Protein 6U94 (pdb70)

Secondary structure (DSSP, 8-state):
----TTTB--HHHHHHHHHHHH----HHHHHHHHHHHHHHHTSGGGG--TTTT--HHHHHHHHHHHTS-HHHHHHHTTSHHHHHHHHHHHHHHHHHHHHHHHHHHHHHHHHHHHHHHHHHHHHHHHHS---TTTHHHHHHHHHHHHHHHHHHHHHHHHHHHHHHHHHHHHHTSPPPHHHHT---STT---BPPPPTT-BGGGGGGSHHHHHHHHHHHHTTB-HHHHHHHH----B-B-GGGPBPHHHHHHTTTSSS--------S-SBSSS-HHHHT-HHHHHTSHHHHHHHHHHHHHHHHHHHHHHHHHHHHHHHHHHHHHHHHHHHHHHHHHHHHHHTSS-THHHHHHHHHHHHHHHHHHHHHHHHHHHHHHHHHHTTSS---

CATH classification: 1.20.1600.10

Foldseek 3Di:
DFDDCQWQPDPLLVVLLVLLVPDPDALVVLLVLLQVLCVLFPPVVVVCDSQPLHAPVLVVLNVVLVVDDPVVNSVVCVDPLNVLSSSLSLSLSLVLLLLQLLLLVVQLVLLVVQLVVLVVVLVVLVVPDDDCPCSVVVNVLSVVSNVVSVVSNVVSVSSNVSSLVSSCSSSVHHRDPCSVVDDHPPPDDRTDFADAFFWLCLLCLNSQLVVLLVVLVVVQWDVVQLCLFAPDTGTQAHPRGAGDPVLVQQQVVHDHGDDHGFGDDQGHPDDDPVLSGDPVNVCVDPSSVSNNVVNSSLSVQLNVLSVQLVVLVVVLVVLVVVLVVLVVQLVVLVVCVVVPVDHCVSNSVSSVVNSVSVSVNSVSVSSSVSSVSSSCNSSNRGHDD

Nearest PDB structures (foldseek):
  6u94-assembly1_A  TM=1.003E+00  e=8.606E-55  Burkholderia mallei ATCC 23344
  4k34-assembly1_A  TM=8.173E-01  e=2.724E-23  Escherichia coli K-12
  4k7k-assembly2_B  TM=8.357E-01  e=8.431E-23  Escherichia coli K-12
  6zre-assembly2_B  TM=6.544E-01  e=8.898E-19  Pseudomonas aeruginosa PAO1
  4k7r-assembly1_A  TM=6.506E-01  e=1.026E-15  Escherichia coli K-12

Organism: Burkholderia mallei (strain ATCC 23344) (NCBI:txid243160)

B-factor: mean 82.67, std 24.15, range [38.51, 184.98]

Radius of gyration: 26.33 Å; Cα contacts (8 Å, |Δi|>4): 480; chains: 1; bounding box: 45×60×81 Å

Structure (mmCIF, N/CA/C/O backbone):
data_6U94
#
_entry.id   6U94
#
_cell.length_a   93.440
_cell.length_b   93.440
_cell.length_c   370.790
_cell.angle_alpha   90.000
_cell.angle_beta   90.000
_cell.angle_gamma   120.000
#
_symmetry.space_group_name_H-M   'H 3 2'
#
loop_
_entity.id
_entity.type
_entity.pdbx_description
1 polymer 'RND efflux system, outer membrane lipoprotein, NodT family'
2 non-polymer GLYCEROL
3 water water
#
loop_
_atom_site.group_PDB
_atom_site.id
_atom_site.type_symbol
_atom_site.label_atom_id
_atom_site.label_alt_id
_atom_site.label_comp_id
_atom_site.label_asym_id
_atom_site.label_entity_id
_atom_site.label_seq_id
_atom_site.pdbx_PDB_ins_code
_atom_site.Cartn_x
_atom_site.Cartn_y
_atom_site.Cartn_z
_atom_site.occupancy
_atom_site.B_iso_or_equiv
_atom_site.auth_seq_id
_atom_site.auth_comp_id
_atom_site.auth_asym_id
_atom_site.auth_atom_id
_atom_site.pdbx_PDB_model_num
ATOM 1 N N . GLU A 1 46 ? 36.58200 53.01200 135.31100 1.000 114.17000 46 GLU A N 1
ATOM 2 C CA . GLU A 1 46 ? 35.23800 53.51900 135.56200 1.000 113.92000 46 GLU A CA 1
ATOM 3 C C . GLU A 1 46 ? 35.16400 54.26500 136.89200 1.000 111.39000 46 GLU A C 1
ATOM 4 O O . GLU A 1 46 ? 35.84000 55.27300 137.08900 1.000 113.53000 46 GLU A O 1
ATOM 6 N N . LEU A 1 47 ? 34.33600 53.76100 137.80100 1.000 104.98000 47 LEU A N 1
ATOM 7 C CA . LEU A 1 47 ? 34.10400 54.39000 139.09400 1.000 94.91000 47 LEU A CA 1
ATOM 8 C C . LEU A 1 47 ? 34.85000 53.61900 140.17400 1.000 85.08000 47 LEU A C 1
ATOM 9 O O . LEU A 1 47 ? 34.80400 52.38600 140.20600 1.000 87.97000 47 LEU A O 1
ATOM 14 N N . GLY A 1 48 ? 35.53000 54.35200 141.05400 1.000 123.32794 48 GLY A N 1
ATOM 15 C CA . GLY A 1 48 ? 36.32400 53.76000 142.10400 1.000 111.53969 48 GLY A CA 1
ATOM 16 C C . GLY A 1 48 ? 35.62400 53.78700 143.44300 1.000 98.91976 48 GLY A C 1
ATOM 17 O O . GLY A 1 48 ? 35.23300 54.84900 143.93500 1.000 94.09023 48 GLY A O 1
ATOM 18 N N . TRP A 1 49 ? 35.47200 52.60500 144.04400 1.000 90.43979 49 TRP A N 1
ATOM 19 C CA . TRP A 1 49 ? 34.83200 52.47700 145.35000 1.000 82.14669 49 TRP A CA 1
ATOM 20 C C . TRP A 1 49 ? 35.49800 51.45600 146.25900 1.000 82.45199 49 TRP A C 1
ATOM 21 O O . TRP A 1 49 ? 35.23400 51.47700 147.46600 1.000 79.51480 49 TRP A O 1
ATOM 32 N N . ARG A 1 50 ? 36.35300 50.56700 145.74200 1.000 83.24946 50 ARG A N 1
ATOM 33 C CA . ARG A 1 50 ? 36.95500 49.53800 146.58100 1.000 86.11032 50 ARG A CA 1
ATOM 34 C C . ARG A 1 50 ? 37.91200 50.11800 147.61300 1.000 87.12360 50 ARG A C 1
ATOM 35 O O . ARG A 1 50 ? 38.14900 49.47800 148.64300 1.000 92.11631 50 ARG A O 1
ATOM 43 N N . ASN A 1 51 ? 38.47400 51.30500 147.36600 1.000 81.28606 51 ASN A N 1
ATOM 44 C CA A ASN A 1 51 ? 39.32200 51.89900 148.38900 0.600 78.96473 51 ASN A CA 1
ATOM 45 C CA B ASN A 1 51 ? 39.32300 51.96600 148.35600 0.400 78.93052 51 ASN A CA 1
ATOM 46 C C . ASN A 1 51 ? 38.51300 52.49600 149.53200 1.000 77.42770 51 ASN A C 1
ATOM 47 O O . ASN A 1 51 ? 39.05400 52.66500 150.62900 1.000 79.37267 51 ASN A O 1
ATOM 56 N N . PHE A 1 52 ? 37.23200 52.78900 149.31300 1.000 75.16164 52 PHE A N 1
ATOM 57 C CA . PHE A 1 52 ? 36.37900 53.36400 150.34400 1.000 66.84222 52 PHE A CA 1
ATOM 58 C C . PHE A 1 52 ? 35.59700 52.29200 151.09600 1.000 72.04811 52 PHE A C 1
ATOM 59 O O . PHE A 1 52 ? 35.56800 52.29100 152.33100 1.000 70.23737 52 PHE A O 1
ATOM 67 N N . LEU A 1 53 ? 34.96300 51.37600 150.36900 1.000 72.38499 53 LEU A N 1
ATOM 68 C CA . LEU A 1 53 ? 34.24000 50.26700 150.98600 1.000 75.79593 53 LEU A CA 1
ATOM 69 C C . LEU A 1 53 ? 35.24100 49.15500 151.27200 1.000 82.38356 53 LEU A C 1
ATOM 70 O O . LEU A 1 53 ? 35.65200 48.42400 150.36800 1.000 86.33667 53 LEU A O 1
ATOM 75 N N . ALA A 1 54 ? 35.63900 49.02800 152.53800 1.000 81.81770 54 ALA A N 1
ATOM 76 C CA . ALA A 1 54 ? 36.69500 48.09700 152.91800 1.000 82.94416 54 ALA A CA 1
ATOM 77 C C . ALA A 1 54 ? 36.17900 46.71000 153.27100 1.000 84.50487 54 ALA A C 1
ATOM 78 O O . ALA A 1 54 ? 36.90800 45.72700 153.09500 1.000 86.22350 54 ALA A O 1
ATOM 80 N N . ASP A 1 55 ? 34.94600 46.60400 153.76200 1.000 84.99966 55 ASP A N 1
ATOM 81 C CA . ASP A 1 55 ? 34.41800 45.31400 154.19100 1.000 86.76040 55 ASP A CA 1
ATOM 82 C C . ASP A 1 55 ? 34.23000 44.38900 152.99400 1.000 90.16607 55 ASP A C 1
ATOM 83 O O . ASP A 1 55 ? 33.65200 44.78100 151.97500 1.000 89.09489 55 ASP A O 1
ATOM 88 N N . ALA A 1 56 ? 34.72100 43.15300 153.12600 1.000 92.74270 56 ALA A N 1
ATOM 89 C CA . ALA A 1 56 ? 34.66900 42.20900 152.01500 1.000 93.38488 56 ALA A CA 1
ATOM 90 C C . ALA A 1 56 ? 33.23200 41.88900 151.62500 1.000 95.02455 56 ALA A C 1
ATOM 91 O O . ALA A 1 56 ? 32.90200 41.83300 150.43500 1.000 96.42209 56 ALA A O 1
ATOM 93 N N . GLN A 1 57 ? 32.36200 41.67100 152.61400 1.000 95.64568 57 GLN A N 1
ATOM 94 C CA . GLN A 1 57 ? 30.96400 41.38300 152.30900 1.000 94.15339 57 GLN A CA 1
ATOM 95 C C . GLN A 1 57 ? 30.29600 42.56900 151.62400 1.000 92.97431 57 GLN A C 1
ATOM 96 O O . GLN A 1 57 ? 29.54400 42.39700 150.65700 1.000 91.06355 57 GLN A O 1
ATOM 102 N N . LEU A 1 58 ? 30.56400 43.78400 152.11200 1.000 90.58718 58 LEU A N 1
ATOM 103 C CA . LEU A 1 58 ? 30.02000 44.97700 151.47200 1.000 89.42914 58 LEU A CA 1
ATOM 104 C C . LEU A 1 58 ? 30.52800 45.11200 150.04100 1.000 91.95313 58 LEU A C 1
ATOM 105 O O . LEU A 1 58 ? 29.77000 45.48300 149.13700 1.000 93.17170 58 LEU A O 1
ATOM 110 N N . GLN A 1 59 ? 31.80900 44.80500 149.81600 1.000 92.55583 59 GLN A N 1
ATOM 111 C CA . GLN A 1 59 ? 32.35300 44.85300 148.46300 1.000 91.36885 59 GLN A CA 1
ATOM 112 C C . GLN A 1 59 ? 31.63400 43.87500 147.54500 1.000 94.09286 59 GLN A C 1
ATOM 113 O O . GLN A 1 59 ? 31.43200 44.15900 146.35800 1.000 96.73528 59 GLN A O 1
ATOM 119 N N . GLN A 1 60 ? 31.24300 42.71500 148.07500 1.000 95.31669 60 GLN A N 1
ATOM 120 C CA . GLN A 1 60 ? 30.54800 41.72500 147.25900 1.000 97.09322 60 GLN A CA 1
ATOM 121 C C . GLN A 1 60 ? 29.17500 42.22800 146.83000 1.000 94.97455 60 GLN A C 1
ATOM 122 O O . GLN A 1 60 ? 28.76900 42.03500 145.67800 1.000 97.30640 60 GLN A O 1
ATOM 128 N N . LEU A 1 61 ? 28.45100 42.88300 147.74000 1.000 92.98483 61 LEU A N 1
ATOM 129 C CA . LEU A 1 61 ? 27.11200 43.36600 147.41800 1.000 89.85814 61 LEU A CA 1
ATOM 130 C C . LEU A 1 61 ? 27.15400 44.44300 146.34100 1.000 84.37591 61 LEU A C 1
ATOM 131 O O . LEU A 1 61 ? 26.32400 44.44600 145.42300 1.000 84.09429 61 LEU A O 1
ATOM 136 N N . VAL A 1 62 ? 28.11100 45.36900 146.43800 1.000 80.63335 62 VAL A N 1
ATOM 137 C CA . VAL A 1 62 ? 28.21800 46.44400 145.45500 1.000 75.55380 62 VAL A CA 1
ATOM 138 C C . VAL A 1 62 ? 28.56000 45.88100 144.08100 1.000 80.94655 62 VAL A C 1
ATOM 139 O O . VAL A 1 62 ? 28.00900 46.31400 143.06000 1.000 77.01450 62 VAL A O 1
ATOM 143 N N . ALA A 1 63 ? 29.46400 44.90000 144.03300 1.000 87.39995 63 ALA A N 1
ATOM 144 C CA . ALA A 1 63 ? 29.83900 44.30600 142.75500 1.000 93.05589 63 ALA A CA 1
ATOM 145 C C . ALA A 1 63 ? 28.64600 43.63400 142.08800 1.000 98.82764 63 ALA A C 1
ATOM 146 O O . ALA A 1 63 ? 28.49100 43.70300 140.86300 1.000 103.67032 63 ALA A O 1
ATOM 148 N N . LEU A 1 64 ? 27.79000 42.98000 142.87700 1.000 98.24073 64 LEU A N 1
ATOM 149 C CA . LEU A 1 64 ? 26.60700 42.34600 142.30500 1.000 99.14083 64 LEU A CA 1
ATOM 150 C C . LEU A 1 64 ? 25.60600 43.38700 141.82400 1.000 95.37723 64 LEU A C 1
ATOM 151 O O . LEU A 1 64 ? 24.94800 43.19500 140.79400 1.000 100.51205 64 LEU A O 1
ATOM 156 N N . ALA A 1 65 ? 25.47700 44.49600 142.55400 1.000 91.36359 65 ALA A N 1
ATOM 157 C CA . ALA A 1 65 ? 24.58100 45.56200 142.12000 1.000 89.08700 65 ALA A CA 1
ATOM 158 C C . ALA A 1 65 ? 25.05700 46.18000 140.81100 1.000 88.14478 65 ALA A C 1
ATOM 159 O O . ALA A 1 65 ? 24.24300 46.50700 139.93900 1.000 93.07695 65 ALA A O 1
ATOM 161 N N . LEU A 1 66 ? 26.37200 46.34300 140.65400 1.000 83.43632 66 LEU A N 1
ATOM 162 C CA . LEU A 1 66 ? 26.90400 46.88400 139.40800 1.000 84.11008 66 LEU A CA 1
ATOM 163 C C . LEU A 1 66 ? 26.81400 45.86600 138.27500 1.000 89.18438 66 LEU A C 1
ATOM 164 O O . LEU A 1 66 ? 26.49000 46.22500 137.13700 1.000 90.50559 66 LEU A O 1
ATOM 169 N N . ALA A 1 67 ? 27.09000 44.59200 138.56700 1.000 92.07420 67 ALA A N 1
ATOM 170 C CA . ALA A 1 67 ? 27.08700 43.55800 137.53800 1.000 97.64065 67 ALA A CA 1
ATOM 171 C C . ALA A 1 67 ? 25.68800 43.17500 137.07800 1.000 101.88853 67 ALA A C 1
ATOM 172 O O . ALA A 1 67 ? 25.56400 42.36800 136.15000 1.000 106.99704 67 ALA A O 1
ATOM 174 N N . ASN A 1 68 ? 24.64200 43.72100 137.69500 1.000 99.97778 68 ASN A N 1
ATOM 175 C CA . ASN A 1 68 ? 23.28400 43.41000 137.27000 1.000 103.16763 68 ASN A CA 1
ATOM 176 C C . ASN A 1 68 ? 23.05600 43.88600 135.84000 1.000 107.46025 68 ASN A C 1
ATOM 177 O O . ASN A 1 68 ? 23.52000 44.95800 135.44200 1.000 105.26262 68 ASN A O 1
ATOM 182 N N . ASN A 1 69 ? 22.34200 43.07500 135.06300 1.000 115.67966 69 ASN A N 1
ATOM 183 C CA . ASN A 1 69 ? 22.15200 43.35200 133.64500 1.000 125.04131 69 ASN A CA 1
ATOM 184 C C . ASN A 1 69 ? 21.02100 44.33300 133.36700 1.000 122.98053 69 ASN A C 1
ATOM 185 O O . ASN A 1 69 ? 20.72100 44.58500 132.19500 1.000 132.59748 69 ASN A O 1
ATOM 190 N N . ARG A 1 70 ? 20.38900 44.88700 134.39800 1.000 112.37137 70 ARG A N 1
ATOM 191 C CA . ARG A 1 70 ? 19.34900 45.88100 134.18300 1.000 103.18342 70 ARG A CA 1
ATOM 192 C C . ARG A 1 70 ? 19.93500 47.12600 133.52000 1.000 98.22757 70 ARG A C 1
ATOM 193 O O . ARG A 1 70 ? 21.13300 47.40600 133.60600 1.000 95.01139 70 ARG A O 1
ATOM 201 N N . ASP A 1 71 ? 19.07100 47.87400 132.84200 1.000 98.36179 71 ASP A N 1
ATOM 202 C CA . ASP A 1 71 ? 19.49500 49.14100 132.27600 1.000 98.26968 71 ASP A CA 1
ATOM 203 C C . ASP A 1 71 ? 19.41500 50.23300 133.34300 1.000 90.89248 71 ASP A C 1
ATOM 204 O O . ASP A 1 71 ? 18.83000 50.05200 134.41500 1.000 88.64221 71 ASP A O 1
ATOM 209 N N . LEU A 1 72 ? 20.03300 51.37900 133.04700 1.000 87.99739 72 LEU A N 1
ATOM 210 C CA . LEU A 1 72 ? 20.13800 52.42700 134.05600 1.000 88.99488 72 LEU A CA 1
ATOM 211 C C . LEU A 1 72 ? 18.77700 52.99800 134.42600 1.000 87.22362 72 LEU A C 1
ATOM 212 O O . LEU A 1 72 ? 18.58100 53.43900 135.56500 1.000 81.28869 72 LEU A O 1
ATOM 217 N N . ARG A 1 73 ? 17.82500 52.99500 133.49000 1.000 86.55775 73 ARG A N 1
ATOM 218 C CA . ARG A 1 73 ? 16.48300 53.46300 133.82300 1.000 88.32638 73 ARG A CA 1
ATOM 219 C C . ARG A 1 73 ? 15.84100 52.57400 134.88200 1.000 90.20029 73 ARG A C 1
ATOM 220 O O . ARG A 1 73 ? 15.18800 53.07000 135.80800 1.000 89.80024 73 ARG A O 1
ATOM 228 N N . VAL A 1 74 ? 16.02600 51.25800 134.76800 1.000 88.91592 74 VAL A N 1
ATOM 229 C CA . VAL A 1 74 ? 15.49300 50.34300 135.77200 1.000 85.21285 74 VAL A CA 1
ATOM 230 C C . VAL A 1 74 ? 16.27300 50.46900 137.07600 1.000 86.27087 74 VAL A C 1
ATOM 231 O O . VAL A 1 74 ? 15.69200 50.42200 138.16800 1.000 80.53071 74 VAL A O 1
ATOM 235 N N . ALA A 1 75 ? 17.59600 50.63500 136.98500 1.000 84.18904 75 ALA A N 1
ATOM 236 C CA . ALA A 1 75 ? 18.39600 50.85100 138.18500 1.000 78.59363 75 ALA A CA 1
ATOM 237 C C . ALA A 1 75 ? 17.91600 52.08000 138.94500 1.000 79.67271 75 ALA A C 1
ATOM 238 O O . ALA A 1 75 ? 17.83300 52.06500 140.17900 1.000 80.24646 75 ALA A O 1
ATOM 240 N N . THR A 1 76 ? 17.58300 53.15100 138.21800 1.000 78.96999 76 THR A N 1
ATOM 241 C CA . THR A 1 76 ? 17.00000 54.33200 138.84700 1.000 80.48860 76 THR A CA 1
ATOM 242 C C . THR A 1 76 ? 15.68900 53.99300 139.55100 1.000 83.59950 76 THR A C 1
ATOM 243 O O . THR A 1 76 ? 15.42300 54.48400 140.65600 1.000 80.59387 76 THR A O 1
ATOM 247 N N . LEU A 1 77 ? 14.86500 53.13800 138.93600 1.000 82.43357 77 LEU A N 1
ATOM 248 C CA . LEU A 1 77 ? 13.61300 52.73100 139.56900 1.000 78.18043 77 LEU A CA 1
ATOM 249 C C . LEU A 1 77 ? 13.85500 51.83700 140.78200 1.000 78.64101 77 LEU A C 1
ATOM 250 O O . LEU A 1 77 ? 13.05700 51.84800 141.72600 1.000 74.15626 77 LEU A O 1
ATOM 255 N N . ASP A 1 78 ? 14.93500 51.05200 140.77100 1.000 78.38308 78 ASP A N 1
ATOM 256 C CA . ASP A 1 78 ? 15.22300 50.17000 141.89700 1.000 77.51982 78 ASP A CA 1
ATOM 257 C C . ASP A 1 78 ? 15.73700 50.95500 143.09800 1.000 77.09082 78 ASP A C 1
ATOM 258 O O . ASP A 1 78 ? 15.35800 50.67200 144.24100 1.000 73.46407 78 ASP A O 1
ATOM 263 N N . ILE A 1 79 ? 16.60500 51.93800 142.85500 1.000 77.93303 79 ILE A N 1
ATOM 264 C CA . ILE A 1 79 ? 17.08200 52.79900 143.93000 1.000 73.69305 79 ILE A CA 1
ATOM 265 C C . ILE A 1 79 ? 15.92100 53.56700 144.54400 1.000 76.45127 79 ILE A C 1
ATOM 266 O O . ILE A 1 79 ? 15.85300 53.75500 145.76400 1.000 81.28343 79 ILE A O 1
ATOM 271 N N . ASP A 1 80 ? 14.98200 54.01300 143.70800 1.000 82.60727 80 ASP A N 1
ATOM 272 C CA . ASP A 1 80 ? 13.81100 54.71800 144.21600 1.000 87.39732 80 ASP A CA 1
ATOM 273 C C . ASP A 1 80 ? 12.95500 53.80600 145.08500 1.000 85.93399 80 ASP A C 1
ATOM 274 O O . ASP A 1 80 ? 12.48100 54.21800 146.15100 1.000 81.67558 80 ASP A O 1
ATOM 279 N N . GLU A 1 81 ? 12.74100 52.56300 144.64500 1.000 84.37854 81 GLU A N 1
ATOM 280 C CA . GLU A 1 81 ? 11.92900 51.63400 145.42500 1.000 85.66553 81 GLU A CA 1
ATOM 281 C C . GLU A 1 81 ? 12.61600 51.25900 146.73200 1.000 81.19395 81 GLU A C 1
ATOM 282 O O . GLU A 1 81 ? 11.96200 51.16800 147.77800 1.000 81.69401 81 GLU A O 1
ATOM 288 N N . ALA A 1 82 ? 13.93100 51.03200 146.69000 1.000 77.66984 82 ALA A N 1
ATOM 289 C CA . ALA A 1 82 ? 14.65700 50.62100 147.88700 1.000 74.81950 82 ALA A CA 1
ATOM 290 C C . ALA A 1 82 ? 14.64000 51.71900 148.94200 1.000 72.91137 82 ALA A C 1
ATOM 291 O O . ALA A 1 82 ? 14.39300 51.45200 150.12300 1.000 73.51145 82 ALA A O 1
ATOM 293 N N . ARG A 1 83 ? 14.89900 52.96300 148.53100 1.000 72.76662 83 ARG A N 1
ATOM 294 C CA . ARG A 1 83 ? 14.88600 54.07500 149.47500 1.000 72.20076 83 ARG A CA 1
ATOM 295 C C . ARG A 1 83 ? 13.52300 54.22200 150.13900 1.000 76.33020 83 ARG A C 1
ATOM 296 O O . ARG A 1 83 ? 13.43500 54.50200 151.34000 1.000 78.46204 83 ARG A O 1
ATOM 304 N N . ALA A 1 84 ? 12.44700 54.02900 149.37200 1.000 75.58538 84 ALA A N 1
ATOM 305 C CA . ALA A 1 84 ? 11.10900 54.10400 149.94800 1.000 74.56684 84 ALA A CA 1
ATOM 306 C C . ALA A 1 84 ? 10.86100 52.97600 150.93900 1.000 78.82261 84 ALA A C 1
ATOM 307 O O . ALA A 1 84 ? 10.05800 53.13200 151.86600 1.000 81.40713 84 ALA A O 1
ATOM 309 N N . LEU A 1 85 ? 11.54300 51.84100 150.77000 1.000 76.56444 85 LEU A N 1
ATOM 310 C CA . LEU A 1 85 ? 11.31400 50.71400 151.66500 1.000 77.83565 85 LEU A CA 1
ATOM 311 C C . LEU A 1 85 ? 11.91900 50.95500 153.04200 1.000 76.21703 85 LEU A C 1
ATOM 312 O O . LEU A 1 85 ? 11.29500 50.63800 154.06000 1.000 79.69377 85 LEU A O 1
ATOM 317 N N . TYR A 1 86 ? 13.12700 51.52000 153.10200 1.000 73.42722 86 TYR A N 1
ATOM 318 C CA . TYR A 1 86 ? 13.87000 51.56100 154.35300 1.000 74.60895 86 TYR A CA 1
ATOM 319 C C . TYR A 1 86 ? 14.36200 52.93900 154.77400 1.000 73.02191 86 TYR A C 1
ATOM 320 O O . TYR A 1 86 ? 14.84900 53.06400 155.90000 1.000 74.35102 86 TYR A O 1
ATOM 329 N N . ARG A 1 87 ? 14.26400 53.96600 153.93200 1.000 75.45378 87 ARG A N 1
ATOM 330 C CA . ARG A 1 87 ? 14.96400 55.20500 154.24700 1.000 75.75908 87 ARG A CA 1
ATOM 331 C C . ARG A 1 87 ? 14.05900 56.43200 154.28900 1.000 78.44362 87 ARG A C 1
ATOM 332 O O . ARG A 1 87 ? 14.14800 57.22800 155.22900 1.000 78.87261 87 ARG A O 1
ATOM 340 N N . ILE A 1 88 ? 13.19800 56.60100 153.28100 1.000 81.04130 88 ILE A N 1
ATOM 341 C CA . ILE A 1 88 ? 12.42900 57.84000 153.15700 1.000 82.61517 88 ILE A CA 1
ATOM 342 C C . ILE A 1 88 ? 11.54400 58.05200 154.38000 1.000 84.26800 88 ILE A C 1
ATOM 343 O O . ILE A 1 88 ? 11.47200 59.15800 154.93000 1.000 82.41778 88 ILE A O 1
ATOM 348 N N . GLN A 1 89 ? 10.86100 56.99800 154.82500 1.000 87.82369 89 GLN A N 1
ATOM 349 C CA . GLN A 1 89 ? 9.92700 57.13000 155.93500 1.000 94.50080 89 GLN A CA 1
ATOM 350 C C . GLN A 1 89 ? 10.59800 57.07200 157.30200 1.000 94.53502 89 GLN A C 1
ATOM 351 O O . GLN A 1 89 ? 9.96100 57.43600 158.29600 1.000 95.17457 89 GLN A O 1
ATOM 357 N N . ARG A 1 90 ? 11.84900 56.62900 157.38600 1.000 95.31669 90 ARG A N 1
ATOM 358 C CA . ARG A 1 90 ? 12.58600 56.66500 158.64000 1.000 100.41204 90 ARG A CA 1
ATOM 359 C C . ARG A 1 90 ? 13.32100 57.98300 158.84900 1.000 109.25257 90 ARG A C 1
ATOM 360 O O . ARG A 1 90 ? 14.09900 58.10200 159.80200 1.000 109.52892 90 ARG A O 1
ATOM 368 N N . ALA A 1 91 ? 13.08800 58.97500 157.98800 1.000 114.65059 91 ALA A N 1
ATOM 369 C CA . ALA A 1 91 ? 13.61800 60.31500 158.20800 1.000 118.99848 91 ALA A CA 1
ATOM 370 C C . ALA A 1 91 ? 12.92200 61.04200 159.35100 1.000 126.61518 91 ALA A C 1
ATOM 371 O O . ALA A 1 91 ? 13.29400 62.18200 159.65200 1.000 125.39135 91 ALA A O 1
ATOM 373 N N . ALA A 1 92 ? 11.92800 60.41500 159.99000 1.000 139.82729 92 ALA A N 1
ATOM 374 C CA . ALA A 1 92 ? 11.24600 61.04700 161.11500 1.000 144.04885 92 ALA A CA 1
ATOM 375 C C . ALA A 1 92 ? 12.16400 61.18800 162.32400 1.000 146.16753 92 ALA A C 1
ATOM 376 O O . ALA A 1 92 ? 12.03100 62.14700 163.09300 1.000 149.83902 92 ALA A O 1
ATOM 378 N N . GLN A 1 93 ? 13.09300 60.25700 162.50900 1.000 140.66423 93 GLN A N 1
ATOM 379 C CA . GLN A 1 93 ? 14.03800 60.32900 163.61500 1.000 136.38214 93 GLN A CA 1
ATOM 380 C C . GLN A 1 93 ? 15.34100 60.99000 163.17400 1.000 131.54472 93 GLN A C 1
ATOM 381 O O . GLN A 1 93 ? 15.73200 62.02800 163.70700 1.000 130.34194 93 GLN A O 1
ATOM 383 N N . ASP A 1 125 ? 10.99200 63.66700 153.50300 1.000 91.67941 125 ASP A N 1
ATOM 384 C CA . ASP A 1 125 ? 11.83900 64.18600 152.43400 1.000 91.26884 125 ASP A CA 1
ATOM 385 C C . ASP A 1 125 ? 12.36100 63.05800 151.54900 1.000 84.77332 125 ASP A C 1
ATOM 386 O O . ASP A 1 125 ? 13.15100 62.22300 151.99400 1.000 80.55440 125 ASP A O 1
ATOM 391 N N . ALA A 1 126 ? 11.92400 63.04700 150.28800 1.000 83.15208 126 ALA A N 1
ATOM 392 C CA . ALA A 1 126 ? 12.31500 61.98600 149.36800 1.000 77.56456 126 ALA A CA 1
ATOM 393 C C . ALA A 1 126 ? 13.78300 62.06000 148.97200 1.000 72.51133 126 ALA A C 1
ATOM 394 O O . ALA A 1 126 ? 14.32500 61.06500 148.48400 1.000 68.99248 126 ALA A O 1
ATOM 396 N N . SER A 1 127 ? 14.43700 63.20400 149.17200 1.000 74.68790 127 SER A N 1
ATOM 397 C CA . SER A 1 127 ? 15.80200 63.42100 148.71300 1.000 74.79318 127 SER A CA 1
ATOM 398 C C . SER A 1 127 ? 16.83600 63.27100 149.82200 1.000 67.86866 127 SER A C 1
ATOM 399 O O . SER A 1 127 ? 17.97100 63.72900 149.65600 1.000 68.51611 127 SER A O 1
ATOM 402 N N . VAL A 1 128 ? 16.47600 62.63200 150.93900 1.000 68.21871 128 VAL A N 1
ATOM 403 C CA . VAL A 1 128 ? 17.38000 62.56100 152.08400 1.000 62.56013 128 VAL A CA 1
ATOM 404 C C . VAL A 1 128 ? 18.65000 61.81600 151.69900 1.000 62.08376 128 VAL A C 1
ATOM 405 O O . VAL A 1 128 ? 18.60500 60.72900 151.10900 1.000 64.76303 128 VAL A O 1
ATOM 409 N N . GLY A 1 129 ? 19.79700 62.41300 152.01800 1.000 58.41227 129 GLY A N 1
ATOM 410 C CA . GLY A 1 129 ? 21.07200 61.79200 151.72000 1.000 57.55690 129 GLY A CA 1
ATOM 411 C C . GLY A 1 129 ? 21.48300 61.82400 150.26400 1.000 61.08890 129 GLY A C 1
ATOM 412 O O . GLY A 1 129 ? 22.34700 61.04200 149.86100 1.000 59.74664 129 GLY A O 1
ATOM 413 N N . LEU A 1 130 ? 20.89700 62.70900 149.46200 1.000 62.41011 130 LEU A N 1
ATOM 414 C CA . LEU A 1 130 ? 21.22500 62.82800 148.04900 1.000 59.18078 130 LEU A CA 1
ATOM 415 C C . LEU A 1 130 ? 21.99300 64.11800 147.79000 1.000 61.94427 130 LEU A C 1
ATOM 416 O O . LEU A 1 130 ? 21.64000 65.18000 148.31300 1.000 60.06246 130 LEU A O 1
ATOM 421 N N . THR A 1 131 ? 23.03800 64.02200 146.97400 1.000 64.01031 131 THR A N 1
ATOM 422 C CA . THR A 1 131 ? 23.80500 65.19300 146.58400 1.000 64.37614 131 THR A CA 1
ATOM 423 C C . THR A 1 131 ? 23.03700 66.01300 145.54800 1.000 60.08089 131 THR A C 1
ATOM 424 O O . THR A 1 131 ? 21.94700 65.64300 145.10300 1.000 57.01736 131 THR A O 1
ATOM 428 N N . HIS A 1 132 ? 23.61200 67.15800 145.17000 1.000 54.03279 132 HIS A N 1
ATOM 429 C CA . HIS A 1 132 ? 22.94300 68.04000 144.22000 1.000 55.83301 132 HIS A CA 1
ATOM 430 C C . HIS A 1 132 ? 22.76500 67.36400 142.86600 1.000 61.10996 132 HIS A C 1
ATOM 431 O O . HIS A 1 132 ? 21.69200 67.45500 142.25900 1.000 60.88098 132 HIS A O 1
ATOM 438 N N . PHE A 1 133 ? 23.80100 66.67400 142.37600 1.000 57.66744 133 PHE A N 1
ATOM 439 C CA . PHE A 1 133 ? 23.69500 66.08800 141.04400 1.000 64.14980 133 PHE A CA 1
ATOM 440 C C . PHE A 1 133 ? 22.76900 64.87800 141.03100 1.000 65.18150 133 PHE A C 1
ATOM 441 O O . PHE A 1 133 ? 22.12800 64.60700 140.01000 1.000 65.68945 133 PHE A O 1
ATOM 449 N N . GLU A 1 134 ? 22.66700 64.15200 142.14700 1.000 65.28151 134 GLU A N 1
ATOM 450 C CA . GLU A 1 134 ? 21.67300 63.08700 142.22500 1.000 65.52101 134 GLU A CA 1
ATOM 451 C C . GLU A 1 134 ? 20.26100 63.65300 142.17500 1.000 66.01318 134 GLU A C 1
ATOM 452 O O . GLU A 1 134 ? 19.39200 63.11000 141.48300 1.000 66.06845 134 GLU A O 1
ATOM 458 N N . ILE A 1 135 ? 20.01200 64.74200 142.90700 1.000 62.78911 135 ILE A N 1
ATOM 459 C CA . ILE A 1 135 ? 18.70000 65.38100 142.86300 1.000 62.87596 135 ILE A CA 1
ATOM 460 C C . ILE A 1 135 ? 18.39600 65.87700 141.45300 1.000 67.53178 135 ILE A C 1
ATOM 461 O O . ILE A 1 135 ? 17.26900 65.73800 140.96000 1.000 70.95851 135 ILE A O 1
ATOM 466 N N . ASP A 1 136 ? 19.39500 66.46100 140.78400 1.000 70.66900 136 ASP A N 1
ATOM 467 C CA . ASP A 1 136 ? 19.22400 66.88200 139.39600 1.000 75.70118 136 ASP A CA 1
ATOM 468 C C . ASP A 1 136 ? 18.80200 65.71300 138.51500 1.000 68.71087 136 ASP A C 1
ATOM 469 O O . ASP A 1 136 ? 17.80500 65.79700 137.79100 1.000 70.02419 136 ASP A O 1
ATOM 474 N N . LEU A 1 137 ? 19.54300 64.60600 138.58300 1.000 69.63466 137 LEU A N 1
ATOM 475 C CA . LEU A 1 137 ? 19.27800 63.46300 137.71400 1.000 72.01653 137 LEU A CA 1
ATOM 476 C C . LEU A 1 137 ? 17.88000 62.89900 137.93900 1.000 73.59830 137 LEU A C 1
ATOM 477 O O . LEU A 1 137 ? 17.09500 62.75700 136.99500 1.000 76.84079 137 LEU A O 1
ATOM 482 N N . PHE A 1 138 ? 17.55500 62.56000 139.18900 1.000 77.46981 138 PHE A N 1
ATOM 483 C CA . PHE A 1 138 ? 16.28200 61.90200 139.46700 1.000 77.29348 138 PHE A CA 1
ATOM 484 C C . PHE A 1 138 ? 15.09400 62.78000 139.09700 1.000 77.03818 138 PHE A C 1
ATOM 485 O O . PHE A 1 138 ? 14.05600 62.26700 138.66300 1.000 77.64615 138 PHE A O 1
ATOM 493 N N . GLY A 1 139 ? 15.22500 64.09900 139.25500 1.000 72.63502 139 GLY A N 1
ATOM 494 C CA . GLY A 1 139 ? 14.15800 64.99300 138.84300 1.000 71.83756 139 GLY A CA 1
ATOM 495 C C . GLY A 1 139 ? 14.05900 65.15000 137.34000 1.000 79.46479 139 GLY A C 1
ATOM 496 O O . GLY A 1 139 ? 12.95900 65.31700 136.80100 1.000 80.85443 139 GLY A O 1
ATOM 497 N N . ARG A 1 140 ? 15.19400 65.09600 136.64100 1.000 76.16703 140 ARG A N 1
ATOM 498 C CA . ARG A 1 140 ? 15.17400 65.24200 135.19000 1.000 77.13030 140 ARG A CA 1
ATOM 499 C C . ARG A 1 140 ? 14.48800 64.05400 134.52600 1.000 77.81986 140 ARG A C 1
ATOM 500 O O . ARG A 1 140 ? 13.61900 64.23000 133.66500 1.000 79.98854 140 ARG A O 1
ATOM 502 N N . VAL A 1 141 ? 14.85000 62.83100 134.92900 1.000 74.02203 141 VAL A N 1
ATOM 503 C CA . VAL A 1 141 ? 14.29500 61.65300 134.26900 1.000 80.15172 141 VAL A CA 1
ATOM 504 C C . VAL A 1 141 ? 12.82500 61.46600 134.62500 1.000 89.29755 141 VAL A C 1
ATOM 505 O O . VAL A 1 141 ? 12.05900 60.89900 133.83700 1.000 92.92430 141 VAL A O 1
ATOM 509 N N . ARG A 1 142 ? 12.40200 61.93300 135.80400 1.000 84.95755 142 ARG A N 1
ATOM 510 C CA . ARG A 1 142 ? 10.99400 61.82200 136.16900 1.000 87.89212 142 ARG A CA 1
ATOM 511 C C . ARG A 1 142 ? 10.11800 62.68500 135.26900 1.000 86.02874 142 ARG A C 1
ATOM 512 O O . ARG A 1 142 ? 8.94500 62.36200 135.05200 1.000 87.85790 142 ARG A O 1
ATOM 514 N N . SER A 1 143 ? 10.67000 63.76800 134.72900 1.000 90.77931 143 SER A N 1
ATOM 515 C CA . SER A 1 143 ? 9.94100 64.66600 133.84600 1.000 102.67810 143 SER A CA 1
ATOM 516 C C . SER A 1 143 ? 9.95000 64.21500 132.38800 1.000 102.18857 143 SER A C 1
ATOM 517 O O . SER A 1 143 ? 9.38600 64.91100 131.53600 1.000 103.27554 143 SER A O 1
ATOM 520 N N . LEU A 1 144 ? 10.55900 63.07100 132.07900 1.000 95.17457 144 LEU A N 1
ATOM 521 C CA . LEU A 1 144 ? 10.78600 62.65100 130.70500 1.000 91.57677 144 LEU A CA 1
ATOM 522 C C . LEU A 1 144 ? 10.10200 61.32000 130.42700 1.000 90.08712 144 LEU A C 1
ATOM 523 O O . LEU A 1 144 ? 9.81500 60.53800 131.33700 1.000 85.12336 144 LEU A O 1
ATOM 528 N N . SER A 1 145 ? 9.84500 61.07700 129.14300 1.000 91.18988 145 SER A N 1
ATOM 529 C CA . SER A 1 145 ? 9.34400 59.78700 128.69900 1.000 86.21034 145 SER A CA 1
ATOM 530 C C . SER A 1 145 ? 10.44400 58.73400 128.79800 1.000 82.49937 145 SER A C 1
ATOM 531 O O . SER A 1 145 ? 11.62000 59.03900 129.01300 1.000 79.78325 145 SER A O 1
ATOM 534 N N . HIS A 1 146 ? 10.04700 57.47300 128.62400 1.000 84.26010 146 HIS A N 1
ATOM 535 C CA . HIS A 1 146 ? 11.00500 56.37700 128.72000 1.000 88.26321 146 HIS A CA 1
ATOM 536 C C . HIS A 1 146 ? 12.09200 56.50200 127.66100 1.000 85.78923 146 HIS A C 1
ATOM 537 O O . HIS A 1 146 ? 13.28200 56.32800 127.95400 1.000 78.25149 146 HIS A O 1
ATOM 544 N N . ALA A 1 147 ? 11.69600 56.81100 126.42100 1.000 83.16523 147 ALA A N 1
ATOM 545 C CA . ALA A 1 147 ? 12.66700 57.01800 125.35000 1.000 84.22326 147 ALA A CA 1
ATOM 546 C C . ALA A 1 147 ? 13.65000 58.12100 125.71200 1.000 80.02802 147 ALA A C 1
ATOM 547 O O . ALA A 1 147 ? 14.86900 57.94900 125.59100 1.000 80.53334 147 ALA A O 1
ATOM 549 N N . ALA A 1 148 ? 13.13500 59.26600 126.16300 1.000 79.09633 148 ALA A N 1
ATOM 550 C CA . ALA A 1 148 ? 14.01100 60.36700 126.54700 1.000 76.25388 148 ALA A CA 1
ATOM 551 C C . ALA A 1 148 ? 14.89400 59.99100 127.73000 1.000 75.79330 148 ALA A C 1
ATOM 552 O O . ALA A 1 148 ? 16.06600 60.38400 127.78500 1.000 71.57437 148 ALA A O 1
ATOM 554 N N . GLN A 1 149 ? 14.35100 59.22800 128.68600 1.000 80.78074 149 GLN A N 1
ATOM 555 C CA . GLN A 1 149 ? 15.14000 58.80600 129.84200 1.000 79.23845 149 GLN A CA 1
ATOM 556 C C . GLN A 1 149 ? 16.31000 57.93200 129.41200 1.000 79.20950 149 GLN A C 1
ATOM 557 O O . GLN A 1 149 ? 17.45200 58.15200 129.83100 1.000 67.52915 149 GLN A O 1
ATOM 563 N N . GLU A 1 150 ? 16.04400 56.93600 128.56100 1.000 77.42770 150 GLU A N 1
ATOM 564 C CA . GLU A 1 150 ? 17.11000 56.05300 128.10300 1.000 84.98387 150 GLU A CA 1
ATOM 565 C C . GLU A 1 150 ? 18.19600 56.82200 127.36200 1.000 88.96067 150 GLU A C 1
ATOM 566 O O . GLU A 1 150 ? 19.37600 56.46200 127.44100 1.000 89.81077 150 GLU A O 1
ATOM 572 N N . GLN A 1 151 ? 17.82500 57.89400 126.65900 1.000 87.39995 151 GLN A N 1
ATOM 573 C CA . GLN A 1 151 ? 18.81000 58.69200 125.93700 1.000 82.37303 151 GLN A CA 1
ATOM 574 C C . GLN A 1 151 ? 19.56300 59.63200 126.87100 1.000 77.92250 151 GLN A C 1
ATOM 575 O O . GLN A 1 151 ? 20.78500 59.77800 126.75500 1.000 77.33822 151 GLN A O 1
ATOM 581 N N . TYR A 1 152 ? 18.85400 60.27800 127.79900 1.000 75.21955 152 TYR A N 1
ATOM 582 C CA . TYR A 1 152 ? 19.52200 61.13800 128.77400 1.000 69.27673 152 TYR A CA 1
ATOM 583 C C . TYR A 1 152 ? 20.50500 60.34600 129.62500 1.000 70.64794 152 TYR A C 1
ATOM 584 O O . TYR A 1 152 ? 21.59500 60.83300 129.94700 1.000 67.62916 152 TYR A O 1
ATOM 593 N N . LEU A 1 153 ? 20.14400 59.11600 129.98400 1.000 71.41383 153 LEU A N 1
ATOM 594 C CA . LEU A 1 153 ? 20.95700 58.29500 130.87100 1.000 73.89044 153 LEU A CA 1
ATOM 595 C C . LEU A 1 153 ? 22.11700 57.61200 130.16000 1.000 76.11965 153 LEU A C 1
ATOM 596 O O . LEU A 1 153 ? 22.92200 56.95100 130.82300 1.000 78.78313 153 LEU A O 1
ATOM 601 N N . ALA A 1 154 ? 22.22800 57.75300 128.83900 1.000 75.25376 154 ALA A N 1
ATOM 602 C CA . ALA A 1 154 ? 23.35000 57.16200 128.12500 1.000 73.12456 154 ALA A CA 1
ATOM 603 C C . ALA A 1 154 ? 24.60200 58.02600 128.17900 1.000 75.53800 154 ALA A C 1
ATOM 604 O O . ALA A 1 154 ? 25.69600 57.52200 127.90300 1.000 77.86723 154 ALA A O 1
ATOM 606 N N . THR A 1 155 ? 24.47300 59.30300 128.53200 1.000 73.06402 155 THR A N 1
ATOM 607 C CA . THR A 1 155 ? 25.63200 60.17700 128.63900 1.000 70.23474 155 THR A CA 1
ATOM 608 C C . THR A 1 155 ? 26.54500 59.73200 129.77800 1.000 75.67223 155 THR A C 1
ATOM 609 O O . THR A 1 155 ? 26.13100 59.04600 130.71600 1.000 73.09561 155 THR A O 1
ATOM 613 N N . GLU A 1 156 ? 27.81500 60.13300 129.67600 1.000 74.98794 156 GLU A N 1
ATOM 614 C CA . GLU A 1 156 ? 28.81800 59.67000 130.62700 1.000 73.19562 156 GLU A CA 1
ATOM 615 C C . GLU A 1 156 ? 28.55500 60.21800 132.02400 1.000 68.66350 156 GLU A C 1
ATOM 616 O O . GLU A 1 156 ? 28.73300 59.50400 133.02000 1.000 60.69149 156 GLU A O 1
ATOM 622 N N . GLU A 1 157 ? 28.14200 61.48500 132.12100 1.000 68.67929 157 GLU A N 1
ATOM 623 C CA . GLU A 1 157 ? 27.87200 62.06500 133.43200 1.000 72.15602 157 GLU A CA 1
ATOM 624 C C . GLU A 1 157 ? 26.64600 61.42800 134.07100 1.000 69.38990 157 GLU A C 1
ATOM 625 O O . GLU A 1 157 ? 26.63200 61.17600 135.28200 1.000 65.86316 157 GLU A O 1
ATOM 631 N N . ALA A 1 158 ? 25.60900 61.15300 133.27500 1.000 72.60344 158 ALA A N 1
ATOM 632 C CA . ALA A 1 158 ? 24.41800 60.50800 133.81900 1.000 72.45342 158 ALA A CA 1
ATOM 633 C C . ALA A 1 158 ? 24.72000 59.08500 134.27400 1.000 71.72965 158 ALA A C 1
ATOM 634 O O . ALA A 1 158 ? 24.21000 58.63800 135.30700 1.000 74.10362 158 ALA A O 1
ATOM 636 N N . ARG A 1 159 ? 25.54100 58.35600 133.51400 1.000 72.26130 159 ARG A N 1
ATOM 637 C CA . ARG A 1 159 ? 25.91000 57.00300 133.91800 1.000 71.57700 159 ARG A CA 1
ATOM 638 C C . ARG A 1 159 ? 26.69300 57.01200 135.22500 1.000 73.63514 159 ARG A C 1
ATOM 639 O O . ARG A 1 159 ? 26.45300 56.18100 136.11000 1.000 70.34264 159 ARG A O 1
ATOM 647 N N . ARG A 1 160 ? 27.63800 57.94300 135.36400 1.000 70.95061 160 ARG A N 1
ATOM 648 C CA . ARG A 1 160 ? 28.40700 58.03200 136.59800 1.000 64.79198 160 ARG A CA 1
ATOM 649 C C . ARG A 1 160 ? 27.52600 58.42000 137.77900 1.000 65.72893 160 ARG A C 1
ATOM 650 O O . ARG A 1 160 ? 27.74900 57.94700 138.89900 1.000 69.43464 160 ARG A O 1
ATOM 658 N N . SER A 1 161 ? 26.51600 59.26400 137.54500 1.000 64.30771 161 SER A N 1
ATOM 659 C CA . SER A 1 161 ? 25.64500 59.69600 138.63400 1.000 66.11845 161 SER A CA 1
ATOM 660 C C . SER A 1 161 ? 24.80600 58.54100 139.16400 1.000 66.95540 161 SER A C 1
ATOM 661 O O . SER A 1 161 ? 24.58000 58.43500 140.37600 1.000 64.39719 161 SER A O 1
ATOM 664 N N . VAL A 1 162 ? 24.34100 57.66100 138.27400 1.000 66.78432 162 VAL A N 1
ATOM 665 C CA . VAL A 1 162 ? 23.54200 56.52000 138.71100 1.000 65.50259 162 VAL A CA 1
ATOM 666 C C . VAL A 1 162 ? 24.42100 55.48100 139.39900 1.000 66.59483 162 VAL A C 1
ATOM 667 O O . VAL A 1 162 ? 24.01200 54.86500 140.39100 1.000 64.90778 162 VAL A O 1
ATOM 671 N N . HIS A 1 163 ? 25.63500 55.26400 138.88300 1.000 65.28941 163 HIS A N 1
ATOM 672 C CA . HIS A 1 163 ? 26.57400 54.36000 139.54300 1.000 66.31058 163 HIS A CA 1
ATOM 673 C C . HIS A 1 163 ? 26.92000 54.84800 140.94700 1.000 66.68168 163 HIS A C 1
ATOM 674 O O . HIS A 1 163 ? 26.96700 54.05700 141.89700 1.000 62.61277 163 HIS A O 1
ATOM 681 N N . ILE A 1 164 ? 27.17000 56.15000 141.09300 1.000 64.05768 164 ILE A N 1
ATOM 682 C CA . ILE A 1 164 ? 27.50600 56.70600 142.39900 1.000 62.90754 164 ILE A CA 1
ATOM 683 C C . ILE A 1 164 ? 26.34900 56.50800 143.37200 1.000 64.31824 164 ILE A C 1
ATOM 684 O O . ILE A 1 164 ? 26.54400 56.08900 144.51900 1.000 65.27098 164 ILE A O 1
ATOM 689 N N . SER A 1 165 ? 25.12400 56.79500 142.92100 1.000 66.65273 165 SER A N 1
ATOM 690 C CA . SER A 1 165 ? 23.95400 56.58700 143.76900 1.000 65.80526 165 SER A CA 1
ATOM 691 C C . SER A 1 165 ? 23.80200 55.12000 144.14600 1.000 69.02407 165 S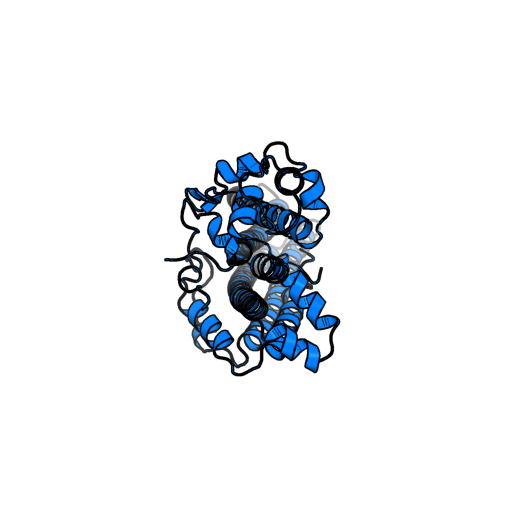ER A C 1
ATOM 692 O O . SER A 1 165 ? 23.55000 54.79100 145.31200 1.000 71.61385 165 SER A O 1
ATOM 695 N N . LEU A 1 166 ? 23.96300 54.22400 143.17100 1.000 69.42411 166 LEU A N 1
ATOM 696 C CA . LEU A 1 166 ? 23.76800 52.80200 143.42700 1.000 69.12671 166 LEU A CA 1
ATOM 697 C C . LEU A 1 166 ? 24.81100 52.27100 144.40300 1.000 67.00803 166 LEU A C 1
ATOM 698 O O . LEU A 1 166 ? 24.47600 51.55200 145.35100 1.000 66.42375 166 LEU A O 1
ATOM 703 N N . VAL A 1 167 ? 26.08300 52.61300 144.18200 1.000 65.97370 167 VAL A N 1
ATOM 704 C CA . VAL A 1 167 ? 27.14800 52.17900 145.08500 1.000 65.81842 167 VAL A CA 1
ATOM 705 C C . VAL A 1 167 ? 26.87200 52.66900 146.49900 1.000 66.00528 167 VAL A C 1
ATOM 706 O O . VAL A 1 167 ? 26.97800 51.91400 147.47200 1.000 66.5579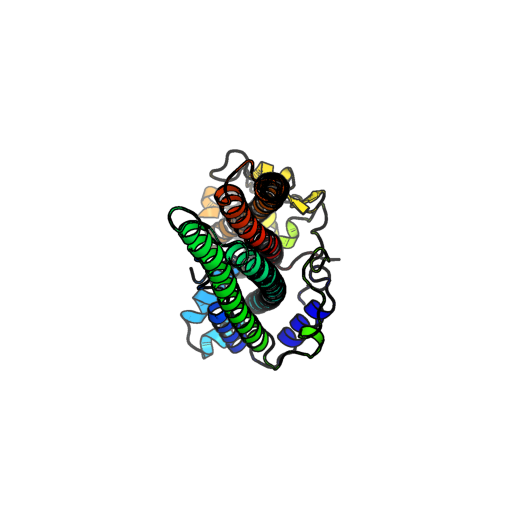8 167 VAL A O 1
ATOM 710 N N . ALA A 1 168 ? 26.50100 53.94300 146.62900 1.000 63.65237 168 ALA A N 1
ATOM 711 C CA . ALA A 1 168 ? 26.28300 54.52200 147.94800 1.000 60.01509 168 ALA A CA 1
ATOM 712 C C . ALA A 1 168 ? 25.04100 53.94500 148.61400 1.000 66.41586 168 ALA A C 1
ATOM 713 O O . ALA A 1 168 ? 25.04300 53.68800 149.82400 1.000 70.54267 168 ALA A O 1
ATOM 715 N N . GLU A 1 169 ? 23.97000 53.73700 147.84500 1.000 67.66864 169 GLU A N 1
ATOM 716 C CA . GLU A 1 169 ? 22.73200 53.24400 148.43500 1.000 67.01067 169 GLU A CA 1
ATOM 717 C C . GLU A 1 169 ? 22.86900 51.80100 148.90200 1.000 68.35556 169 GLU A C 1
ATOM 718 O O . GLU A 1 169 ? 22.25000 51.41300 149.89900 1.000 68.38978 169 GLU A O 1
ATOM 724 N N . VAL A 1 170 ? 23.67000 50.99400 148.20300 1.000 69.58992 170 VAL A N 1
ATOM 725 C CA . VAL A 1 170 ? 23.94500 49.63900 148.67400 1.000 68.90300 170 VAL A CA 1
ATOM 726 C C . VAL A 1 170 ? 24.70900 49.68200 149.99100 1.000 66.37901 170 VAL A C 1
ATOM 727 O O . VAL A 1 170 ? 24.43200 48.90400 150.91300 1.000 67.24754 170 VAL A O 1
ATOM 731 N N . ALA A 1 171 ? 25.67500 50.59700 150.10400 1.000 62.41011 171 ALA A N 1
ATOM 732 C CA . ALA A 1 171 ? 26.48100 50.68300 151.31800 1.000 65.13149 171 ALA A CA 1
ATOM 733 C C . ALA A 1 171 ? 25.64600 51.16500 152.49800 1.000 67.98973 171 ALA A C 1
ATOM 734 O O . ALA A 1 171 ? 25.71500 50.59500 153.59300 1.000 69.47938 171 ALA A O 1
ATOM 736 N N . ASN A 1 172 ? 24.84900 52.21600 152.29400 1.000 65.31046 172 ASN A N 1
ATOM 737 C CA . ASN A 1 172 ? 24.04100 52.73800 153.39000 1.000 64.01031 172 ASN A CA 1
ATOM 738 C C . ASN A 1 172 ? 22.97500 51.74400 153.82800 1.000 66.51324 172 ASN A C 1
ATOM 739 O O . ASN A 1 172 ? 22.57400 51.74500 154.99700 1.000 69.21356 172 ASN A O 1
ATOM 744 N N . THR A 1 173 ? 22.50700 50.89200 152.91400 1.000 60.88098 173 THR A N 1
ATOM 745 C CA . THR A 1 173 ? 21.48700 49.91100 153.27100 1.000 66.99224 173 THR A CA 1
ATOM 746 C C . THR A 1 173 ? 22.07800 48.74700 154.05900 1.000 67.53704 173 THR A C 1
ATOM 747 O O . THR A 1 173 ? 21.46400 48.27200 155.02100 1.000 68.91879 173 THR A O 1
ATOM 751 N N . TYR A 1 174 ? 23.26100 48.27100 153.66300 1.000 68.15291 174 TYR A N 1
ATOM 752 C CA . TYR A 1 174 ? 23.89900 47.18400 154.40000 1.000 70.70585 174 TYR A CA 1
ATOM 753 C C . TYR A 1 174 ? 24.40300 47.66300 155.75500 1.000 72.82452 174 TYR A C 1
ATOM 754 O O . TYR A 1 174 ? 24.33600 46.92500 156.74500 1.000 73.00086 174 TYR A O 1
ATOM 763 N N . LEU A 1 175 ? 24.90900 48.89700 155.82100 1.000 70.67690 175 LEU A N 1
ATOM 764 C CA . LEU A 1 175 ? 25.29500 49.46500 157.10800 1.000 71.20591 175 LEU A CA 1
ATOM 765 C C . LEU A 1 175 ? 24.07900 49.65000 158.00500 1.000 70.76638 175 LEU A C 1
ATOM 766 O O . LEU A 1 175 ? 24.11700 49.32100 159.19600 1.000 75.17743 175 LEU A O 1
ATOM 771 N N . THR A 1 176 ? 22.98300 50.17100 157.44500 1.000 67.65811 176 THR A N 1
ATOM 772 C CA . THR A 1 176 ? 21.74200 50.28600 158.20600 1.000 66.74748 176 THR A CA 1
ATOM 773 C C . THR A 1 176 ? 21.26100 48.92000 158.68200 1.000 69.91101 176 THR A C 1
ATOM 774 O O . THR A 1 176 ? 20.72500 48.79400 159.78900 1.000 71.52700 176 THR A O 1
ATOM 778 N N . LEU A 1 177 ? 21.45700 47.88100 157.86500 1.000 67.12910 177 LEU A N 1
ATOM 779 C CA . LEU A 1 177 ? 21.10800 46.52900 158.28900 1.000 70.01629 177 LEU A CA 1
ATOM 780 C C . LEU A 1 177 ? 21.89300 46.12300 159.53100 1.000 74.01940 177 LEU A C 1
ATOM 781 O O . LEU A 1 177 ? 21.31700 45.65500 160.52100 1.000 72.53238 177 LEU A O 1
ATOM 786 N N . LEU A 1 178 ? 23.21600 46.29400 159.49400 1.000 71.98758 178 LEU A N 1
ATOM 787 C CA . LEU A 1 178 ? 24.04300 45.92100 160.63400 1.000 73.57198 178 LEU A CA 1
ATOM 788 C C . LEU A 1 178 ? 23.70800 46.75400 161.86400 1.000 75.24586 178 LEU A C 1
ATOM 789 O O . LEU A 1 178 ? 23.84000 46.27200 162.99600 1.000 76.77499 178 LEU A O 1
ATOM 794 N N . ALA A 1 179 ? 23.26900 48.00000 161.66700 1.000 72.51659 179 ALA A N 1
ATOM 795 C CA . ALA A 1 179 ? 22.86300 48.82400 162.80100 1.000 68.95300 179 ALA A CA 1
ATOM 796 C C . ALA A 1 179 ? 21.55700 48.32400 163.40500 1.000 72.52185 179 ALA A C 1
ATOM 797 O O . ALA A 1 179 ? 21.42800 48.23300 164.63000 1.000 80.40964 179 ALA A O 1
ATOM 799 N N . ASP A 1 180 ? 20.58300 47.97900 162.56100 1.000 75.06163 180 ASP A N 1
ATOM 800 C CA . ASP A 1 180 ? 19.30100 47.49000 163.05500 1.000 74.87477 180 ASP A CA 1
ATOM 801 C C . ASP A 1 180 ? 19.42200 46.13000 163.72900 1.000 75.85910 180 ASP A C 1
ATOM 802 O O . ASP A 1 180 ? 18.58900 45.79900 164.58200 1.000 78.48309 180 ASP A O 1
ATOM 807 N N . ARG A 1 181 ? 20.42900 45.33300 163.36700 1.000 75.77224 181 ARG A N 1
ATOM 808 C CA . ARG A 1 181 ? 20.67900 44.09100 164.09200 1.000 77.50666 181 ARG A CA 1
ATOM 809 C C . ARG A 1 181 ? 21.19800 44.38100 165.49500 1.000 79.95169 181 ARG A C 1
ATOM 810 O O . ARG A 1 181 ? 20.73400 43.78800 166.47600 1.000 83.79163 181 ARG A O 1
ATOM 818 N N . ALA A 1 182 ? 22.16700 45.29400 165.60500 1.000 78.22254 182 ALA A N 1
ATOM 819 C CA . ALA A 1 182 ? 22.66500 45.69400 166.91600 1.000 73.74832 182 ALA A CA 1
ATOM 820 C C . ALA A 1 182 ? 21.54300 46.25600 167.77800 1.000 78.89630 182 ALA A C 1
ATOM 821 O O . ALA A 1 182 ? 21.48500 45.99500 168.98600 1.000 80.74652 182 ALA A O 1
ATOM 823 N N . LEU A 1 183 ? 20.63900 47.03000 167.17200 1.000 77.25663 183 LEU A N 1
ATOM 824 C CA . LEU A 1 183 ? 19.49600 47.55000 167.91300 1.000 77.26716 183 LEU A CA 1
ATOM 825 C C . LEU A 1 183 ? 18.57900 46.42500 168.37500 1.000 80.66757 183 LEU A C 1
ATOM 826 O O . LEU A 1 183 ? 18.08700 46.44200 169.50900 1.000 84.06797 183 LEU A O 1
ATOM 831 N N . LEU A 1 184 ? 18.34100 45.43400 167.51300 1.000 80.52544 184 LEU A N 1
ATOM 832 C CA . LEU A 1 184 ? 17.51600 44.29800 167.91100 1.000 82.23091 184 LEU A CA 1
ATOM 833 C C . LEU A 1 184 ? 18.17700 43.50500 169.03100 1.000 82.52305 184 LEU A C 1
ATOM 834 O O . LEU A 1 184 ? 17.51100 43.10100 169.99200 1.000 86.59459 184 LEU A O 1
ATOM 839 N N . ALA A 1 185 ? 19.48700 43.26800 168.92200 1.000 80.18593 185 ALA A N 1
ATOM 840 C CA . ALA A 1 185 ? 20.19500 42.52800 169.96000 1.000 83.89164 185 ALA A CA 1
ATOM 841 C C . ALA A 1 185 ? 20.17600 43.28000 171.28400 1.000 88.56062 185 ALA A C 1
ATOM 842 O O . ALA A 1 185 ? 20.03000 42.66900 172.35000 1.000 90.77404 185 ALA A O 1
ATOM 844 N N . LEU A 1 186 ? 20.32200 44.60600 171.23600 1.000 86.20770 186 LEU A N 1
ATOM 845 C CA . LEU A 1 186 ? 20.22700 45.40800 172.45200 1.000 82.19670 186 LEU A CA 1
ATOM 846 C C . LEU A 1 186 ? 18.83200 45.32100 173.05900 1.000 84.11535 186 LEU A C 1
ATOM 847 O O . LEU A 1 186 ? 18.68500 45.16600 174.27700 1.000 86.92358 186 LEU A O 1
ATOM 852 N N . ALA A 1 187 ? 17.79500 45.40500 172.22100 1.000 82.27565 187 ALA A N 1
ATOM 853 C CA . ALA A 1 187 ? 16.42700 45.33200 172.72200 1.000 83.39158 187 ALA A CA 1
ATOM 854 C C . ALA A 1 187 ? 16.10000 43.95100 173.27500 1.000 88.41586 187 ALA A C 1
ATOM 855 O O . ALA A 1 187 ? 15.25900 43.83100 174.17300 1.000 91.31095 187 ALA A O 1
ATOM 857 N N . GLN A 1 188 ? 16.74300 42.90400 172.75600 1.000 91.33990 188 GLN A N 1
ATOM 858 C CA . GLN A 1 188 ? 16.49400 41.55800 173.26000 1.000 93.97179 188 GLN A CA 1
ATOM 859 C C . GLN A 1 188 ? 17.21900 41.31200 174.57800 1.000 96.69054 188 GLN A C 1
ATOM 860 O O . GLN A 1 188 ? 16.66300 40.68200 175.48600 1.000 99.06714 188 GLN A O 1
ATOM 866 N N . ASP A 1 189 ? 18.45900 41.79600 174.69900 1.000 96.98531 189 ASP A N 1
ATOM 867 C CA . ASP A 1 189 ? 19.16400 41.71100 175.97400 1.000 103.22290 189 ASP A CA 1
ATOM 868 C C . ASP A 1 189 ? 18.42000 42.47800 177.05900 1.000 102.05171 189 ASP A C 1
ATOM 869 O O . ASP A 1 189 ? 18.26800 41.98800 178.18500 1.000 106.79175 189 ASP A O 1
ATOM 874 N N . THR A 1 190 ? 17.94800 43.68500 176.73600 1.000 96.22206 190 THR A N 1
ATOM 875 C CA . THR A 1 190 ? 17.14000 44.44500 177.68300 1.000 93.10064 190 THR A CA 1
ATOM 876 C C . THR A 1 190 ? 15.86700 43.69000 178.04600 1.000 96.86425 190 THR A C 1
ATOM 877 O O . THR A 1 190 ? 15.45100 43.68200 179.21100 1.000 101.57007 190 THR A O 1
ATOM 881 N N . LEU A 1 191 ? 15.24900 43.03000 177.06400 1.000 95.38775 191 LEU A N 1
ATOM 882 C CA . LEU A 1 191 ? 14.01800 42.29000 177.32400 1.000 96.66949 191 LEU A CA 1
ATOM 883 C C . LEU A 1 191 ? 14.25000 41.14700 178.30600 1.000 99.25664 191 LEU A C 1
ATOM 884 O O . LEU A 1 191 ? 13.42600 40.90800 179.19700 1.000 98.48286 191 LEU A O 1
ATOM 889 N N . ARG A 1 192 ? 15.37000 40.43300 178.16500 1.000 101.12265 192 ARG A N 1
ATOM 890 C CA . ARG A 1 192 ? 15.63500 39.29200 179.03800 1.000 104.28619 192 ARG A CA 1
ATOM 891 C C . ARG A 1 192 ? 15.97800 39.74300 180.45200 1.000 108.38142 192 ARG A C 1
ATOM 892 O O . ARG A 1 192 ? 15.53600 39.12700 181.42900 1.000 111.98448 192 ARG A O 1
ATOM 894 N N . SER A 1 193 ? 16.76400 40.81400 180.58200 1.000 107.82345 193 SER A N 1
ATOM 895 C CA . SER A 1 193 ? 17.11300 41.31400 181.90800 1.000 106.49961 193 SER A CA 1
ATOM 896 C C . SER A 1 193 ? 15.89000 41.86100 182.63100 1.000 105.63109 193 SER A C 1
ATOM 897 O O . SER A 1 193 ? 15.73800 41.66400 183.84200 1.000 108.15507 193 SER A O 1
ATOM 900 N N . GLN A 1 194 ? 15.00200 42.54600 181.90600 1.000 103.03604 194 GLN A N 1
ATOM 901 C CA . GLN A 1 194 ? 13.83100 43.13100 182.54900 1.000 103.98089 194 GLN A CA 1
ATOM 902 C C . GLN A 1 194 ? 12.78800 42.07800 182.90000 1.000 108.66566 194 GLN A C 1
ATOM 903 O O . GLN A 1 194 ? 11.99500 42.28300 183.82600 1.000 112.88985 194 GLN A O 1
ATOM 909 N N . GLN A 1 195 ? 12.76500 40.95400 182.17700 1.000 109.27363 195 GLN A N 1
ATOM 910 C CA . GLN A 1 195 ? 11.88300 39.85800 182.56600 1.000 115.30856 195 GLN A CA 1
ATOM 911 C C . GLN A 1 195 ? 12.33800 39.23200 183.87700 1.000 116.06128 195 GLN A C 1
ATOM 912 O O . GLN A 1 195 ? 11.50900 38.83100 184.70100 1.000 119.35642 195 GLN A O 1
ATOM 918 N N . ASP A 1 196 ? 13.65300 39.13500 184.08500 1.000 114.31634 196 ASP A N 1
ATOM 919 C CA . ASP A 1 196 ? 14.16200 38.62900 185.35300 1.000 118.65896 196 ASP A CA 1
ATOM 920 C C . ASP A 1 196 ? 13.99000 39.65300 186.46700 1.000 116.93507 196 ASP A C 1
ATOM 921 O O . ASP A 1 196 ? 13.79800 39.27800 187.62900 1.000 121.14874 196 ASP A O 1
ATOM 926 N N . ALA A 1 197 ? 14.05300 40.94400 186.13300 1.000 111.58970 197 ALA A N 1
ATOM 927 C CA . ALA A 1 197 ? 13.77000 41.97500 187.12400 1.000 108.83410 197 ALA A CA 1
ATOM 928 C C . ALA A 1 197 ? 12.30800 41.93000 187.55100 1.000 112.66088 197 ALA A C 1
ATOM 929 O O . ALA A 1 197 ? 11.99700 42.05100 188.74200 1.000 116.66136 197 ALA A O 1
ATOM 931 N N . ALA A 1 198 ? 11.39600 41.74500 186.59400 1.000 111.90552 198 ALA A N 1
ATOM 932 C CA . ALA A 1 198 ? 9.98100 41.64000 186.93500 1.000 116.67978 198 ALA A CA 1
ATOM 933 C C . ALA A 1 198 ? 9.68900 40.37500 187.73300 1.000 122.09359 198 ALA A C 1
ATOM 934 O O . ALA A 1 198 ? 8.76800 40.36200 188.56000 1.000 124.31227 198 ALA A O 1
ATOM 936 N N . ASP A 1 199 ? 10.45600 39.30600 187.50500 1.000 125.70981 199 ASP A N 1
ATOM 937 C CA . ASP A 1 199 ? 10.27300 38.09000 188.29200 1.000 133.88447 199 ASP A CA 1
ATOM 938 C C . ASP A 1 199 ? 10.72800 38.29000 189.73300 1.000 140.09838 199 ASP A C 1
ATOM 939 O O . ASP A 1 199 ? 10.09200 37.78700 190.66600 1.000 148.64414 199 ASP A O 1
ATOM 944 N N . MET A 1 200 ? 11.82500 39.02500 189.93300 1.000 132.77118 200 MET A N 1
ATOM 945 C CA . MET A 1 200 ? 12.34600 39.22300 191.28100 1.000 134.45823 200 MET A CA 1
ATOM 946 C C . MET A 1 200 ? 11.43100 40.12200 192.10400 1.000 136.80851 200 MET A C 1
ATOM 947 O O . MET A 1 200 ? 11.27100 39.91200 193.31200 1.000 142.11178 200 MET A O 1
ATOM 949 N N . ILE A 1 201 ? 10.82200 41.12500 191.46800 1.000 133.51601 201 ILE A N 1
ATOM 950 C CA . ILE A 1 201 ? 9.96200 42.05600 192.19500 1.000 134.25820 201 ILE A CA 1
ATOM 951 C C . ILE A 1 201 ? 8.68500 41.36400 192.65400 1.000 142.29601 201 ILE A C 1
ATOM 952 O O . ILE A 1 201 ? 8.24700 41.53500 193.79900 1.000 147.49137 201 ILE A O 1
ATOM 957 N N . HIS A 1 202 ? 8.06500 40.57400 191.77300 1.000 144.58049 202 HIS A N 1
ATOM 958 C CA . HIS A 1 202 ? 6.84200 39.87000 192.14500 1.000 151.23919 202 HIS A CA 1
ATOM 959 C C . HIS A 1 202 ? 7.09400 38.82600 193.22400 1.000 154.45010 202 HIS A C 1
ATOM 960 O O . HIS A 1 202 ? 6.20400 38.55100 194.03600 1.000 159.19540 202 HIS A O 1
ATOM 967 N N . ARG A 1 203 ? 8.29500 38.24100 193.25200 1.000 152.71568 203 ARG A N 1
ATOM 968 C CA . ARG A 1 203 ? 8.60100 37.23100 194.25900 1.000 157.42151 203 ARG A CA 1
ATOM 969 C C . ARG A 1 203 ? 8.56900 37.82300 195.66400 1.000 160.12709 203 ARG A C 1
ATOM 970 O O . ARG A 1 203 ? 8.02500 37.21200 196.59100 1.000 165.16980 203 ARG A O 1
ATOM 972 N N . GLY A 1 204 ? 9.14000 39.01100 195.83900 1.000 157.72417 204 GLY A N 1
ATOM 973 C CA . GLY A 1 204 ? 9.11300 39.67500 197.12800 1.000 159.76652 204 GLY A CA 1
ATOM 974 C C . GLY A 1 204 ? 7.81500 40.41800 197.36400 1.000 160.88771 204 GLY A C 1
ATOM 975 O O . GLY A 1 204 ? 7.74700 41.63700 197.18400 1.000 155.75025 204 GLY A O 1
ATOM 976 N N . LYS A 1 205 ? 6.77600 39.69000 197.76500 1.000 171.04419 205 LYS A N 1
ATOM 977 C CA . LYS A 1 205 ? 5.46400 40.29400 197.94700 1.000 176.23692 205 LYS A CA 1
ATOM 978 C C . LYS A 1 205 ? 5.48800 41.31600 199.07900 1.000 180.87432 205 LYS A C 1
ATOM 979 O O . LYS A 1 205 ? 6.23700 41.18600 200.05100 1.000 184.97744 205 LYS A O 1
ATOM 981 N N . GLN A 1 206 ? 4.65300 42.34300 198.94400 1.000 179.02673 206 GLN A N 1
ATOM 982 C CA . GLN A 1 206 ? 4.57400 43.40800 199.93300 1.000 178.62142 206 GLN A CA 1
ATOM 983 C C . GLN A 1 206 ? 3.18700 44.03500 199.86600 1.000 176.09743 206 GLN A C 1
ATOM 984 O O . GLN A 1 206 ? 2.31700 43.58700 199.11400 1.000 174.03929 206 GLN A O 1
ATOM 986 N N . ALA A 1 207 ? 2.98800 45.08400 200.66100 1.000 175.42893 2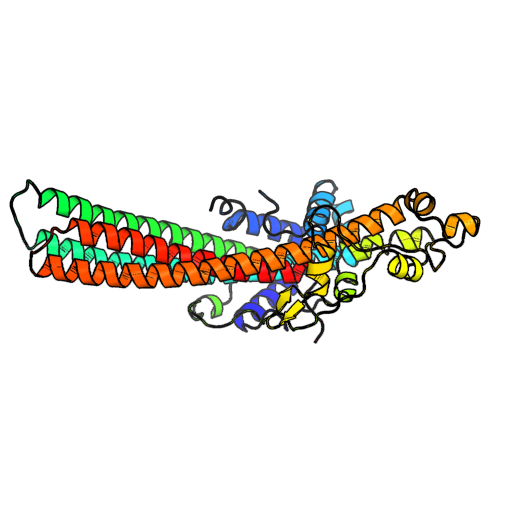07 ALA A N 1
ATOM 987 C CA . ALA A 1 207 ? 1.71200 45.78500 200.67400 1.000 175.11573 207 ALA A CA 1
ATOM 988 C C . ALA A 1 207 ? 1.48900 46.51000 199.35300 1.000 171.80481 207 ALA A C 1
ATOM 989 O O . ALA A 1 207 ? 2.40300 47.12900 198.80200 1.000 169.18081 207 ALA A O 1
ATOM 991 N N . GLY A 1 208 ? 0.25400 46.44600 198.85800 1.000 174.01560 208 GLY A N 1
ATOM 992 C CA . GLY A 1 208 ? -0.05400 46.88500 197.50600 1.000 171.32844 208 GLY A CA 1
ATOM 993 C C . GLY A 1 208 ? 0.01900 48.38300 197.27600 1.000 169.30451 208 GLY A C 1
ATOM 994 O O . GLY A 1 208 ? -0.07000 48.81100 196.12100 1.000 168.24649 208 GLY A O 1
ATOM 995 N N . ALA A 1 209 ? 0.16500 49.18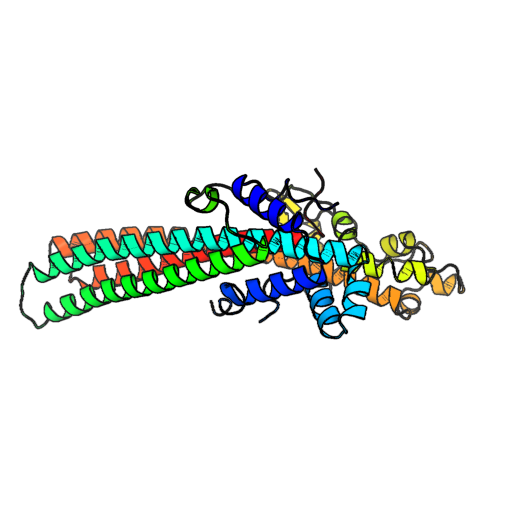500 198.33300 1.000 165.36193 209 ALA A N 1
ATOM 996 C CA . ALA A 1 209 ? 0.23100 50.63300 198.15100 1.000 158.03737 209 ALA A CA 1
ATOM 997 C C . ALA A 1 209 ? 1.39100 51.01900 197.24100 1.000 149.60478 209 ALA A C 1
ATOM 998 O O . ALA A 1 209 ? 1.23500 51.83900 196.32700 1.000 143.77513 209 ALA A O 1
ATOM 1000 N N . MET A 1 210 ? 2.56100 50.42600 197.46900 1.000 146.91762 210 MET A N 1
ATOM 1001 C CA . MET A 1 210 ? 3.74100 50.66200 196.65000 1.000 137.13223 210 MET A CA 1
ATOM 1002 C C . MET A 1 210 ? 4.17000 49.44800 195.84000 1.000 131.03940 210 MET A C 1
ATOM 1003 O O . MET A 1 210 ? 4.66700 49.61300 194.72400 1.000 124.83602 210 MET A O 1
ATOM 1008 N N . ALA A 1 211 ? 3.98600 48.23500 196.37000 1.000 131.34733 211 ALA A N 1
ATOM 1009 C CA . ALA A 1 211 ? 4.41100 47.04000 195.64700 1.000 128.56541 211 ALA A CA 1
ATOM 1010 C C . ALA A 1 211 ? 3.66400 46.89700 194.32900 1.000 126.25724 211 ALA A C 1
ATOM 1011 O O . ALA A 1 211 ? 4.25300 46.51600 193.31000 1.000 120.71184 211 ALA A O 1
ATOM 1013 N N . GLN A 1 212 ? 2.36500 47.20300 194.32600 1.000 130.13666 212 GLN A N 1
ATOM 1014 C CA . GLN A 1 212 ? 1.61300 47.17700 193.07700 1.000 133.66339 212 GLN A CA 1
ATOM 1015 C C . GLN A 1 212 ? 2.13000 48.22400 192.09900 1.000 127.95745 212 GLN A C 1
ATOM 1016 O O . GLN A 1 212 ? 2.07900 48.01800 190.88100 1.000 131.69474 212 GLN A O 1
ATOM 1018 N N . LEU A 1 213 ? 2.63900 49.34600 192.61200 1.000 122.13043 213 LEU A N 1
ATOM 1019 C CA . LEU A 1 213 ? 3.24600 50.34900 191.74500 1.000 112.72931 213 LEU A CA 1
ATOM 1020 C C . LEU A 1 213 ? 4.52300 49.81700 191.10600 1.000 109.79474 213 LEU A C 1
ATOM 1021 O O . LEU A 1 213 ? 4.75200 50.00600 189.90500 1.000 106.89440 213 LEU A O 1
ATOM 1026 N N . ASP A 1 214 ? 5.36100 49.13700 191.89400 1.000 111.31335 214 ASP A N 1
ATOM 1027 C CA . ASP A 1 214 ? 6.58600 48.55600 191.35200 1.000 109.00254 214 ASP A CA 1
ATOM 1028 C C . ASP A 1 214 ? 6.28400 47.48600 190.31200 1.000 109.36048 214 ASP A C 1
ATOM 1029 O O . ASP A 1 214 ? 7.04700 47.31800 189.35300 1.000 106.09693 214 ASP A O 1
ATOM 1034 N N . GLU A 1 215 ? 5.18000 46.75300 190.48300 1.000 112.52139 215 GLU A N 1
ATOM 1035 C CA . GLU A 1 215 ? 4.83300 45.70900 189.52500 1.000 113.06356 215 GLU A CA 1
ATOM 1036 C C . GLU A 1 215 ? 4.44700 46.30400 188.17700 1.000 110.23164 215 GLU A C 1
ATOM 1037 O O . GLU A 1 215 ? 4.85100 45.79100 187.12600 1.000 108.06559 215 GLU A O 1
ATOM 1039 N N . HIS A 1 216 ? 3.66600 47.38700 188.18600 1.000 109.78158 216 HIS A N 1
ATOM 1040 C CA . HIS A 1 216 ? 3.29800 48.03400 186.93200 1.000 107.47604 216 HIS A CA 1
ATOM 1041 C C . HIS A 1 216 ? 4.51100 48.67000 186.26500 1.000 105.07839 216 HIS A C 1
ATOM 1042 O O . HIS A 1 216 ? 4.63400 48.64100 185.03600 1.000 106.49961 216 HIS A O 1
ATOM 1044 N N . ARG A 1 217 ? 5.41900 49.24300 187.05800 1.000 103.74928 217 ARG A N 1
ATOM 1045 C CA . ARG A 1 217 ? 6.63900 49.81300 186.49500 1.000 97.98017 217 ARG A CA 1
ATOM 1046 C C . ARG A 1 217 ? 7.50000 48.73600 185.85300 1.000 96.81161 217 ARG A C 1
ATOM 1047 O O . ARG A 1 217 ? 7.96000 48.88800 184.71500 1.000 94.20077 217 ARG A O 1
ATOM 1055 N N . ALA A 1 218 ? 7.74000 47.64000 186.57800 1.000 95.63778 218 ALA A N 1
ATOM 1056 C CA . ALA A 1 218 ? 8.54900 46.55600 186.03400 1.000 95.55619 218 ALA A CA 1
ATOM 1057 C C . ALA A 1 218 ? 7.93000 45.97200 184.77400 1.000 99.46719 218 ALA A C 1
ATOM 1058 O O . ALA A 1 218 ? 8.65500 45.52500 183.87700 1.000 96.65633 218 ALA A O 1
ATOM 1060 N N . ASP A 1 219 ? 6.59900 45.97100 184.68200 1.000 102.73600 219 ASP A N 1
ATOM 1061 C CA . ASP A 1 219 ? 5.94300 45.44600 183.49200 1.000 105.72057 219 ASP A CA 1
ATOM 1062 C C . ASP A 1 219 ? 6.03300 46.40800 182.31500 1.000 97.49327 219 ASP A C 1
ATOM 1063 O O . ASP A 1 219 ? 6.12800 45.95900 181.16900 1.000 90.09764 219 ASP A O 1
ATOM 1068 N N . THR A 1 220 ? 6.01000 47.71900 182.56500 1.000 97.93016 220 THR A N 1
ATOM 1069 C CA . THR A 1 220 ? 6.17800 48.67600 181.47800 1.000 99.88829 220 THR A CA 1
ATOM 1070 C C . THR A 1 220 ? 7.63300 48.83500 181.05500 1.000 100.97526 220 THR A C 1
ATOM 1071 O O . THR A 1 220 ? 7.89000 49.40400 179.98900 1.000 101.16476 220 THR A O 1
ATOM 1075 N N . GLN A 1 221 ? 8.58500 48.36100 181.86100 1.000 105.51528 221 GLN A N 1
ATOM 1076 C CA . GLN A 1 221 ? 9.95600 48.22700 181.37900 1.000 105.41790 221 GLN A CA 1
ATOM 1077 C C . GLN A 1 221 ? 10.05500 47.10100 180.35900 1.000 103.16237 221 GLN A C 1
ATOM 1078 O O . GLN A 1 221 ? 10.68000 47.25500 179.30300 1.000 102.27016 221 GLN A O 1
ATOM 1084 N N . VAL A 1 222 ? 9.44900 45.95400 180.67100 1.000 103.94404 222 VAL A N 1
ATOM 1085 C CA . VAL A 1 222 ? 9.42200 44.83400 179.73600 1.000 103.41240 222 VAL A CA 1
ATOM 1086 C C . VAL A 1 222 ? 8.61000 45.19400 178.49900 1.000 100.72523 222 VAL A C 1
ATOM 1087 O O . VAL A 1 222 ? 8.95600 44.80700 177.37600 1.000 101.50691 222 VAL A O 1
ATOM 1091 N N . GLN A 1 223 ? 7.52200 45.94600 178.68400 1.000 99.58826 223 GLN A N 1
ATOM 1092 C CA . GLN A 1 223 ? 6.66800 46.31000 177.55800 1.000 100.08568 223 GLN A CA 1
ATOM 1093 C C . GLN A 1 223 ? 7.40900 47.19500 176.56300 1.000 99.77775 223 GLN A C 1
ATOM 1094 O O . GLN A 1 223 ? 7.30200 46.99600 175.34700 1.000 98.63025 223 GLN A O 1
ATOM 1096 N N . THR A 1 224 ? 8.17100 48.17700 177.05700 1.000 100.90947 224 THR A N 1
ATOM 1097 C CA . THR A 1 224 ? 8.93800 49.03300 176.15700 1.000 97.75383 224 THR A CA 1
ATOM 1098 C C . THR A 1 224 ? 10.05200 48.25500 175.46600 1.000 98.78026 224 THR A C 1
ATOM 1099 O O . THR A 1 224 ? 10.38100 48.53800 174.30700 1.000 101.46480 224 THR A O 1
ATOM 1103 N N . ALA A 1 225 ? 10.64100 47.27400 176.15300 1.000 90.65561 225 ALA A N 1
ATOM 1104 C CA . ALA A 1 225 ? 11.67200 46.46000 175.51900 1.000 86.79462 225 ALA A CA 1
ATOM 1105 C C . ALA A 1 225 ? 11.07900 45.57500 174.43000 1.000 90.24766 225 ALA A C 1
ATOM 1106 O O . ALA A 1 225 ? 11.65600 45.44500 173.34300 1.000 87.59734 225 ALA A O 1
ATOM 1108 N N . ARG A 1 226 ? 9.92200 44.96600 174.70100 1.000 89.36861 226 ARG A N 1
ATOM 1109 C CA . ARG A 1 226 ? 9.28400 44.11300 173.70200 1.000 91.09513 226 ARG A CA 1
ATOM 1110 C C . ARG A 1 226 ? 8.87000 44.91400 172.47200 1.000 91.05829 226 ARG A C 1
ATOM 1111 O O . ARG A 1 226 ? 9.04100 44.45600 171.33500 1.000 88.36849 226 ARG A O 1
ATOM 1113 N N . VAL A 1 227 ? 8.32500 46.11500 172.67900 1.000 92.59531 227 VAL A N 1
ATOM 1114 C CA . VAL A 1 227 ? 7.89000 46.94300 171.55800 1.000 93.72440 227 VAL A CA 1
ATOM 1115 C C . VAL A 1 227 ? 9.08300 47.36800 170.71100 1.000 95.23773 227 VAL A C 1
ATOM 1116 O O . VAL A 1 227 ? 9.02500 47.33700 169.47500 1.000 99.66984 227 VAL A O 1
ATOM 1120 N N . ALA A 1 228 ? 10.18500 47.76200 171.35600 1.000 92.92693 228 ALA A N 1
ATOM 1121 C CA . ALA A 1 228 ? 11.37800 48.14200 170.60600 1.000 85.21285 228 ALA A CA 1
ATOM 1122 C C . ALA A 1 228 ? 11.91400 46.97100 169.79300 1.000 86.71040 228 ALA A C 1
ATOM 1123 O O . ALA A 1 228 ? 12.30100 47.13800 168.62900 1.000 83.73899 228 ALA A O 1
ATOM 1125 N N . ALA A 1 229 ? 11.93200 45.77300 170.38400 1.000 85.17074 229 ALA A N 1
ATOM 1126 C CA . ALA A 1 229 ? 12.40200 44.59800 169.65900 1.000 86.19981 229 ALA A CA 1
ATOM 1127 C C . ALA A 1 229 ? 11.53700 44.32200 168.43600 1.000 91.95576 229 ALA A C 1
ATOM 1128 O O . ALA A 1 229 ? 12.04400 43.89600 167.39100 1.000 90.45558 229 ALA A O 1
ATOM 1130 N N . GLU A 1 230 ? 10.22700 44.55800 168.54500 1.000 95.54830 230 GLU A N 1
ATOM 1131 C CA . GLU A 1 230 ? 9.34400 44.35100 167.40300 1.000 97.51696 230 GLU A CA 1
ATOM 1132 C C . GLU A 1 230 ? 9.59700 45.38700 166.31400 1.000 94.49554 230 GLU A C 1
ATOM 1133 O O . GLU A 1 230 ? 9.56700 45.06100 165.12100 1.000 92.27159 230 GLU A O 1
ATOM 1139 N N . GLN A 1 231 ? 9.85500 46.63700 166.70400 1.000 91.83206 231 GLN A N 1
ATOM 1140 C CA . GLN A 1 231 ? 10.15400 47.67000 165.71700 1.000 92.60847 231 GLN A CA 1
ATOM 1141 C C . GLN A 1 231 ? 11.43100 47.34900 164.95000 1.000 93.63228 231 GLN A C 1
ATOM 1142 O O . GLN A 1 231 ? 11.48800 47.51500 163.72600 1.000 96.17995 231 GLN A O 1
ATOM 1148 N N . TYR A 1 232 ? 12.46300 46.87600 165.65200 1.000 88.81854 232 TYR A N 1
ATOM 1149 C CA . TYR A 1 232 ? 13.74500 46.61100 165.00900 1.000 85.89714 232 TYR A CA 1
ATOM 1150 C C . TYR A 1 232 ? 13.71500 45.34500 164.16100 1.000 87.48944 232 TYR A C 1
ATOM 1151 O O . TYR A 1 232 ? 14.43900 45.26200 163.16100 1.000 85.06020 232 TYR A O 1
ATOM 1160 N N . THR A 1 233 ? 12.89800 44.35500 164.53200 1.000 87.32889 233 THR A N 1
ATOM 1161 C CA . THR A 1 233 ? 12.72500 43.19600 163.66200 1.000 92.54267 233 THR A CA 1
ATOM 1162 C C . THR A 1 233 ? 12.07600 43.59800 162.34400 1.000 90.50032 233 THR A C 1
ATOM 1163 O O . THR A 1 233 ? 12.41800 43.06100 161.28400 1.000 90.59507 233 THR A O 1
ATOM 1167 N N . ARG A 1 234 ? 11.14200 44.55000 162.39100 1.000 85.83661 234 ARG A N 1
ATOM 1168 C CA . ARG A 1 234 ? 10.50900 45.02300 161.16500 1.000 82.99416 234 ARG A CA 1
ATOM 1169 C C . ARG A 1 234 ? 11.47600 45.85600 160.33300 1.000 84.85754 234 ARG A C 1
ATOM 1170 O O . ARG A 1 234 ? 11.47900 45.76500 159.09900 1.000 86.48932 234 ARG A O 1
ATOM 1172 N N . GLN A 1 235 ? 12.30900 46.67100 160.98700 1.000 80.22014 235 GLN A N 1
ATOM 1173 C CA . GLN A 1 235 ? 13.27800 47.47700 160.25100 1.000 77.40665 235 GLN A CA 1
ATOM 1174 C C . GLN A 1 235 ? 14.35200 46.60200 159.61800 1.000 82.84151 235 GLN A C 1
ATOM 1175 O O . GLN A 1 235 ? 14.83700 46.90300 158.52100 1.000 87.49996 235 GLN A O 1
ATOM 1181 N N . ILE A 1 236 ? 14.73400 45.51400 160.29100 1.000 82.05984 236 ILE A N 1
ATOM 1182 C CA . ILE A 1 236 ? 15.64300 44.54300 159.68600 1.000 80.92549 236 ILE A CA 1
ATOM 1183 C C . ILE A 1 236 ? 15.03100 43.96700 158.41700 1.000 83.02311 236 ILE A C 1
ATOM 1184 O O . ILE A 1 236 ? 15.71600 43.79400 157.40100 1.000 81.52820 236 ILE A O 1
ATOM 1189 N N . ALA A 1 237 ? 13.73000 43.66700 158.45300 1.000 84.99966 237 ALA A N 1
ATOM 1190 C CA . ALA A 1 237 ? 13.05500 43.13900 157.27200 1.000 90.76351 237 ALA A CA 1
ATOM 1191 C C . ALA A 1 237 ? 13.08800 44.14000 156.12200 1.000 89.56600 237 ALA A C 1
ATOM 1192 O O . ALA A 1 237 ? 13.33400 43.76500 154.97000 1.000 89.11595 237 ALA A O 1
ATOM 1194 N N . GLN A 1 238 ? 12.85000 45.42100 156.41800 1.000 91.29516 238 GLN A N 1
ATOM 1195 C CA . GLN A 1 238 ? 12.87900 46.44200 155.37500 1.000 92.45582 238 GLN A CA 1
ATOM 1196 C C . GLN A 1 238 ? 14.27200 46.58300 154.77500 1.000 91.41622 238 GLN A C 1
ATOM 1197 O O . GLN A 1 238 ? 14.41700 46.71900 153.55400 1.000 96.45367 238 GLN A O 1
ATOM 1203 N N . ASP A 1 239 ? 15.30800 46.56500 155.61900 1.000 86.00768 239 ASP A N 1
ATOM 1204 C CA . ASP A 1 239 ? 16.67700 46.66300 155.12200 1.000 84.32590 239 ASP A CA 1
ATOM 1205 C C . ASP A 1 239 ? 16.99200 45.53400 154.15100 1.000 88.32112 239 ASP A C 1
ATOM 1206 O O . ASP A 1 239 ? 17.58700 45.76200 153.08900 1.000 89.43178 239 ASP A O 1
ATOM 1211 N N . GLU A 1 240 ? 16.60200 44.30700 154.50000 1.000 85.03388 240 GLU A N 1
ATOM 1212 C CA . GLU A 1 240 ? 16.90100 43.16700 153.64400 1.000 90.74772 240 GLU A CA 1
ATOM 1213 C C . GLU A 1 240 ? 16.11000 43.22000 152.34100 1.000 92.90588 240 GLU A C 1
ATOM 1214 O O . GLU A 1 240 ? 16.60900 42.77900 151.29800 1.000 97.47484 240 GLU A O 1
ATOM 1220 N N . ASN A 1 241 ? 14.88500 43.75200 152.37700 1.000 90.77141 241 ASN A N 1
ATOM 1221 C CA . ASN A 1 241 ? 14.11700 43.92300 151.14700 1.000 91.86101 241 ASN A CA 1
ATOM 1222 C C . ASN A 1 241 ? 14.78900 44.92900 150.22100 1.000 89.98711 241 ASN A C 1
ATOM 1223 O O . ASN A 1 241 ? 15.01900 44.64600 149.03900 1.000 85.62869 241 ASN A O 1
ATOM 1228 N N . ALA A 1 242 ? 15.11200 46.11500 150.74600 1.000 84.50487 242 ALA A N 1
ATOM 1229 C CA . ALA A 1 242 ? 15.76000 47.13800 149.93400 1.000 86.97885 242 ALA A CA 1
ATOM 1230 C C . ALA A 1 242 ? 17.11100 46.66000 149.42300 1.000 87.30784 242 ALA A C 1
ATOM 1231 O O . ALA A 1 242 ? 17.50500 46.97900 148.29400 1.000 90.73983 242 ALA A O 1
ATOM 1233 N N . LEU A 1 243 ? 17.83300 45.88800 150.23800 1.000 86.71303 243 LEU A N 1
ATOM 1234 C CA . LEU A 1 243 ? 19.12400 45.36500 149.80600 1.000 87.91580 243 LEU A CA 1
ATOM 1235 C C . LEU A 1 243 ? 18.96000 44.40400 148.63600 1.000 90.43716 243 LEU A C 1
ATOM 1236 O O . LEU A 1 243 ? 19.76300 44.41600 147.69500 1.000 93.90863 243 LEU A O 1
ATOM 1241 N N . ALA A 1 244 ? 17.91900 43.56700 148.67500 1.000 90.10817 244 ALA A N 1
ATOM 1242 C CA . ALA A 1 244 ? 17.65700 42.66000 147.56300 1.000 95.86939 244 ALA A CA 1
ATOM 1243 C C . ALA A 1 244 ? 17.29800 43.43000 146.29900 1.000 91.47413 244 ALA A C 1
ATOM 1244 O O . ALA A 1 244 ? 17.72400 43.06000 145.20000 1.000 89.38967 244 ALA A O 1
ATOM 1246 N N . VAL A 1 245 ? 16.52000 44.50600 146.43600 1.000 89.78182 245 VAL A N 1
ATOM 1247 C CA . VAL A 1 245 ? 16.18300 45.33500 145.28300 1.000 91.82680 245 VAL A CA 1
ATOM 1248 C C . VAL A 1 245 ? 17.43400 45.98800 144.71100 1.000 93.40594 245 VAL A C 1
ATOM 1249 O O . VAL A 1 245 ? 17.61100 46.06200 143.48800 1.000 94.91401 245 VAL A O 1
ATOM 1253 N N . LEU A 1 246 ? 18.32500 46.46100 145.58600 1.000 85.95767 246 LEU A N 1
ATOM 1254 C CA . LEU A 1 246 ? 19.48800 47.21500 145.12700 1.000 86.69461 246 LEU A CA 1
ATOM 1255 C C . LEU A 1 246 ? 20.46800 46.33300 144.36500 1.000 90.47664 246 LEU A C 1
ATOM 1256 O O . LEU A 1 246 ? 21.09400 46.78700 143.40000 1.000 93.20854 246 LEU A O 1
ATOM 1261 N N . ILE A 1 247 ? 20.62800 45.07500 144.78400 1.000 91.11882 247 ILE A N 1
ATOM 1262 C CA . ILE A 1 247 ? 21.52800 44.16900 144.07700 1.000 96.33787 247 ILE A CA 1
ATOM 1263 C C . ILE A 1 247 ? 20.83100 43.40600 142.96000 1.000 103.69401 247 ILE A C 1
ATOM 1264 O O . ILE A 1 247 ? 21.50600 42.70900 142.18600 1.000 110.48167 247 ILE A O 1
ATOM 1269 N N . GLY A 1 248 ? 19.51000 43.51500 142.84400 1.000 93.40594 248 GLY A N 1
ATOM 1270 C CA . GLY A 1 248 ? 18.78500 42.88500 141.76100 1.000 102.26489 248 GLY A CA 1
ATOM 1271 C C . GLY A 1 248 ? 18.57200 41.39600 141.89800 1.000 108.91306 248 GLY A C 1
ATOM 1272 O O . GLY A 1 248 ? 18.21100 40.74700 140.90900 1.000 115.29540 248 GLY A O 1
ATOM 1273 N N . GLY A 1 249 ? 18.77700 40.83100 143.08400 1.000 107.64712 249 GLY A N 1
ATOM 1274 C CA . GLY A 1 249 ? 18.60100 39.41300 143.28600 1.000 109.39206 249 GLY A CA 1
ATOM 1275 C C . GLY A 1 249 ? 18.63200 39.02300 144.74800 1.000 104.30724 249 GLY A C 1
ATOM 1276 O O . GLY A 1 249 ? 18.73500 39.87100 145.64100 1.000 101.72535 249 GLY A O 1
ATOM 1277 N N . PRO A 1 250 ? 18.53600 37.72000 145.02000 1.000 104.03616 250 PRO A N 1
ATOM 1278 C CA . PRO A 1 250 ? 18.57100 37.25200 146.40900 1.000 103.74139 250 PRO A CA 1
ATOM 1279 C C . PRO A 1 250 ? 19.89600 37.58000 147.08000 1.000 102.90971 250 PRO A C 1
ATOM 1280 O O . PRO A 1 250 ? 20.93500 37.71100 146.43000 1.000 103.59400 250 PRO A O 1
ATOM 1284 N N . LEU A 1 251 ? 19.84600 37.71300 148.40800 1.000 103.01235 251 LEU A N 1
ATOM 1285 C CA . LEU A 1 251 ? 21.03000 38.07100 149.17500 1.000 100.21202 251 LEU A CA 1
ATOM 1286 C C . LEU A 1 251 ? 21.94200 36.85700 149.34100 1.000 101.56744 251 LEU A C 1
ATOM 1287 O O . LEU A 1 251 ? 21.45800 35.74200 149.56000 1.000 102.00434 251 LEU A O 1
ATOM 1292 N N . PRO A 1 252 ? 23.25600 37.04300 149.23400 1.000 101.37531 252 PRO A N 1
ATOM 1293 C CA . PRO A 1 252 ? 24.18000 35.92600 149.45600 1.000 106.20221 252 PRO A CA 1
ATOM 1294 C C . PRO A 1 252 ? 24.17000 35.47000 150.90600 1.000 109.49471 252 PRO A C 1
ATOM 1295 O O . PRO A 1 252 ? 23.84000 36.22200 151.82500 1.000 108.13928 252 PRO A O 1
ATOM 1299 N N . ALA A 1 253 ? 24.54900 34.20200 151.09900 1.000 114.06631 253 ALA A N 1
ATOM 1300 C CA . ALA A 1 253 ? 24.53400 33.60500 152.43000 1.000 115.67176 253 ALA A CA 1
ATOM 1301 C C . ALA A 1 253 ? 25.51100 34.28100 153.38300 1.000 116.21130 253 ALA A C 1
ATOM 1302 O O . ALA A 1 253 ? 25.37400 34.12800 154.60100 1.000 119.23008 253 ALA A O 1
ATOM 1304 N N . GLY A 1 254 ? 26.49000 35.02400 152.86200 1.000 113.79785 254 GLY A N 1
ATOM 1305 C CA . GLY A 1 254 ? 27.40800 35.73300 153.73500 1.000 112.36610 254 GLY A CA 1
ATOM 1306 C C . GLY A 1 254 ? 26.73200 36.82100 154.54800 1.000 109.37890 25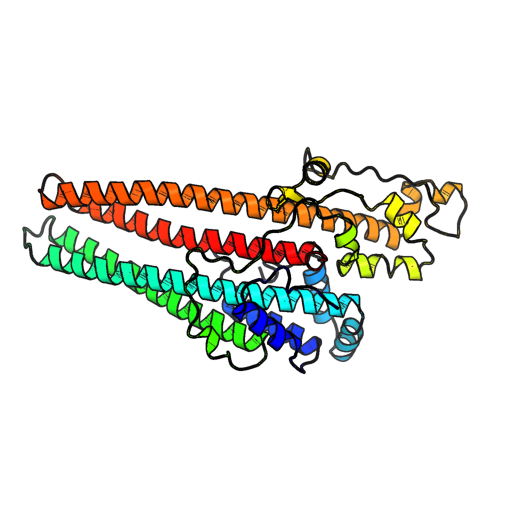4 GLY A C 1
ATOM 1307 O O . GLY A 1 254 ? 27.13500 37.09600 155.68200 1.000 107.47078 254 GLY A O 1
ATOM 1308 N N . VAL A 1 255 ? 25.69800 37.45100 153.98500 1.000 107.01809 255 VAL A N 1
ATOM 1309 C CA . VAL A 1 255 ? 24.96400 38.48700 154.70900 1.000 101.90169 255 VAL A CA 1
ATOM 1310 C C . VAL A 1 255 ? 24.32500 37.90900 155.96600 1.000 106.85492 255 VAL A C 1
ATOM 1311 O O . VAL A 1 255 ? 24.26800 38.56800 157.01300 1.000 105.62056 255 VAL A O 1
ATOM 1315 N N . SER A 1 256 ? 23.85000 36.66400 155.88800 1.000 113.28990 256 SER A N 1
ATOM 1316 C CA . SER A 1 256 ? 23.15500 36.06300 157.02000 1.000 119.51433 256 SER A CA 1
ATOM 1317 C C . SER A 1 256 ? 24.08500 35.87500 158.21400 1.000 120.36706 256 SER A C 1
ATOM 1318 O O . SER A 1 256 ? 23.65900 36.01100 159.36700 1.000 120.21968 256 SER A O 1
ATOM 1321 N N . ARG A 1 257 ? 25.35300 35.57300 157.96100 1.000 122.96211 257 ARG A N 1
ATOM 1322 C CA . ARG A 1 257 ? 26.32900 35.30000 159.01400 1.000 125.77561 257 ARG A CA 1
ATOM 1323 C C . ARG A 1 257 ? 27.45000 36.33500 158.93300 1.000 126.03090 257 ARG A C 1
ATOM 1324 O O . ARG A 1 257 ? 28.59700 36.00400 158.62100 1.000 131.07887 257 ARG A O 1
ATOM 1326 N N . ALA A 1 258 ? 27.11500 37.58900 159.21700 1.000 119.94333 258 ALA A N 1
ATOM 1327 C CA . ALA A 1 258 ? 28.08300 38.67300 159.24900 1.000 115.27172 258 ALA A CA 1
ATOM 1328 C C . ALA A 1 258 ? 28.31600 39.11600 160.68700 1.000 120.28021 258 ALA A C 1
ATOM 1329 O O . ALA A 1 258 ? 27.41000 39.06700 161.52400 1.000 121.58300 258 ALA A O 1
ATOM 1331 N N . ALA A 1 259 ? 29.54400 39.54900 160.96400 1.000 129.06021 259 ALA A N 1
ATOM 1332 C CA . ALA A 1 259 ? 29.90300 39.96700 162.30900 1.000 130.97623 259 ALA A CA 1
ATOM 1333 C C . ALA A 1 259 ? 29.07500 41.18200 162.72600 1.000 126.14670 259 ALA A C 1
ATOM 1334 O O . ALA A 1 259 ? 28.71800 42.01700 161.88900 1.000 125.70981 259 ALA A O 1
ATOM 1336 N N . PRO A 1 260 ? 28.74600 41.30000 164.01400 1.000 122.86473 260 PRO A N 1
ATOM 1337 C CA . PRO A 1 260 ? 27.95600 42.44900 164.46800 1.000 117.14036 260 PRO A CA 1
ATOM 1338 C C . PRO A 1 260 ? 28.68400 43.76000 164.21600 1.000 109.89739 260 PRO A C 1
ATOM 1339 O O . PRO A 1 260 ? 29.90800 43.80400 164.07800 1.000 110.50535 260 PRO A O 1
ATOM 1343 N N . LEU A 1 261 ? 27.89800 44.83800 164.14000 1.000 104.26776 261 LEU A N 1
ATOM 1344 C CA . LEU A 1 261 ? 28.45000 46.16400 163.87600 1.000 99.34349 261 LEU A CA 1
ATOM 1345 C C . LEU A 1 261 ? 29.57200 46.49800 164.85400 1.000 103.19658 261 LEU A C 1
ATOM 1346 O O . LEU A 1 261 ? 30.72400 46.70000 164.45300 1.000 103.78350 261 LEU A O 1
ATOM 1351 N N . GLY A 1 262 ? 29.24400 46.55400 166.14700 1.000 104.18091 262 GLY A N 1
ATOM 1352 C CA . GLY A 1 262 ? 30.21700 46.73600 167.20900 1.000 103.97299 262 GLY A CA 1
ATOM 1353 C C . GLY A 1 262 ? 31.20100 47.86400 166.98300 1.000 103.02288 262 GLY A C 1
ATOM 1354 O O . GLY A 1 262 ? 30.82600 49.04000 166.97900 1.000 98.64604 262 GLY A O 1
ATOM 1355 N N . ASP A 1 263 ? 32.47300 47.50800 166.78700 1.000 106.62594 263 ASP A N 1
ATOM 1356 C CA . ASP A 1 263 ? 33.52000 48.48500 166.53200 1.000 109.25520 263 ASP A CA 1
ATOM 1357 C C . ASP A 1 263 ? 34.33700 48.18200 165.28300 1.000 108.78410 263 ASP A C 1
ATOM 1358 O O . ASP A 1 263 ? 35.26100 48.94100 164.97300 1.000 109.98687 263 ASP A O 1
ATOM 1360 N N . ARG A 1 264 ? 34.02400 47.11100 164.55800 1.000 109.29468 264 ARG A N 1
ATOM 1361 C CA . ARG A 1 264 ? 34.80100 46.75600 163.38000 1.000 106.74964 264 ARG A CA 1
ATOM 1362 C C . ARG A 1 264 ? 34.61900 47.79500 162.27900 1.000 96.84056 264 ARG A C 1
ATOM 1363 O O . ARG A 1 264 ? 33.56200 48.41700 162.14600 1.000 93.03484 264 ARG A O 1
ATOM 1371 N N . ALA A 1 265 ? 35.67500 47.98700 161.49200 1.000 94.56397 265 ALA A N 1
ATOM 1372 C CA . ALA A 1 265 ? 35.70000 49.01900 160.46400 1.000 90.50032 265 ALA A CA 1
ATOM 1373 C C . ALA A 1 265 ? 35.24200 48.43300 159.13400 1.000 88.03161 265 ALA A C 1
ATOM 1374 O O . ALA A 1 265 ? 35.83300 47.46900 158.63800 1.000 90.90564 265 ALA A O 1
ATOM 1376 N N . LEU A 1 266 ? 34.18900 49.01700 158.56300 1.000 81.79928 266 LEU A N 1
ATOM 1377 C CA . LEU A 1 266 ? 33.71700 48.64800 157.23500 1.000 78.25149 266 LEU A CA 1
ATOM 1378 C C . LEU A 1 266 ? 34.02800 49.69100 156.17500 1.000 70.77164 266 LEU A C 1
ATOM 1379 O O . LEU A 1 266 ? 34.24800 49.32800 155.01900 1.000 71.34276 266 LEU A O 1
ATOM 1384 N N . LEU A 1 267 ? 34.04900 50.96800 156.54000 1.000 67.64495 267 LEU A N 1
ATOM 1385 C CA . LEU A 1 267 ? 34.46000 52.04000 155.64900 1.000 64.54721 267 LEU A CA 1
ATOM 1386 C C . LEU A 1 267 ? 35.89700 52.44100 155.95100 1.000 68.57138 267 LEU A C 1
ATOM 1387 O O . LEU A 1 267 ? 36.34500 52.39600 157.09900 1.000 74.74317 267 LEU A O 1
ATOM 1392 N N . ALA A 1 268 ? 36.61900 52.82700 154.90600 1.000 68.08185 268 ALA A N 1
ATOM 1393 C CA . ALA A 1 268 ? 37.94600 53.38700 155.08500 1.000 66.96592 268 ALA A CA 1
ATOM 1394 C C . ALA A 1 268 ? 37.84400 54.88300 155.35000 1.000 69.78731 268 ALA A C 1
ATOM 1395 O O . ALA A 1 268 ? 36.94200 55.56400 154.85200 1.000 68.17396 268 ALA A O 1
ATOM 1397 N N . GLU A 1 269 ? 38.77100 55.38800 156.15700 1.000 69.33200 269 GLU A N 1
ATOM 1398 C CA . GLU A 1 269 ? 38.79200 56.80900 156.46200 1.000 70.14262 269 GLU A CA 1
ATOM 1399 C C . GLU A 1 269 ? 39.28600 57.60500 155.25900 1.000 71.02694 269 GLU A C 1
ATOM 1400 O O . GLU A 1 269 ? 40.11600 57.14100 154.47400 1.000 71.95336 269 GLU A O 1
ATOM 1406 N N . PHE A 1 270 ? 38.75300 58.81000 155.11400 1.000 70.35580 270 PHE A N 1
ATOM 1407 C CA . PHE A 1 270 ? 39.16600 59.67500 154.02200 1.000 63.05230 270 PHE A CA 1
ATOM 1408 C C . PHE A 1 270 ? 40.62300 60.08600 154.21000 1.000 67.65022 270 PHE A C 1
ATOM 1409 O O . PHE A 1 270 ? 41.01100 60.49000 155.31600 1.000 70.51898 270 PHE A O 1
ATOM 1417 N N . PRO A 1 271 ? 41.45600 59.98300 153.17600 1.000 68.45558 271 PRO A N 1
ATOM 1418 C CA . PRO A 1 271 ? 42.86000 60.38100 153.31900 1.000 72.04811 271 PRO A CA 1
ATOM 1419 C C . PRO A 1 271 ? 42.98500 61.86800 153.61500 1.000 71.37172 271 PRO A C 1
ATOM 1420 O O . PRO A 1 271 ? 42.09700 62.67100 153.31900 1.000 72.08759 271 PRO A O 1
ATOM 1424 N N . ALA A 1 272 ? 44.11200 62.23200 154.21500 1.000 71.99547 272 ALA A N 1
ATOM 1425 C CA . ALA A 1 272 ? 44.40000 63.63800 154.45200 1.000 66.83433 272 ALA A CA 1
ATOM 1426 C C . ALA A 1 272 ? 44.85300 64.30800 153.16100 1.000 65.37626 272 ALA A C 1
ATOM 1427 O O . ALA A 1 272 ? 45.61700 63.73300 152.38100 1.000 64.91831 272 ALA A O 1
ATOM 1429 N N . GLY A 1 273 ? 44.36800 65.52600 152.93400 1.000 65.93685 273 GLY A N 1
ATOM 1430 C CA . GLY A 1 273 ? 44.82800 66.32000 151.81100 1.000 63.47077 273 GLY A CA 1
ATOM 1431 C C . GLY A 1 273 ? 44.21900 65.97900 150.46800 1.000 67.07383 273 GLY A C 1
ATOM 1432 O O . GLY A 1 273 ? 44.91400 66.04600 149.45000 1.000 67.25543 273 GLY A O 1
ATOM 1433 N N . LEU A 1 274 ? 42.94200 65.62400 150.42900 1.000 61.83110 274 LEU A N 1
ATOM 1434 C CA . LEU A 1 274 ? 42.30200 65.30800 149.16100 1.000 59.35712 274 LEU A CA 1
ATOM 1435 C C . LEU A 1 274 ? 42.23200 66.55700 148.28400 1.000 60.53884 274 LEU A C 1
ATOM 1436 O O . LEU A 1 274 ? 41.75700 67.60400 148.74300 1.000 60.67570 274 LEU A O 1
ATOM 1441 N N . PRO A 1 275 ? 42.69400 66.48900 147.03500 1.000 56.61468 275 PRO A N 1
ATOM 1442 C CA . PRO A 1 275 ? 42.66700 67.68200 146.17700 1.000 52.85634 275 PRO A CA 1
ATOM 1443 C C . PRO A 1 275 ? 41.26000 68.01200 145.69800 1.000 51.00348 275 PRO A C 1
ATOM 1444 O O . PRO A 1 275 ? 40.43700 67.12700 145.44500 1.000 53.44588 275 PRO A O 1
ATOM 1448 N N . SER A 1 276 ? 40.99200 69.31400 145.57800 1.000 50.67186 276 SER A N 1
ATOM 1449 C CA . SER A 1 276 ? 39.70200 69.77600 145.08000 1.000 51.92465 276 SER A CA 1
ATOM 1450 C C . SER A 1 276 ? 39.45500 69.36800 143.63100 1.000 50.15075 276 SER A C 1
ATOM 1451 O O . SER A 1 276 ? 38.30000 69.35200 143.19000 1.000 47.57676 276 SER A O 1
ATOM 1454 N N . THR A 1 277 ? 40.51100 69.03500 142.88300 1.000 47.87942 277 THR A N 1
ATOM 1455 C CA . THR A 1 277 ? 40.33500 68.58600 141.50700 1.000 53.18269 277 THR A CA 1
ATOM 1456 C C . THR A 1 277 ? 39.54200 67.29000 141.42500 1.000 61.93111 277 THR A C 1
ATOM 1457 O O . THR A 1 277 ? 39.06300 66.93700 140.34200 1.000 64.80777 277 THR A O 1
ATOM 1461 N N . LEU A 1 278 ? 39.39000 66.57400 142.54400 1.000 59.45976 278 LEU A N 1
ATOM 1462 C CA . LEU A 1 278 ? 38.50300 65.41700 142.56300 1.000 55.92249 278 LEU A CA 1
ATOM 1463 C C . LEU A 1 278 ? 37.08100 65.80100 142.18100 1.000 53.62748 278 LEU A C 1
ATOM 1464 O O . LEU A 1 278 ? 36.35500 64.98700 141.59700 1.000 52.47208 278 LEU A O 1
ATOM 1469 N N . LEU A 1 279 ? 36.66500 67.02900 142.50300 1.000 47.69519 279 LEU A N 1
ATOM 1470 C CA . LEU A 1 279 ? 35.31500 67.48200 142.18900 1.000 46.56611 279 LEU A CA 1
ATOM 1471 C C . LEU A 1 279 ? 35.08000 67.65300 140.69400 1.000 51.22719 279 LEU A C 1
ATOM 1472 O O . LEU A 1 279 ? 33.92800 67.83600 140.28300 1.000 51.60882 279 LEU A O 1
ATOM 1477 N N . GLU A 1 280 ? 36.13400 67.59800 139.87400 1.000 52.43260 280 GLU A N 1
ATOM 1478 C CA . GLU A 1 280 ? 35.93800 67.59600 138.42900 1.000 54.75920 280 GLU A CA 1
ATOM 1479 C C . GLU A 1 280 ? 35.14000 66.38100 137.97400 1.000 56.82787 280 GLU A C 1
ATOM 1480 O O . GLU A 1 280 ? 34.49900 66.42500 136.91800 1.000 57.16212 280 GLU A O 1
ATOM 1486 N N . ARG A 1 281 ? 35.16400 65.29400 138.75000 1.000 53.00636 281 ARG A N 1
ATOM 1487 C CA . ARG A 1 281 ? 34.43500 64.07300 138.42400 1.000 49.20853 281 ARG A CA 1
ATOM 1488 C C . ARG A 1 281 ? 32.98800 64.09300 138.89800 1.000 54.73551 281 ARG A C 1
ATOM 1489 O O . ARG A 1 281 ? 32.26600 63.11900 138.66600 1.000 56.93314 281 ARG A O 1
ATOM 1497 N N . ARG A 1 282 ? 32.55100 65.15500 139.56400 1.000 53.80119 282 ARG A N 1
ATOM 1498 C CA . ARG A 1 282 ? 31.14700 65.25800 139.93500 1.000 52.87213 282 ARG A CA 1
ATOM 1499 C C . ARG A 1 282 ? 30.28900 65.32300 138.67500 1.000 58.34121 282 ARG A C 1
ATOM 1500 O O . ARG A 1 282 ? 30.61300 66.07900 137.74800 1.000 54.28809 282 ARG A O 1
ATOM 1508 N N . PRO A 1 283 ? 29.21300 64.53900 138.59000 1.000 60.24933 283 PRO A N 1
ATOM 1509 C CA . PRO A 1 283 ? 28.36700 64.59900 137.38800 1.000 61.07838 283 PRO A CA 1
ATOM 1510 C C . PRO A 1 283 ? 27.80500 65.98100 137.08100 1.000 62.48907 283 PRO A C 1
ATOM 1511 O O . PRO A 1 283 ? 27.58600 66.28800 135.90300 1.000 64.13927 283 PRO A O 1
ATOM 1515 N N . ASP A 1 284 ? 27.57200 66.83400 138.08300 1.000 57.43847 284 ASP A N 1
ATOM 1516 C CA . ASP A 1 284 ? 27.05100 68.16200 137.77900 1.000 54.13807 284 ASP A CA 1
ATOM 1517 C C . ASP A 1 284 ? 28.13300 69.12000 137.30300 1.000 56.64627 284 ASP A C 1
ATOM 1518 O O . ASP A 1 284 ? 27.81800 70.10100 136.61800 1.000 59.56240 284 ASP A O 1
ATOM 1523 N N . ILE A 1 285 ? 29.39800 68.85100 137.62400 1.000 52.33522 285 ILE A N 1
ATOM 1524 C CA . ILE A 1 285 ? 30.47000 69.67600 137.08000 1.000 53.19585 285 ILE A CA 1
ATOM 1525 C C . ILE A 1 285 ? 30.88200 69.18600 135.69300 1.000 52.42997 285 ILE A C 1
ATOM 1526 O O . ILE A 1 285 ? 31.23300 69.99100 134.82500 1.000 54.23019 285 ILE A O 1
ATOM 1531 N N . MET A 1 286 ? 30.83800 67.86800 135.46000 1.000 54.95922 286 MET A N 1
ATOM 1532 C CA . MET A 1 286 ? 31.09000 67.33000 134.12300 1.000 57.53321 286 MET A CA 1
ATOM 1533 C C . MET A 1 286 ? 30.09600 67.88700 133.11300 1.000 55.64615 286 MET A C 1
ATOM 1534 O O . MET A 1 286 ? 30.48000 68.33800 132.02800 1.000 59.93350 286 MET A O 1
ATOM 1539 N N . ALA A 1 287 ? 28.80800 67.87000 133.46000 1.000 55.50139 287 ALA A N 1
ATOM 1540 C CA . ALA A 1 287 ? 27.79400 68.40000 132.55600 1.000 61.50474 287 ALA A CA 1
ATOM 1541 C C . ALA A 1 287 ? 27.97000 69.89900 132.34900 1.000 62.44959 287 ALA A C 1
ATOM 1542 O O . ALA A 1 287 ? 27.78100 70.40700 131.23700 1.000 65.16308 287 ALA A O 1
ATOM 1544 N N . ALA A 1 288 ? 28.34200 70.62200 133.40900 1.000 61.29682 288 ALA A N 1
ATOM 1545 C CA . ALA A 1 288 ? 28.54200 72.06100 133.28200 1.000 58.89127 288 ALA A CA 1
ATOM 1546 C C . ALA A 1 288 ? 29.72800 72.37700 132.37900 1.000 57.93063 288 ALA A C 1
ATOM 1547 O O . ALA A 1 288 ? 29.67500 73.32500 131.58700 1.000 57.80167 288 ALA A O 1
ATOM 1549 N N . GLU A 1 289 ? 30.81000 71.60000 132.48600 1.000 53.80119 289 GLU A N 1
ATOM 1550 C CA . GLU A 1 289 ? 31.95600 71.81200 131.60700 1.000 53.18532 289 GLU A CA 1
ATOM 1551 C C . GLU A 1 289 ? 31.64400 71.39500 130.17500 1.000 59.08866 289 GLU A C 1
ATOM 1552 O O . GLU A 1 289 ? 32.14600 72.01300 129.23000 1.000 59.16236 289 GLU A O 1
ATOM 1558 N N . HIS A 1 290 ? 30.81400 70.36600 129.99600 1.000 59.95192 290 HIS A N 1
ATOM 1559 C CA A HIS A 1 290 ? 30.39600 69.94800 128.65900 0.590 65.16044 290 HIS A CA 1
ATOM 1560 C CA B HIS A 1 290 ? 30.43800 69.97100 128.64500 0.410 65.14465 290 HIS A CA 1
ATOM 1561 C C . HIS A 1 290 ? 29.59400 71.04400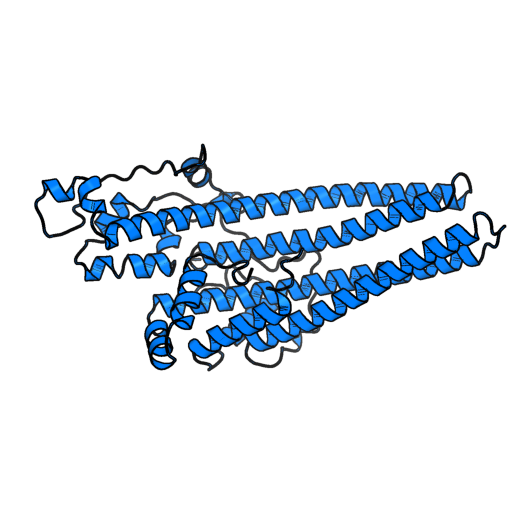 127.96900 1.000 68.74245 290 HIS A C 1
ATOM 1562 O O . HIS A 1 290 ? 29.76500 71.30700 126.77300 1.000 70.88481 290 HIS A O 1
ATOM 1575 N N . ARG A 1 291 ? 28.69600 71.69300 128.71700 1.000 68.21344 291 ARG A N 1
ATOM 1576 C CA . ARG A 1 291 ? 27.90200 72.77500 128.13900 1.000 69.62414 291 ARG A CA 1
ATOM 1577 C C . ARG A 1 291 ? 28.78400 73.93700 127.69600 1.000 67.36860 291 ARG A C 1
ATOM 1578 O O . ARG A 1 291 ? 28.48700 74.60700 126.70000 1.000 68.39504 291 ARG A O 1
ATOM 1586 N N . LEU A 1 292 ? 29.86500 74.20000 128.43000 1.000 68.21081 292 LEU A N 1
ATOM 1587 C CA . LEU A 1 292 ? 30.75200 75.30000 128.06500 1.000 65.25519 292 LEU A CA 1
ATOM 1588 C C . LEU A 1 292 ? 31.58300 74.95500 126.83700 1.000 65.83947 292 LEU A C 1
ATOM 1589 O O . LEU A 1 292 ? 31.85500 75.82600 126.00000 1.000 69.71362 292 LEU A O 1
ATOM 1594 N N . ILE A 1 293 ? 32.00100 73.69200 126.71300 1.000 63.92872 293 ILE A N 1
ATOM 1595 C CA . ILE A 1 293 ? 32.75800 73.27100 125.53600 1.000 66.12635 293 ILE A CA 1
ATOM 1596 C C . ILE A 1 293 ? 31.91200 73.43100 124.28200 1.000 62.37327 293 ILE A C 1
ATOM 1597 O O . ILE A 1 293 ? 32.37400 73.95800 123.26200 1.000 67.81339 293 ILE A O 1
ATOM 1602 N N . ALA A 1 294 ? 30.65600 72.98000 124.34300 1.000 60.69938 294 ALA A N 1
ATOM 1603 C CA . ALA A 1 294 ? 29.75500 73.11700 123.20400 1.000 71.46120 294 ALA A CA 1
ATOM 1604 C C . ALA A 1 294 ? 29.46700 74.57800 122.88400 1.000 77.10135 294 ALA A C 1
ATOM 1605 O O . ALA A 1 294 ? 29.20600 74.91600 121.72400 1.000 84.83649 294 ALA A O 1
ATOM 1607 N N . ALA A 1 295 ? 29.51300 75.45300 123.88500 1.000 75.24850 295 ALA A N 1
ATOM 1608 C CA . ALA A 1 295 ? 29.33600 76.88200 123.66600 1.000 78.11989 295 ALA A CA 1
ATOM 1609 C C . ALA A 1 295 ? 30.63800 77.59200 123.29800 1.000 79.31214 295 ALA A C 1
ATOM 1610 O O . ALA A 1 295 ? 30.69300 78.82500 123.37200 1.000 79.70693 295 ALA A O 1
ATOM 1612 N N . ASN A 1 296 ? 31.67600 76.83700 122.92800 1.000 76.02227 296 ASN A N 1
ATOM 1613 C CA . ASN A 1 296 ? 32.95800 77.34900 122.44300 1.000 72.36657 296 ASN A CA 1
ATOM 1614 C C . ASN A 1 296 ? 33.78800 78.03400 123.52100 1.000 68.49505 296 ASN A C 1
ATOM 1615 O O . ASN A 1 296 ? 34.68300 78.82300 123.20200 1.000 70.41634 296 ASN A O 1
ATOM 1620 N N . ALA A 1 297 ? 33.52900 77.75300 124.79300 1.000 68.92669 297 ALA A N 1
ATOM 1621 C CA . ALA A 1 297 ? 34.36200 78.32500 125.83700 1.000 61.89163 297 ALA A CA 1
ATOM 1622 C C . ALA A 1 297 ? 35.60200 77.46500 126.05800 1.000 58.06222 297 ALA A C 1
ATOM 1623 O O . ALA A 1 297 ? 35.62600 76.27300 125.74200 1.000 58.27278 297 ALA A O 1
ATOM 1625 N N . GLN A 1 298 ? 36.64600 78.09300 126.59600 1.000 57.44636 298 GLN A N 1
ATOM 1626 C CA . GLN A 1 298 ? 37.85400 77.38600 127.00500 1.000 60.46514 298 GLN A CA 1
ATOM 1627 C C . GLN A 1 298 ? 37.71800 76.98800 128.47600 1.000 63.43919 298 GLN A C 1
ATOM 1628 O O . GLN A 1 298 ? 37.62500 77.85000 129.35900 1.000 58.67019 298 GLN A O 1
ATOM 1634 N N . ILE A 1 299 ? 37.69100 75.67900 128.73100 1.000 64.46826 299 ILE A N 1
ATOM 1635 C CA . ILE A 1 299 ? 37.43800 75.17700 130.07900 1.000 59.17815 299 ILE A CA 1
ATOM 1636 C C . ILE A 1 299 ? 38.58800 75.52700 131.01000 1.000 54.46179 299 ILE A C 1
ATOM 1637 O O . ILE A 1 299 ? 38.37600 75.85200 132.18600 1.000 54.64076 299 ILE A O 1
ATOM 1642 N N . GLY A 1 300 ? 39.81800 75.46600 130.50300 1.000 53.14848 300 GLY A N 1
ATOM 1643 C CA . GLY A 1 300 ? 40.95600 75.86200 131.31300 1.000 54.73288 300 GLY A CA 1
ATOM 1644 C C . GLY A 1 300 ? 40.82700 77.27500 131.84600 1.000 57.55953 300 GLY A C 1
ATOM 1645 O O . GLY A 1 300 ? 41.07400 77.53400 133.02700 1.000 64.11295 300 GLY A O 1
ATOM 1646 N N . ALA A 1 301 ? 40.42100 78.20800 130.98100 1.000 53.78276 301 ALA A N 1
ATOM 1647 C CA . ALA A 1 301 ? 40.17200 79.57600 131.42500 1.000 52.35891 301 ALA A CA 1
ATOM 1648 C C . ALA A 1 301 ? 39.07000 79.62500 132.47200 1.000 48.92429 301 ALA A C 1
ATOM 1649 O O . ALA A 1 301 ? 39.12300 80.43800 133.40100 1.000 53.16953 301 ALA A O 1
ATOM 1651 N N . ALA A 1 302 ? 38.04500 78.78400 132.31600 1.000 43.29993 302 ALA A N 1
ATOM 1652 C CA . ALA A 1 302 ? 36.92400 78.80100 133.24700 1.000 49.02167 302 ALA A CA 1
ATOM 1653 C C . ALA A 1 302 ? 37.32900 78.23100 134.60200 1.000 52.91687 302 ALA A C 1
ATOM 1654 O O . ALA A 1 302 ? 36.90000 78.73400 135.64600 1.000 53.09847 302 ALA A O 1
ATOM 1656 N N . ARG A 1 303 ? 38.16000 77.18600 134.60600 1.000 54.73288 303 ARG A N 1
ATOM 1657 C CA . ARG A 1 303 ? 38.66800 76.64700 135.86200 1.000 54.58812 303 ARG A CA 1
ATOM 1658 C C . ARG A 1 303 ? 39.55400 77.66100 136.57000 1.000 57.90168 303 ARG A C 1
ATOM 1659 O O . ARG A 1 303 ? 39.45400 77.84800 137.78800 1.000 57.73587 303 ARG A O 1
ATOM 1667 N N . ALA A 1 304 ? 40.43400 78.32400 135.81500 1.000 57.74640 304 ALA A N 1
ATOM 1668 C CA . ALA A 1 304 ? 41.28100 79.35500 136.40100 1.000 54.65392 304 ALA A CA 1
ATOM 1669 C C . ALA A 1 304 ? 40.44300 80.45000 137.04500 1.000 56.43308 304 ALA A C 1
ATOM 1670 O O . ALA A 1 304 ? 40.80900 80.98900 138.09600 1.000 56.59626 304 ALA A O 1
ATOM 1672 N N . ALA A 1 305 ? 39.30000 80.77700 136.43800 1.000 53.49852 305 ALA A N 1
ATOM 1673 C CA . ALA A 1 305 ? 38.47800 81.86900 136.94400 1.000 51.61935 305 ALA A CA 1
ATOM 1674 C C . ALA A 1 305 ? 37.61500 81.44700 138.13100 1.000 55.45139 305 ALA A C 1
ATOM 1675 O O . ALA A 1 305 ? 37.44000 82.22600 139.07200 1.000 54.61444 305 ALA A O 1
ATOM 1677 N N . PHE A 1 306 ? 37.06600 80.22600 138.11500 1.000 52.78001 306 PHE A N 1
ATOM 1678 C CA . PHE A 1 306 ? 35.98200 79.88400 139.02500 1.000 52.53525 306 PHE A CA 1
ATOM 1679 C C . PHE A 1 306 ? 36.17900 78.61500 139.85000 1.000 51.84043 306 PHE A C 1
ATOM 1680 O O . PHE A 1 306 ? 35.29200 78.27700 140.64100 1.000 49.47962 306 PHE A O 1
ATOM 1688 N N . PHE A 1 307 ? 37.29600 77.91200 139.70600 1.000 50.01389 307 PHE A N 1
ATOM 1689 C CA . PHE A 1 307 ? 37.48200 76.61400 140.35500 1.000 49.92441 307 PHE A CA 1
ATOM 1690 C C . PHE A 1 307 ? 38.63400 76.69800 141.34400 1.000 50.03231 307 PHE A C 1
ATOM 1691 O O . PHE A 1 307 ? 39.80600 76.73500 140.92900 1.000 47.00037 307 PHE A O 1
ATOM 1699 N N . PRO A 1 308 ? 38.36000 76.74700 142.65100 1.000 49.30328 308 PRO A N 1
ATOM 1700 C CA . PRO A 1 308 ? 39.45400 76.81900 143.62800 1.000 51.35879 308 PRO A CA 1
ATOM 1701 C C . PRO A 1 308 ? 40.34900 75.59000 143.55600 1.000 49.09273 308 PRO A C 1
ATOM 1702 O O . PRO A 1 308 ? 39.89700 74.47800 143.27700 1.000 47.69256 308 PRO A O 1
ATOM 1706 N N . ARG A 1 309 ? 41.63700 75.80400 143.80600 1.000 54.48022 309 ARG A N 1
ATOM 1707 C CA . ARG A 1 309 ? 42.60800 74.71600 143.90900 1.000 59.05182 309 ARG A CA 1
ATOM 1708 C C . ARG A 1 309 ? 43.11500 74.69400 145.34800 1.000 57.85694 309 ARG A C 1
ATOM 1709 O O . ARG A 1 309 ? 44.05600 75.40500 145.70300 1.000 61.77583 309 ARG A O 1
ATOM 1717 N N . ILE A 1 310 ? 42.46900 73.87000 146.17700 1.000 54.61707 310 ILE A N 1
ATOM 1718 C CA . ILE A 1 310 ? 42.80000 73.72000 147.58800 1.000 56.46466 310 ILE A CA 1
ATOM 1719 C C . ILE A 1 310 ? 42.68100 72.24800 147.95500 1.000 57.81483 310 ILE A C 1
ATOM 1720 O O . ILE A 1 310 ? 42.08900 71.44700 147.22700 1.000 56.03303 310 ILE A O 1
ATOM 1725 N N . THR A 1 311 ? 43.24700 71.89900 149.10800 1.000 53.14585 311 THR A N 1
ATOM 1726 C CA . THR A 1 311 ? 42.94800 70.60800 149.70500 1.000 52.99583 311 THR A CA 1
ATOM 1727 C C . THR A 1 311 ? 41.56800 70.65500 150.34300 1.000 56.22253 311 THR A C 1
ATOM 1728 O O . THR A 1 311 ? 41.08700 71.71600 150.75200 1.000 59.02023 311 THR A O 1
ATOM 1732 N N . LEU A 1 312 ? 40.92300 69.49400 150.41200 1.000 55.52245 312 LEU A N 1
ATOM 1733 C CA . LEU A 1 312 ? 39.58600 69.40500 150.98200 1.000 56.35413 312 LEU A CA 1
ATOM 1734 C C . LEU A 1 312 ? 39.55900 68.82900 152.39000 1.000 58.86495 312 LEU A C 1
ATOM 1735 O O . LEU A 1 312 ? 38.64300 69.14600 153.15400 1.000 56.78576 312 LEU A O 1
ATOM 1740 N N . THR A 1 313 ? 40.53000 67.99400 152.75400 1.000 59.55714 313 THR A N 1
ATOM 1741 C CA . THR A 1 313 ? 40.51900 67.31000 154.03600 1.000 59.12288 313 THR A CA 1
ATOM 1742 C C . THR A 1 313 ? 41.83800 67.52700 154.75800 1.000 63.77080 313 THR A C 1
ATOM 1743 O O . THR A 1 313 ? 42.88200 67.74500 154.13600 1.000 60.05720 313 THR A O 1
ATOM 1747 N N . GLY A 1 314 ? 41.76900 67.47300 156.08600 1.000 68.39767 314 GLY A N 1
ATOM 1748 C CA . GLY A 1 314 ? 42.94700 67.48200 156.92600 1.000 71.91915 314 GLY A CA 1
ATOM 1749 C C . GLY A 1 314 ? 43.16200 66.12600 157.56400 1.000 77.85934 314 GLY A C 1
ATOM 1750 O O . GLY A 1 314 ? 42.78700 65.09800 156.99100 1.000 74.48525 314 GLY A O 1
ATOM 1751 N N . ALA A 1 315 ? 43.75200 66.11100 158.75600 1.000 86.67618 315 ALA A N 1
ATOM 1752 C CA . ALA A 1 315 ? 44.04700 64.85500 159.42700 1.000 88.76591 315 ALA A CA 1
ATOM 1753 C C . ALA A 1 315 ? 42.76300 64.10900 159.77400 1.000 89.51863 315 ALA A C 1
ATOM 1754 O O . ALA A 1 315 ? 41.76700 64.70800 160.18400 1.000 89.46073 315 ALA A O 1
ATOM 1756 N N . LEU A 1 316 ? 42.79500 62.78700 159.59100 1.000 92.44003 316 LEU A N 1
ATOM 1757 C CA . LEU A 1 316 ? 41.67000 61.90000 159.90300 1.000 96.62474 316 LEU A CA 1
ATOM 1758 C C . LEU A 1 316 ? 40.39600 62.30300 159.16500 1.000 99.05135 316 LEU A C 1
ATOM 1759 O O . LEU A 1 316 ? 39.28500 62.09600 159.66100 1.000 100.03568 316 LEU A O 1
ATOM 1764 N N . GLY A 1 317 ? 40.54500 62.88000 157.97500 1.000 108.91043 317 GLY A N 1
ATOM 1765 C CA . GLY A 1 317 ? 39.39100 63.20000 157.15200 1.000 103.76507 317 GLY A CA 1
ATOM 1766 C C . GLY A 1 317 ? 38.49800 64.28700 157.70700 1.000 99.61194 317 GLY A C 1
ATOM 1767 O O . GLY A 1 317 ? 37.29100 64.28800 157.43800 1.000 97.78278 317 GLY A O 1
ATOM 1768 N N . VAL A 1 318 ? 39.05400 65.21000 158.49100 1.000 86.26297 318 VAL A N 1
ATOM 1769 C CA . VAL A 1 318 ? 38.30700 66.39400 158.90300 1.000 72.96138 318 VAL A CA 1
ATOM 1770 C C . VAL A 1 318 ? 38.43600 67.43300 157.79700 1.000 66.67378 318 VAL A C 1
ATOM 1771 O O . VAL A 1 318 ? 39.25700 67.28900 156.88500 1.000 64.67091 318 VAL A O 1
ATOM 1775 N N . ALA A 1 319 ? 37.62700 68.48300 157.86500 1.000 64.26823 319 ALA A N 1
ATOM 1776 C CA . ALA A 1 319 ? 37.71200 69.55100 156.88100 1.000 63.60499 319 ALA A CA 1
ATOM 1777 C C . ALA A 1 319 ? 39.05700 70.25900 156.98600 1.000 67.57389 319 ALA A C 1
ATOM 1778 O O . ALA A 1 319 ? 39.50600 70.59800 158.08600 1.000 67.07646 319 ALA A O 1
ATOM 1780 N N . SER A 1 320 ? 39.70700 70.47600 155.84400 1.000 66.10529 320 SER A N 1
ATOM 1781 C CA . SER A 1 320 ? 40.97100 71.19500 155.83900 1.000 64.15243 320 SER A CA 1
ATOM 1782 C C . SER A 1 320 ? 40.75500 72.66200 156.20200 1.000 65.74999 320 SER A C 1
ATOM 1783 O O . SER A 1 320 ? 39.65700 73.21200 156.07100 1.000 69.75310 320 SER A O 1
ATOM 1786 N N . ALA A 1 321 ? 41.83300 73.29900 156.66500 1.000 66.19478 321 ALA A N 1
ATOM 1787 C CA . ALA A 1 321 ? 41.76400 74.72200 156.97700 1.000 68.09764 321 ALA A CA 1
ATOM 1788 C C . ALA A 1 321 ? 41.46000 75.55100 155.73500 1.000 66.47376 321 ALA A C 1
ATOM 1789 O O . ALA A 1 321 ? 40.76200 76.56700 155.82200 1.000 69.35832 321 ALA A O 1
ATOM 1791 N N . SER A 1 322 ? 41.97400 75.13900 154.57300 1.000 66.84749 322 SER A N 1
ATOM 1792 C CA . SER A 1 322 ? 41.67400 75.85500 153.33500 1.000 66.98961 322 SER A CA 1
ATOM 1793 C C . SER A 1 322 ? 40.17800 75.84500 153.04600 1.000 62.36011 322 SER A C 1
ATOM 1794 O O . SER A 1 322 ? 39.58700 76.88200 152.72100 1.000 61.57844 322 SER A O 1
ATOM 1797 N N . LEU A 1 323 ? 39.54700 74.67600 153.17400 1.000 60.38619 323 LEU A N 1
ATOM 1798 C CA . LEU A 1 323 ? 38.12500 74.55800 152.86800 1.000 58.92812 323 LEU A CA 1
ATOM 1799 C C . LEU A 1 323 ? 37.28000 75.32500 153.87700 1.000 65.68682 323 LEU A C 1
ATOM 1800 O O . LEU A 1 323 ? 36.35000 76.04700 153.50100 1.000 69.78468 323 LEU A O 1
ATOM 1805 N N . ALA A 1 324 ? 37.59200 75.17900 155.16800 1.000 64.34193 324 ALA A N 1
ATOM 1806 C CA . ALA A 1 324 ? 36.87800 75.93800 156.18700 1.000 68.83720 324 ALA A CA 1
ATOM 1807 C C . ALA A 1 324 ? 37.11200 77.43300 156.03200 1.000 73.56145 324 ALA A C 1
ATOM 1808 O O . ALA A 1 324 ? 36.22200 78.23500 156.33700 1.000 76.25914 324 ALA A O 1
ATOM 1810 N N . GLY A 1 325 ? 38.30000 77.82700 155.56700 1.000 72.35078 325 GLY A N 1
ATOM 1811 C CA . GLY A 1 325 ? 38.57100 79.23700 155.35500 1.000 73.54566 325 GLY A CA 1
ATOM 1812 C C . GLY A 1 325 ? 37.73700 79.84500 154.24600 1.000 76.13281 325 GLY A C 1
ATOM 1813 O O . GLY A 1 325 ? 37.37000 81.02100 154.31700 1.000 81.85455 325 GLY A O 1
ATOM 1814 N N . LEU A 1 326 ? 37.42600 79.06000 153.20800 1.000 73.69831 326 LEU A N 1
ATOM 1815 C CA . LEU A 1 326 ? 36.57600 79.55600 152.12900 1.000 71.52173 326 LEU A CA 1
ATOM 1816 C C . LEU A 1 326 ? 35.20700 79.97800 152.64100 1.000 74.59052 326 LEU A C 1
ATOM 1817 O O . LEU A 1 326 ? 34.60100 80.90500 152.09500 1.000 76.25914 326 LEU A O 1
ATOM 1822 N N . PHE A 1 327 ? 34.70600 79.31600 153.68400 1.000 75.03268 327 PHE A N 1
ATOM 1823 C CA . PHE A 1 327 ? 33.38800 79.60900 154.23000 1.000 80.79127 327 PHE A CA 1
ATOM 1824 C C . PHE A 1 327 ? 33.46100 80.26300 155.60600 1.000 91.02407 327 PHE A C 1
ATOM 1825 O O . PHE A 1 327 ? 32.46800 80.26100 156.34100 1.000 94.04812 327 PHE A O 1
ATOM 1833 N N . SER A 1 328 ? 34.61200 80.82900 155.96600 1.000 109.42891 328 SER A N 1
ATOM 1834 C CA . SER A 1 328 ? 34.71600 81.58600 157.20600 1.000 122.34888 328 SER A CA 1
ATOM 1835 C C . SER A 1 328 ? 33.85100 82.83700 157.12500 1.000 136.61638 328 SER A C 1
ATOM 1836 O O . SER A 1 328 ? 33.85100 83.55000 156.11800 1.000 136.23739 328 SER A O 1
ATOM 1839 N N . GLY A 1 329 ? 33.10900 83.10300 158.19600 1.000 156.86091 329 GLY A N 1
ATOM 1840 C CA . GLY A 1 329 ? 32.13500 84.16800 158.18100 1.000 161.41672 329 GLY A CA 1
ATOM 1841 C C . GLY A 1 329 ? 30.80400 83.80600 157.55800 1.000 158.12159 329 GLY A C 1
ATOM 1842 O O . GLY A 1 329 ? 29.88900 84.63900 157.56600 1.000 162.51949 329 GLY A O 1
ATOM 1843 N N . GLY A 1 330 ? 30.66500 82.59800 157.01500 1.000 147.82562 330 GLY A N 1
ATOM 1844 C CA . GLY A 1 330 ? 29.38400 82.17600 156.48400 1.000 142.54341 330 GLY A CA 1
ATOM 1845 C C . GLY A 1 330 ? 29.02800 82.91200 155.20600 1.000 134.85038 330 GLY A C 1
ATOM 1846 O O . GLY A 1 330 ? 29.89000 83.23400 154.37900 1.000 130.99729 330 GLY A O 1
ATOM 1847 N N . VAL A 1 331 ? 27.73200 83.21600 155.07200 1.000 130.47354 331 VAL A N 1
ATOM 1848 C CA . VAL A 1 331 ? 27.11100 83.80700 153.88600 1.000 124.10172 331 VAL A CA 1
ATOM 1849 C C . VAL A 1 331 ? 27.73900 83.24600 152.61500 1.000 115.85073 331 VAL A C 1
ATOM 1850 O O . VAL A 1 331 ? 27.98100 82.03800 152.50500 1.000 115.33751 331 VAL A O 1
ATOM 1854 N N . ALA A 1 332 ? 27.99700 84.11600 151.64400 1.000 109.75790 332 ALA A N 1
ATOM 1855 C CA . ALA A 1 332 ? 28.68900 83.69700 150.43700 1.000 101.92275 332 ALA A CA 1
ATOM 1856 C C . ALA A 1 332 ? 30.16800 83.46600 150.72600 1.000 97.20639 332 ALA A C 1
ATOM 1857 O O . ALA A 1 332 ? 30.76500 84.11200 151.59300 1.000 97.55907 332 ALA A O 1
ATOM 1859 N N . TRP A 1 333 ? 30.76600 82.54100 149.97700 1.000 90.45821 333 TRP A N 1
ATOM 1860 C CA . TRP A 1 333 ? 32.12500 82.12300 150.28500 1.000 84.08113 333 TRP A CA 1
ATOM 1861 C C . TRP A 1 333 ? 33.12300 83.22100 149.92300 1.000 78.55942 333 TRP A C 1
ATOM 1862 O O . TRP A 1 333 ? 32.78200 84.24200 149.32000 1.000 81.32817 333 TRP A O 1
ATOM 1873 N N . LEU A 1 334 ? 34.37900 82.99700 150.30700 1.000 74.81950 334 LEU A N 1
ATOM 1874 C CA . LEU A 1 334 ? 35.43100 83.99500 150.17000 1.000 75.51432 334 LEU A CA 1
ATOM 1875 C C . LEU A 1 334 ? 36.36700 83.73000 148.99600 1.000 70.26106 334 LEU A C 1
ATOM 1876 O O . LEU A 1 334 ? 37.43700 84.34100 148.92500 1.000 69.19251 334 LEU A O 1
ATOM 1881 N N . PHE A 1 335 ? 36.00000 82.83500 148.08200 1.000 68.73193 335 PHE A N 1
ATOM 1882 C CA . PHE A 1 335 ? 36.80800 82.61700 146.89000 1.000 61.90742 335 PHE A CA 1
ATOM 1883 C C . PHE A 1 335 ? 36.73000 83.83800 145.98300 1.000 57.74903 335 PHE A C 1
ATOM 1884 O O . PHE A 1 335 ? 35.64800 84.38800 145.75800 1.000 59.18078 335 PHE A O 1
ATOM 1892 N N . VAL A 1 336 ? 37.87900 84.27000 145.47400 1.000 56.71733 336 VAL A N 1
ATOM 1893 C CA . VAL A 1 336 ? 37.93800 85.44300 144.60600 1.000 54.90132 336 VAL A CA 1
ATOM 1894 C C . VAL A 1 336 ? 38.11900 85.00500 143.15600 1.000 57.12790 336 VAL A C 1
ATOM 1895 O O . VAL A 1 336 ? 39.22400 84.61100 142.75600 1.000 57.43057 336 VAL A O 1
ATOM 1899 N N . PRO A 1 337 ? 37.07100 85.04600 142.33900 1.000 59.83086 337 PRO A N 1
ATOM 1900 C CA . PRO A 1 337 ? 37.25900 84.80100 140.90400 1.000 61.07574 337 PRO A CA 1
ATOM 1901 C C . PRO A 1 337 ? 37.99800 85.95100 140.23600 1.000 60.78624 337 PRO A C 1
ATOM 1902 O O . PRO A 1 337 ? 37.78300 87.12300 140.55300 1.000 63.99451 337 PRO A O 1
ATOM 1906 N N . GLN A 1 338 ? 38.88800 85.59800 139.31100 1.000 60.29407 338 GLN A N 1
ATOM 1907 C CA . GLN A 1 338 ? 39.65000 86.57000 138.54300 1.000 59.74137 338 GLN A CA 1
ATOM 1908 C C . GLN A 1 338 ? 39.81500 86.06000 137.11900 1.000 56.41729 338 GLN A C 1
ATOM 1909 O O . GLN A 1 338 ? 40.02900 84.86400 136.89900 1.000 54.91711 338 GLN A O 1
ATOM 1915 N N . LEU A 1 339 ? 39.72600 86.97000 136.15500 1.000 61.74688 339 LEU A N 1
ATOM 1916 C CA . LEU A 1 339 ? 39.83900 86.62200 134.74400 1.000 65.81579 339 LEU A CA 1
ATOM 1917 C C . LEU A 1 339 ? 41.26200 86.90300 134.27400 1.000 69.78205 339 LEU A C 1
ATOM 1918 O O . LEU A 1 339 ? 41.67800 88.06300 134.18200 1.000 73.91413 339 LEU A O 1
ATOM 1923 N N . THR A 1 340 ? 42.00800 85.83500 133.99300 1.000 66.62115 340 THR A N 1
ATOM 1924 C CA . THR A 1 340 ? 43.33800 85.93000 133.41300 1.000 67.70812 340 THR A CA 1
ATOM 1925 C C . THR A 1 340 ? 43.44100 85.25800 132.05500 1.000 76.86185 340 THR A C 1
ATOM 1926 O O . THR A 1 340 ? 44.35000 85.58400 131.28600 1.000 79.00684 340 THR A O 1
ATOM 1930 N N . LEU A 1 341 ? 42.55300 84.32900 131.74600 1.000 79.90695 341 LEU A N 1
ATOM 1931 C CA . LEU A 1 341 ? 42.47900 83.72700 130.44200 1.000 75.26955 341 LEU A CA 1
ATOM 1932 C C . LEU A 1 341 ? 41.11200 84.00400 129.84000 1.000 72.22445 341 LEU A C 1
ATOM 1933 O O . LEU A 1 341 ? 40.10200 83.93100 130.54900 1.000 72.75872 341 LEU A O 1
ATOM 1938 N N . PRO A 1 342 ? 41.04500 84.35000 128.55700 1.000 69.76889 342 PRO A N 1
ATOM 1939 C CA . PRO A 1 342 ? 39.73800 84.56900 127.92700 1.000 67.76865 342 PRO A CA 1
ATOM 1940 C C . PRO A 1 342 ? 38.91700 83.28900 127.94100 1.000 63.87082 342 PRO A C 1
ATOM 1941 O O . PRO A 1 342 ? 39.36900 82.23000 127.49800 1.000 62.44433 342 PRO A O 1
ATOM 1945 N N . ILE A 1 343 ? 37.69900 83.39000 128.46800 1.000 64.21296 343 ILE A N 1
ATOM 1946 C CA . ILE A 1 343 ? 36.83400 82.21900 128.49300 1.000 61.29419 343 ILE A CA 1
ATOM 1947 C C . ILE A 1 343 ? 36.27000 81.94200 127.10600 1.000 66.07898 343 ILE A C 1
ATOM 1948 O O . ILE A 1 343 ? 36.09000 80.78000 126.72400 1.000 66.56061 343 ILE A O 1
ATOM 1953 N N . PHE A 1 344 ? 36.01800 82.98200 126.32100 1.000 73.51408 344 PHE A N 1
ATOM 1954 C CA . PHE A 1 344 ? 35.44100 82.83800 124.99500 1.000 74.80897 344 PHE A CA 1
ATOM 1955 C C . PHE A 1 344 ? 36.43500 83.27200 123.92700 1.000 85.87345 344 PHE A C 1
ATOM 1956 O O . PHE A 1 344 ? 37.15200 84.26500 124.09500 1.000 84.07061 344 PHE A O 1
ATOM 1964 N N . ASN A 1 345 ? 36.47300 82.51900 122.82600 1.000 97.59065 345 ASN A N 1
ATOM 1965 C CA . ASN A 1 345 ? 37.26900 82.92500 121.67600 1.000 109.15519 345 ASN A CA 1
ATOM 1966 C C . ASN A 1 345 ? 36.65100 84.11000 120.94900 1.000 112.16608 345 ASN A C 1
ATOM 1967 O O . ASN A 1 345 ? 37.35000 84.79400 120.19500 1.000 114.96905 345 ASN A O 1
ATOM 1972 N N . ALA A 1 346 ? 35.36700 84.37000 121.16600 1.000 110.97120 346 ALA A N 1
ATOM 1973 C CA . ALA A 1 346 ? 34.65500 85.45900 120.51800 1.000 110.28954 346 ALA A CA 1
ATOM 1974 C C . ALA A 1 346 ? 34.57100 86.67000 121.44100 1.000 106.21010 346 ALA A C 1
ATOM 1975 O O . ALA A 1 346 ? 34.92700 86.61700 122.62200 1.000 97.71435 346 ALA A O 1
ATOM 1977 N N . GLY A 1 347 ? 34.09000 87.77200 120.88100 1.000 108.15244 347 GLY A N 1
ATOM 1978 C CA . GLY A 1 347 ? 33.94200 89.00700 121.61700 1.000 108.11296 347 GLY A CA 1
ATOM 1979 C C . GLY A 1 347 ? 35.25900 89.74300 121.79400 1.000 107.86556 347 GLY A C 1
ATOM 1980 O O . GLY A 1 347 ? 36.34800 89.19300 121.63500 1.000 107.46552 347 GLY A O 1
ATOM 1981 N N . SER A 1 348 ? 35.14200 91.02400 122.13400 1.000 108.64197 348 SER A N 1
ATOM 1982 C CA . SER A 1 348 ? 36.31700 91.85300 122.34400 1.000 106.25485 348 SER A CA 1
ATOM 1983 C C . SER A 1 348 ? 37.10000 91.37400 123.56300 1.000 102.53598 348 SER A C 1
ATOM 1984 O O . SER A 1 348 ? 36.57600 90.69100 124.44800 1.000 102.01486 348 SER A O 1
ATOM 1987 N N . ASN A 1 349 ? 38.38300 91.74300 123.59600 1.000 96.41946 349 ASN A N 1
ATOM 1988 C CA . ASN A 1 349 ? 39.23500 91.33400 124.70700 1.000 91.50834 349 ASN A CA 1
ATOM 1989 C C . ASN A 1 349 ? 38.82700 92.01200 126.00900 1.000 87.74473 349 ASN A C 1
ATOM 1990 O O . ASN A 1 349 ? 39.00700 91.43600 127.08800 1.000 80.92549 349 ASN A O 1
ATOM 1995 N N . GLN A 1 350 ? 38.27900 93.22900 125.93100 1.000 88.02898 350 GLN A N 1
ATOM 1996 C CA . GLN A 1 350 ? 37.79100 93.89700 127.13300 1.000 87.21572 350 GLN A CA 1
ATOM 1997 C C . GLN A 1 350 ? 36.63200 93.12700 127.75200 1.000 89.43967 350 GLN A C 1
ATOM 1998 O O . GLN A 1 350 ? 36.54300 93.00000 128.97900 1.000 90.31346 350 GLN A O 1
ATOM 2000 N N . ALA A 1 351 ? 35.74100 92.58900 126.91600 1.000 93.71650 351 ALA A N 1
ATOM 2001 C CA . ALA A 1 351 ? 34.63100 91.79600 127.42900 1.000 96.91952 351 ALA A CA 1
ATOM 2002 C C . ALA A 1 351 ? 35.11200 90.49900 128.06800 1.000 93.20854 351 ALA A C 1
ATOM 2003 O O . ALA A 1 351 ? 34.48200 90.00200 129.00900 1.000 89.57390 351 ALA A O 1
ATOM 2005 N N . ASN A 1 352 ? 36.22100 89.94000 127.58000 1.000 95.62989 352 ASN A N 1
ATOM 2006 C CA . ASN A 1 352 ? 36.72100 88.68300 128.12300 1.000 94.10076 352 ASN A CA 1
ATOM 2007 C C . ASN A 1 352 ? 37.37700 88.85000 129.48500 1.000 91.27410 352 ASN A C 1
ATOM 2008 O O . ASN A 1 352 ? 37.60300 87.85000 130.17400 1.000 91.82943 352 ASN A O 1
ATOM 2013 N N . LEU A 1 353 ? 37.68700 90.07900 129.89100 1.000 90.72404 353 LEU A N 1
ATOM 2014 C CA . LEU A 1 353 ? 38.38300 90.32500 131.14600 1.000 86.76040 353 LEU A CA 1
ATOM 2015 C C . LEU A 1 353 ? 37.51700 91.04700 132.16900 1.000 82.30461 353 LEU A C 1
ATOM 2016 O O . LEU A 1 353 ? 38.03400 91.49700 133.19700 1.000 84.30221 353 LEU A O 1
ATOM 2021 N N . ASP A 1 354 ? 36.21600 91.16700 131.91800 1.000 82.44146 354 ASP A N 1
ATOM 2022 C CA . ASP A 1 354 ? 35.27800 91.77300 132.85500 1.000 83.37579 354 ASP A CA 1
ATOM 2023 C C . ASP A 1 354 ? 34.35800 90.68300 133.38600 1.000 79.06737 354 ASP A C 1
ATOM 2024 O O . ASP A 1 354 ? 33.62500 90.05600 132.61400 1.000 80.04644 354 ASP A O 1
ATOM 2029 N N . LEU A 1 355 ? 34.40700 90.45300 134.70000 1.000 75.44589 355 LEU A N 1
ATOM 2030 C CA . LEU A 1 355 ? 33.61100 89.38600 135.29900 1.000 72.54028 355 LEU A CA 1
ATOM 2031 C C . LEU A 1 355 ? 32.12000 89.61000 135.08400 1.000 73.95624 355 LEU A C 1
ATOM 2032 O O . LEU A 1 355 ? 31.37900 88.66300 134.79700 1.000 71.86125 355 LEU A O 1
ATOM 2037 N N . ALA A 1 356 ? 31.66200 90.85800 135.21100 1.000 81.51504 356 ALA A N 1
ATOM 2038 C CA . ALA A 1 356 ? 30.23200 91.13500 135.11200 1.000 81.92561 356 ALA A CA 1
ATOM 2039 C C . ALA A 1 356 ? 29.68100 90.74800 133.74600 1.000 75.24323 356 ALA A C 1
ATOM 2040 O O . ALA A 1 356 ? 28.58600 90.18100 133.64700 1.000 74.07467 356 ALA A O 1
ATOM 2042 N N . THR A 1 357 ? 30.43200 91.03200 132.68000 1.000 72.20339 357 THR A N 1
ATOM 2043 C CA . THR A 1 357 ? 29.94800 90.72400 131.33800 1.000 73.02981 357 THR A CA 1
ATOM 2044 C C . THR A 1 357 ? 30.00900 89.22800 131.05600 1.000 68.43189 357 THR A C 1
ATOM 2045 O O . THR A 1 357 ? 29.13200 88.68300 130.37700 1.000 68.46347 357 THR A O 1
ATOM 2049 N N . VAL A 1 358 ? 31.03700 88.54700 131.56800 1.000 67.60021 358 VAL A N 1
ATOM 2050 C CA . VAL A 1 358 ? 31.15000 87.10700 131.36000 1.000 69.35042 358 VAL A CA 1
ATOM 2051 C C . VAL A 1 358 ? 30.07000 86.36300 132.14100 1.000 66.98961 358 VAL A C 1
ATOM 2052 O O . VAL A 1 358 ? 29.64300 85.27200 131.74300 1.000 63.51288 358 VAL A O 1
ATOM 2056 N N . ARG A 1 359 ? 29.59600 86.93600 133.24700 1.000 71.87441 359 ARG A N 1
ATOM 2057 C CA . ARG A 1 359 ? 28.54600 86.28500 134.01900 1.000 73.47197 359 ARG A CA 1
ATOM 2058 C C . ARG A 1 359 ? 27.18000 86.38200 133.35400 1.000 77.46192 359 ARG A C 1
ATOM 2059 O O . ARG A 1 359 ? 26.26800 85.64200 133.73700 1.000 79.51743 359 ARG A O 1
ATOM 2067 N N . ARG A 1 360 ? 27.01300 87.27200 132.37200 1.000 77.51982 360 ARG A N 1
ATOM 2068 C CA . ARG A 1 360 ? 25.75100 87.33300 131.64600 1.000 75.03531 360 ARG A CA 1
ATOM 2069 C C . ARG A 1 360 ? 25.55100 86.14400 130.71800 1.000 72.70345 360 ARG A C 1
ATOM 2070 O O . ARG A 1 360 ? 24.43000 85.93300 130.24300 1.000 75.05900 360 ARG A O 1
ATOM 2078 N N . ASP A 1 361 ? 26.59900 85.37000 130.44700 1.000 67.92393 361 ASP A N 1
ATOM 2079 C CA . ASP A 1 361 ? 26.44400 84.11400 129.73000 1.000 71.20064 361 ASP A CA 1
ATOM 2080 C C . ASP A 1 361 ? 25.89000 83.06000 130.68000 1.000 74.35365 361 ASP A C 1
ATOM 2081 O O . ASP A 1 361 ? 26.38200 82.90200 131.80300 1.000 73.18772 361 ASP A O 1
ATOM 2086 N N . ILE A 1 362 ? 24.86100 82.34200 130.22700 1.000 75.16691 362 ILE A N 1
ATOM 2087 C CA . ILE A 1 362 ? 24.14700 81.42500 131.10900 1.000 76.69077 362 ILE A CA 1
ATOM 2088 C C . ILE A 1 362 ? 25.00900 80.22300 131.46800 1.000 74.26680 362 ILE A C 1
ATOM 2089 O O . ILE A 1 362 ? 24.90600 79.68700 132.58000 1.000 76.10123 362 ILE A O 1
ATOM 2094 N N . ASN A 1 363 ? 25.87600 79.78300 130.55500 1.000 64.89725 363 ASN A N 1
ATOM 2095 C CA . ASN A 1 363 ? 26.70400 78.61600 130.83300 1.000 68.11606 363 ASN A CA 1
ATOM 2096 C C . ASN A 1 363 ? 27.87600 78.94100 131.75000 1.000 66.96066 363 ASN A C 1
ATOM 2097 O O . ASN A 1 363 ? 28.36600 78.05100 132.45300 1.000 63.61552 363 ASN A O 1
ATOM 2102 N N . VAL A 1 364 ? 28.33900 80.19100 131.75900 1.000 64.17612 364 VAL A N 1
ATOM 2103 C CA . VAL A 1 364 ? 29.39600 80.57900 132.68700 1.000 59.51766 364 VAL A CA 1
ATOM 2104 C C . VAL A 1 364 ? 28.83100 80.78700 134.08700 1.000 65.48417 364 VAL A C 1
ATOM 2105 O O . VAL A 1 364 ? 29.41100 80.33000 135.08000 1.000 62.99440 364 VAL A O 1
ATOM 2109 N N . ALA A 1 365 ? 27.69200 81.47700 134.19000 1.000 67.57652 365 ALA A N 1
ATOM 2110 C CA . ALA A 1 365 ? 27.08600 81.71800 135.49600 1.000 66.97119 365 ALA A CA 1
ATOM 2111 C C . ALA A 1 365 ? 26.64600 80.41400 136.15100 1.000 67.18963 365 ALA A C 1
ATOM 2112 O O . ALA A 1 365 ? 26.82600 80.22900 137.36100 1.000 63.56288 365 ALA A O 1
ATOM 2114 N N . GLY A 1 366 ? 26.06900 79.49900 135.36900 1.000 62.47328 366 GLY A N 1
ATOM 2115 C CA . GLY A 1 366 ? 25.70000 78.20500 135.91600 1.000 57.87010 366 GLY A CA 1
ATOM 2116 C C . GLY A 1 366 ? 26.90600 77.40200 136.36400 1.000 59.54925 366 GLY A C 1
ATOM 2117 O O . GLY A 1 366 ? 26.86900 76.73000 137.39800 1.000 62.94176 366 GLY A O 1
ATOM 2118 N N . TYR A 1 367 ? 27.99300 77.46700 135.59200 1.000 51.70094 367 TYR A N 1
ATOM 2119 C CA . TYR A 1 367 ? 29.22300 76.78100 135.97300 1.000 51.27194 367 TYR A CA 1
ATOM 2120 C C . TYR A 1 367 ? 29.78100 77.33300 137.27900 1.000 58.87285 367 TYR A C 1
ATOM 2121 O O . TYR A 1 367 ? 30.21300 76.56900 138.15100 1.000 61.43631 367 TYR A O 1
ATOM 2130 N N . GLU A 1 368 ? 29.77300 78.65900 137.43200 1.000 59.04919 368 GLU A N 1
ATOM 2131 C CA . GLU A 1 368 ? 30.28200 79.26900 138.65500 1.000 55.78037 368 GLU A CA 1
ATOM 2132 C C . GLU A 1 368 ? 29.45700 78.84900 139.86500 1.000 59.61241 368 GLU A C 1
ATOM 2133 O O . GLU A 1 368 ? 30.01300 78.51300 140.91700 1.000 53.63275 368 GLU A O 1
ATOM 2139 N N . HIS A 1 369 ? 28.12600 78.84900 139.73000 1.000 64.64722 369 HIS A N 1
ATOM 2140 C CA . HIS A 1 369 ? 27.26100 78.47800 140.84600 1.000 72.12181 369 HIS A CA 1
ATOM 2141 C C . HIS A 1 369 ? 27.36800 76.99400 141.16800 1.000 69.01354 369 HIS A C 1
ATOM 2142 O O . HIS A 1 369 ? 27.31800 76.60300 142.34000 1.000 68.44768 369 HIS A O 1
ATOM 2149 N N . THR A 1 370 ? 27.50500 76.15200 140.14100 1.000 62.38380 370 THR A N 1
ATOM 2150 C CA . THR A 1 370 ? 27.61900 74.71600 140.36900 1.000 57.68586 370 THR A CA 1
ATOM 2151 C C . THR A 1 370 ? 28.87600 74.37900 141.16000 1.000 54.88026 370 THR A C 1
ATOM 2152 O O . THR A 1 370 ? 28.88300 73.41600 141.93500 1.000 59.08603 370 THR A O 1
ATOM 2156 N N . ILE A 1 371 ? 29.93700 75.17000 141.00100 1.000 53.95121 371 ILE A N 1
ATOM 2157 C CA . ILE A 1 371 ? 31.16500 74.92300 141.74700 1.000 52.56946 371 ILE A CA 1
ATOM 2158 C C . ILE A 1 371 ? 31.02100 75.37300 143.19600 1.000 58.13065 371 ILE A C 1
ATOM 2159 O O . ILE A 1 371 ? 31.48000 74.68700 144.11700 1.000 58.05959 371 ILE A O 1
ATOM 2164 N N . GLN A 1 372 ? 30.38400 76.52500 143.42800 1.000 59.19920 372 GLN A N 1
ATOM 2165 C CA . GLN A 1 372 ? 30.18300 76.97900 144.80100 1.000 65.38942 372 GLN A CA 1
ATOM 2166 C C . GLN A 1 372 ? 29.28700 76.01700 145.56900 1.000 62.38643 372 GLN A C 1
ATOM 2167 O O . GLN A 1 372 ? 29.55400 75.70700 146.73600 1.000 65.05517 372 GLN A O 1
ATOM 2173 N N . ASP A 1 373 ? 28.22100 75.52700 144.92800 1.000 60.39145 373 ASP A N 1
ATOM 2174 C CA . ASP A 1 373 ? 27.34700 74.55900 145.58300 1.000 59.36238 373 ASP A CA 1
ATOM 2175 C C . ASP A 1 373 ? 28.07400 73.24800 145.84800 1.000 62.07323 373 ASP A C 1
ATOM 2176 O O . ASP A 1 373 ? 27.83500 72.59700 146.87000 1.000 67.89235 373 ASP A O 1
ATOM 2181 N N . ALA A 1 374 ? 28.96900 72.84500 144.94400 1.000 56.45677 374 ALA A N 1
ATOM 2182 C CA . ALA A 1 374 ? 29.71000 71.60500 145.14500 1.000 52.79580 374 ALA A CA 1
ATOM 2183 C C . ALA A 1 374 ? 30.63400 71.70400 146.35400 1.000 56.71996 374 ALA A C 1
ATOM 2184 O O . ALA A 1 374 ? 30.68200 70.79000 147.18700 1.000 51.04296 374 ALA A O 1
ATOM 2186 N N . PHE A 1 375 ? 31.38900 72.80300 146.45800 1.000 56.97788 375 PHE A N 1
ATOM 2187 C CA . PHE A 1 375 ? 32.27800 72.99200 147.59900 1.000 57.69376 375 PHE A CA 1
ATOM 2188 C C . PHE A 1 375 ? 31.48500 73.12200 148.89100 1.000 60.95468 375 PHE A C 1
ATOM 2189 O O . PHE A 1 375 ? 31.82300 72.49800 149.90200 1.000 59.70453 375 PHE A O 1
ATOM 2197 N N . ARG A 1 376 ? 30.42600 73.93600 148.87400 1.000 63.84450 376 ARG A N 1
ATOM 2198 C CA . ARG A 1 376 ? 29.58600 74.09200 150.05500 1.000 61.91005 376 ARG A CA 1
ATOM 2199 C C . ARG A 1 376 ? 29.01000 72.75500 150.49800 1.000 61.96532 376 ARG A C 1
ATOM 2200 O O . ARG A 1 376 ? 28.95700 72.45700 151.69600 1.000 62.90228 376 ARG A O 1
ATOM 2208 N N . GLU A 1 377 ? 28.58700 71.93000 149.53800 1.000 57.95432 377 GLU A N 1
ATOM 2209 C CA . GLU A 1 377 ? 28.06600 70.60700 149.86500 1.000 55.66720 377 GLU A CA 1
ATOM 2210 C C . GLU A 1 377 ? 29.13100 69.73800 150.52300 1.000 58.92285 377 GLU A C 1
ATOM 2211 O O . GLU A 1 377 ? 28.83300 68.96000 151.43700 1.000 58.32805 377 GLU A O 1
ATOM 2217 N N . VAL A 1 378 ? 30.37800 69.84900 150.06300 1.000 55.49350 378 VAL A N 1
ATOM 2218 C CA . VAL A 1 378 ? 31.45300 69.05800 150.64900 1.000 50.24023 378 VAL A CA 1
ATOM 2219 C C . VAL A 1 378 ? 31.74100 69.52300 152.07300 1.000 54.25651 378 VAL A C 1
ATOM 2220 O O . VAL A 1 378 ? 31.90200 68.70500 152.98700 1.000 52.21152 378 VAL A O 1
ATOM 2224 N N . ALA A 1 379 ? 31.80500 70.84100 152.28400 1.000 51.48775 379 ALA A N 1
ATOM 2225 C CA . ALA A 1 379 ? 32.04800 71.36700 153.62300 1.000 56.05146 379 ALA A CA 1
ATOM 2226 C C . ALA A 1 379 ? 30.91100 71.00400 154.57200 1.000 61.12312 379 ALA A C 1
ATOM 2227 O O . ALA A 1 379 ? 31.14600 70.71200 155.75000 1.000 63.05493 379 ALA A O 1
ATOM 2229 N N . ASP A 1 380 ? 29.67200 71.00600 154.07000 1.000 58.02275 380 ASP A N 1
ATOM 2230 C CA . ASP A 1 380 ? 28.52400 70.71900 154.92400 1.000 56.00935 380 ASP A CA 1
ATOM 2231 C C . ASP A 1 380 ? 28.53300 69.27300 155.40500 1.000 58.78600 380 ASP A C 1
ATOM 2232 O O . ASP A 1 380 ? 28.19300 68.99800 156.56200 1.000 61.20207 380 ASP A O 1
ATOM 2237 N N . ASN A 1 381 ? 28.91300 68.33400 154.53700 1.000 54.38547 381 ASN A N 1
ATOM 2238 C CA . ASN A 1 381 ? 28.93300 66.93700 154.95200 1.000 56.80418 381 ASN A CA 1
ATOM 2239 C C . ASN A 1 381 ? 30.09800 66.64400 155.88700 1.000 56.25148 381 ASN A C 1
ATOM 2240 O O . ASN A 1 381 ? 30.00000 65.74600 156.73000 1.000 57.06210 381 ASN A O 1
ATOM 2245 N N . LEU A 1 382 ? 31.20600 67.37500 155.74800 1.000 53.72486 382 LEU A N 1
ATOM 2246 C CA . LEU A 1 382 ? 32.31200 67.22100 156.68400 1.000 56.49098 382 LEU A CA 1
ATOM 2247 C C . LEU A 1 382 ? 31.93400 67.74400 158.06400 1.000 58.11486 382 LEU A C 1
ATOM 2248 O O . LEU A 1 382 ? 32.27400 67.13100 159.08300 1.000 60.04404 382 LEU A O 1
ATOM 2253 N N . ALA A 1 383 ? 31.22900 68.87800 158.11600 1.000 58.48333 383 ALA A N 1
ATOM 2254 C CA . ALA A 1 383 ? 30.76500 69.40100 159.39600 1.000 58.40700 383 ALA A CA 1
ATOM 2255 C C . ALA A 1 383 ? 29.69600 68.50100 159.99500 1.000 60.81519 383 ALA A C 1
ATOM 2256 O O . ALA A 1 383 ? 29.69400 68.25300 161.20600 1.000 60.93889 383 ALA A O 1
ATOM 2258 N N . ALA A 1 384 ? 28.78200 67.99900 159.16100 1.000 59.47818 384 ALA A N 1
ATOM 2259 C CA . ALA A 1 384 ? 27.76400 67.07000 159.63900 1.000 56.06462 384 ALA A CA 1
ATOM 2260 C C . ALA A 1 384 ? 28.39900 65.86000 160.30900 1.000 59.44397 384 ALA A C 1
ATOM 2261 O O . ALA A 1 384 ? 27.95700 65.42500 161.37800 1.000 58.14118 384 ALA A O 1
ATOM 2263 N N . ARG A 1 385 ? 29.44700 65.30600 159.69300 1.000 58.19119 385 ARG A N 1
ATOM 2264 C CA . ARG A 1 385 ? 30.12300 64.16300 160.29300 1.000 54.46179 385 ARG A CA 1
ATOM 2265 C C . ARG A 1 385 ? 30.76000 64.53600 161.62200 1.000 52.99056 385 ARG A C 1
ATOM 2266 O O . ARG A 1 385 ? 30.67800 63.77300 162.59100 1.000 57.90168 385 ARG A O 1
ATOM 2274 N N . ALA A 1 386 ? 31.41800 65.69900 161.68000 1.000 51.06928 386 ALA A N 1
ATOM 2275 C CA . ALA A 1 386 ? 32.03800 66.14100 162.92300 1.000 56.60416 386 ALA A CA 1
ATOM 2276 C C . ALA A 1 386 ? 31.00500 66.30700 164.02900 1.000 59.47555 386 ALA A C 1
ATOM 2277 O O . ALA A 1 386 ? 31.29900 66.04100 165.20000 1.000 64.09979 386 ALA A O 1
ATOM 2279 N N . THR A 1 387 ? 29.79100 66.73700 163.67700 1.000 58.34121 387 THR A N 1
ATOM 2280 C CA . THR A 1 387 ? 28.71800 66.82300 164.66200 1.000 60.93625 387 THR A CA 1
ATOM 2281 C C . THR A 1 387 ? 28.31800 65.44000 165.16400 1.000 63.96556 387 THR A C 1
ATOM 2282 O O . THR A 1 387 ? 28.13900 65.23700 166.37200 1.000 65.96580 387 THR A O 1
ATOM 2286 N N . TYR A 1 388 ? 28.19200 64.47300 164.25300 1.000 59.97035 388 TYR A N 1
ATOM 2287 C CA . TYR A 1 388 ? 27.76800 63.13500 164.64900 1.000 59.54135 388 TYR A CA 1
ATOM 2288 C C . TYR A 1 388 ? 28.81600 62.44700 165.51800 1.000 57.37004 388 TYR A C 1
ATOM 2289 O O . TYR A 1 388 ? 28.46700 61.74100 166.47000 1.000 53.69591 388 TYR A O 1
ATOM 2298 N N . GLU A 1 389 ? 30.10200 62.62700 165.19900 1.000 55.04081 389 GLU A N 1
ATOM 2299 C CA . GLU A 1 389 ? 31.14800 62.03600 166.02500 1.000 60.32302 389 GLU A CA 1
ATOM 2300 C C . GLU A 1 389 ? 31.18800 62.68700 167.39900 1.000 62.85227 389 GLU A C 1
ATOM 2301 O O . GLU A 1 389 ? 31.53000 62.02700 168.38700 1.000 64.73934 389 GLU A O 1
ATOM 2307 N N . ARG A 1 390 ? 30.83900 63.97400 167.47900 1.000 62.84964 390 ARG A N 1
ATOM 2308 C CA . ARG A 1 390 ? 30.70500 64.63200 168.77300 1.000 71.70333 390 ARG A CA 1
ATOM 2309 C C . ARG A 1 390 ? 29.55400 64.03400 169.57100 1.000 70.26632 390 ARG A C 1
ATOM 2310 O O . ARG A 1 390 ? 29.68800 63.77700 170.77300 1.000 66.91329 390 ARG A O 1
ATOM 2318 N N . GLU A 1 391 ? 28.41700 63.79500 168.91300 1.000 67.32386 391 GLU A N 1
ATOM 2319 C CA . GLU A 1 391 ? 27.26100 63.23400 169.60400 1.000 68.78456 391 GLU A CA 1
ATOM 2320 C C . GLU A 1 391 ? 27.52800 61.81400 170.08500 1.000 70.22947 391 GLU A C 1
ATOM 2321 O O . GLU A 1 391 ? 27.03300 61.41000 171.14600 1.000 72.95612 391 GLU A O 1
ATOM 2327 N N . VAL A 1 392 ? 28.29800 61.04100 169.31700 1.000 61.12575 392 VAL A N 1
ATOM 2328 C CA . VAL A 1 392 ? 28.64100 59.68400 169.73600 1.000 59.02023 392 VAL A CA 1
ATOM 2329 C C . VAL A 1 392 ? 29.42500 59.71300 171.04600 1.000 61.04679 392 VAL A C 1
ATOM 2330 O O . VAL A 1 392 ? 29.11500 58.97900 171.99300 1.000 59.77296 392 VAL A O 1
ATOM 2334 N N . LYS A 1 393 ? 30.45100 60.56700 171.12000 1.000 62.64962 393 LYS A N 1
ATOM 2335 C CA . LYS A 1 393 ? 31.26300 60.64500 172.33300 1.000 73.07981 393 LYS A CA 1
ATOM 2336 C C . LYS A 1 393 ? 30.45100 61.16200 173.51400 1.000 74.38523 393 LYS A C 1
ATOM 2337 O O . LYS A 1 393 ? 30.62200 60.69200 174.64500 1.000 81.19658 393 LYS A O 1
ATOM 2343 N N . ALA A 1 394 ? 29.56300 62.12800 173.27300 1.000 71.19801 394 ALA A N 1
ATOM 2344 C CA . ALA A 1 394 ? 28.69800 62.61000 174.34300 1.000 67.91341 394 ALA A CA 1
ATOM 2345 C C . ALA A 1 394 ? 27.75100 61.51600 174.81700 1.000 72.03495 394 ALA A C 1
ATOM 2346 O O . ALA A 1 394 ? 27.54300 61.34200 176.02400 1.000 76.73288 394 ALA A O 1
ATOM 2348 N N . GLN A 1 395 ? 27.17500 60.76300 173.87800 1.000 67.40808 395 GLN A N 1
ATOM 2349 C CA . GLN A 1 395 ? 26.25900 59.69300 174.24900 1.000 67.41335 395 GLN A CA 1
ATOM 2350 C C . GLN A 1 395 ? 26.97600 58.57900 175.00100 1.000 68.36346 395 GLN A C 1
ATOM 2351 O O . GLN A 1 395 ? 26.37200 57.92100 175.85400 1.000 70.31896 395 GLN A O 1
ATOM 2357 N N . GLU A 1 396 ? 28.25700 58.35400 174.70300 1.000 66.60272 396 GLU A N 1
ATOM 2358 C CA . GLU A 1 396 ? 28.99700 57.29800 175.38600 1.000 65.82105 396 GLU A CA 1
ATOM 2359 C C . GLU A 1 396 ? 29.30200 57.67900 176.83100 1.000 67.17121 396 GLU A C 1
ATOM 2360 O O . GLU A 1 396 ? 29.21200 56.83500 177.73000 1.000 64.09190 396 GLU A O 1
ATOM 2366 N N . ALA A 1 397 ? 29.66600 58.94200 177.07400 1.000 67.67390 397 ALA A N 1
ATOM 2367 C CA . ALA A 1 397 ? 29.88000 59.39000 178.44600 1.000 73.51408 397 ALA A CA 1
ATOM 2368 C C . ALA A 1 397 ? 28.56900 59.43800 179.21700 1.000 73.20351 397 ALA A C 1
ATOM 2369 O O . ALA A 1 397 ? 28.55200 59.20200 180.43100 1.000 78.66996 397 ALA A O 1
ATOM 2371 N N . MET A 1 398 ? 27.46200 59.73200 178.53100 1.000 77.84881 398 MET A N 1
ATOM 2372 C CA . MET A 1 398 ? 26.15800 59.68900 179.18400 1.000 81.89666 398 MET A CA 1
ATOM 2373 C C . MET A 1 398 ? 25.79200 58.26300 179.57300 1.000 80.74652 398 MET A C 1
ATOM 2374 O O . MET A 1 398 ? 25.31000 58.01700 180.68600 1.000 82.15722 398 MET A O 1
ATOM 2379 N N . ILE A 1 399 ? 26.03200 57.30800 178.67100 1.000 75.87489 399 ILE A N 1
ATOM 2380 C CA . ILE A 1 399 ? 25.79900 55.90000 178.98100 1.000 72.25340 399 ILE A CA 1
ATOM 2381 C C . ILE A 1 399 ? 26.71700 55.44300 180.10700 1.000 72.62450 399 ILE A C 1
ATOM 2382 O O . ILE A 1 399 ? 26.35000 54.57200 180.90600 1.000 77.92513 399 ILE A O 1
ATOM 2387 N N . ARG A 1 400 ? 27.90900 56.03700 180.21000 1.000 72.26393 400 ARG A N 1
ATOM 2388 C CA . ARG A 1 400 ? 28.82700 55.66800 181.28300 1.000 76.08281 400 ARG A CA 1
ATOM 2389 C C . ARG A 1 400 ? 28.28600 56.09200 182.64600 1.000 74.13784 400 ARG A C 1
ATOM 2390 O O . ARG A 1 400 ? 28.41500 55.35200 183.62700 1.000 76.16176 400 ARG A O 1
ATOM 2398 N N . ASP A 1 401 ? 27.67300 57.27600 182.72500 1.000 73.69041 401 ASP A N 1
ATOM 2399 C CA . ASP A 1 401 ? 27.13000 57.75300 183.99300 1.000 73.14298 401 ASP A CA 1
ATOM 2400 C C . ASP A 1 401 ? 25.82600 57.04900 184.35000 1.000 74.83002 401 ASP A C 1
ATOM 2401 O O . ASP A 1 401 ? 25.60000 56.71600 185.51900 1.000 77.24874 401 ASP A O 1
ATOM 2406 N N . LEU A 1 402 ? 24.96000 56.81600 183.35900 1.000 75.46168 402 LEU A N 1
ATOM 2407 C CA . LEU A 1 402 ? 23.69600 56.13500 183.62500 1.000 73.22457 402 LEU A CA 1
ATOM 2408 C C . LEU A 1 402 ? 23.92700 54.69700 184.06900 1.000 73.21404 402 LEU A C 1
ATOM 2409 O O . LEU A 1 402 ? 23.19600 54.18100 184.92100 1.000 71.60859 402 LEU A O 1
ATOM 2414 N N . ALA A 1 403 ? 24.93600 54.03300 183.49800 1.000 73.17983 403 ALA A N 1
ATOM 2415 C CA . ALA A 1 403 ? 25.26700 52.67700 183.92600 1.000 72.16128 403 ALA A CA 1
ATOM 2416 C C . ALA A 1 403 ? 25.65400 52.64600 185.40000 1.000 76.24335 403 ALA A C 1
ATOM 2417 O O . ALA A 1 403 ? 25.22400 51.76200 186.14900 1.000 77.69616 403 ALA A O 1
ATOM 2419 N N . GLU A 1 404 ? 26.47200 53.61000 185.83300 1.000 77.13556 404 GLU A N 1
ATOM 2420 C CA . GLU A 1 404 ? 26.87400 53.66600 187.23400 1.000 82.99943 404 GLU A CA 1
ATOM 2421 C C . GLU A 1 404 ? 25.70900 54.07600 188.12600 1.000 82.10195 404 GLU A C 1
ATOM 2422 O O . GLU A 1 404 ? 25.56100 53.55500 189.23800 1.000 89.96868 404 GLU A O 1
ATOM 2428 N N . THR A 1 405 ? 24.87300 55.00600 187.65800 1.000 78.54363 405 THR A N 1
ATOM 2429 C CA . THR A 1 405 ? 23.69800 55.39900 188.43100 1.000 81.63610 405 THR A CA 1
ATOM 2430 C C . THR A 1 405 ? 22.78500 54.20600 188.68300 1.000 85.27338 405 THR A C 1
ATOM 2431 O O . THR A 1 405 ? 22.33500 53.98300 189.81300 1.000 92.84008 405 THR A O 1
ATOM 2435 N N . LYS A 1 406 ? 22.51200 53.42000 187.63800 1.000 82.07563 406 LYS A N 1
ATOM 2436 C CA . LYS A 1 406 ? 21.70000 52.22200 187.80900 1.000 84.23642 406 LYS A CA 1
ATOM 2437 C C . LYS A 1 406 ? 22.36000 51.23000 188.76100 1.000 87.38153 406 LYS A C 1
ATOM 2438 O O . LYS A 1 406 ? 21.66400 50.50100 189.47600 1.000 93.60596 406 LYS A O 1
ATOM 2444 N N . ARG A 1 407 ? 23.69400 51.19400 188.79300 1.000 85.64974 407 ARG A N 1
ATOM 2445 C CA . ARG A 1 407 ? 24.38400 50.29200 189.71100 1.000 87.17624 407 ARG A CA 1
ATOM 2446 C C . ARG A 1 407 ? 24.21900 50.74200 191.15700 1.000 88.83170 407 ARG A C 1
ATOM 2447 O O . ARG A 1 407 ? 23.97400 49.91900 192.04700 1.000 86.61038 407 ARG A O 1
ATOM 2455 N N . LEU A 1 408 ? 24.35900 52.04400 191.41500 1.000 89.78182 408 LEU A N 1
ATOM 2456 C CA . LEU A 1 408 ? 24.14200 52.55900 192.76100 1.000 88.88434 408 LEU A CA 1
ATOM 2457 C C . LEU A 1 408 ? 22.67200 52.52500 193.15100 1.000 94.83242 408 LEU A C 1
ATOM 2458 O O . LEU A 1 408 ? 22.35800 52.48800 194.34500 1.000 100.08042 408 LEU A O 1
ATOM 2463 N N . ALA A 1 409 ? 21.76800 52.53400 192.17000 1.000 95.85360 409 ALA A N 1
ATOM 2464 C CA . ALA A 1 409 ? 20.35300 52.34800 192.46200 1.000 97.42221 409 ALA A CA 1
ATOM 2465 C C . ALA A 1 409 ? 20.04200 50.89300 192.79100 1.000 101.74378 409 ALA A C 1
ATOM 2466 O O . ALA A 1 409 ? 19.31100 50.61500 193.74900 1.000 96.27996 409 ALA A O 1
ATOM 2468 N N . ASP A 1 410 ? 20.58200 49.95700 192.00200 1.000 106.58646 410 ASP A N 1
ATOM 2469 C CA . ASP A 1 410 ? 20.39800 48.53700 192.29100 1.000 113.88471 410 ASP A CA 1
ATOM 2470 C C . ASP A 1 410 ? 20.91900 48.18600 193.67700 1.000 119.44853 410 ASP A C 1
ATOM 2471 O O . ASP A 1 410 ? 20.35300 47.33000 194.36600 1.000 123.28847 410 ASP A O 1
ATOM 2476 N N . MET A 1 411 ? 21.99900 48.84200 194.10200 1.000 120.33811 411 MET A N 1
ATOM 2477 C CA . MET A 1 411 ? 22.59300 48.53200 195.39700 1.000 122.47521 411 MET A CA 1
ATOM 2478 C C . MET A 1 411 ? 21.71300 49.02200 196.54000 1.000 120.53550 411 MET A C 1
ATOM 2479 O O . MET A 1 411 ? 21.50000 48.29800 197.52000 1.000 125.98616 411 MET A O 1
ATOM 2484 N N . ARG A 1 412 ? 21.18800 50.24700 196.43400 1.000 114.68480 412 ARG A N 1
ATOM 2485 C CA . ARG A 1 412 ? 20.34000 50.77400 197.49800 1.000 115.99812 412 ARG A CA 1
ATOM 2486 C C . ARG A 1 412 ? 18.99300 50.06800 197.55000 1.000 113.77154 412 ARG A C 1
ATOM 2487 O O . ARG A 1 412 ? 18.38100 49.98400 198.62200 1.000 118.07732 412 ARG A O 1
ATOM 2495 N N . PHE A 1 413 ? 18.51700 49.55200 196.41600 1.000 104.63360 413 PHE A N 1
ATOM 2496 C CA . PHE A 1 413 ? 17.25400 48.82200 196.42800 1.000 106.80228 413 PHE A CA 1
ATOM 2497 C C . PHE A 1 413 ? 17.42100 47.44300 197.05200 1.000 111.65812 413 PHE A C 1
ATOM 2498 O O . PHE A 1 413 ? 16.55900 46.99500 197.81900 1.000 112.29767 413 PHE A O 1
ATOM 2506 N N . ARG A 1 414 ? 18.52500 46.75900 196.73800 1.000 114.19790 414 ARG A N 1
ATOM 2507 C CA . ARG A 1 414 ? 18.76300 45.43200 197.29900 1.000 120.16704 414 ARG A CA 1
ATOM 2508 C C . ARG A 1 414 ? 18.87300 45.48800 198.81700 1.000 128.38381 414 ARG A C 1
ATOM 2509 O O . ARG A 1 414 ? 18.39500 44.58700 199.51600 1.000 132.84751 414 ARG A O 1
ATOM 2511 N N . ASN A 1 415 ? 19.50100 46.54000 199.34700 1.000 130.69462 415 ASN A N 1
ATOM 2512 C CA . ASN A 1 415 ? 19.57300 46.70900 200.79300 1.000 132.80276 415 ASN A CA 1
ATOM 2513 C C . ASN A 1 415 ? 18.25200 47.19400 201.37500 1.000 134.42664 415 ASN A C 1
ATOM 2514 O O . ASN A 1 415 ? 17.92300 46.85700 202.51800 1.000 137.09538 415 ASN A O 1
ATOM 2519 N N . GLY A 1 416 ? 17.48800 47.97300 200.612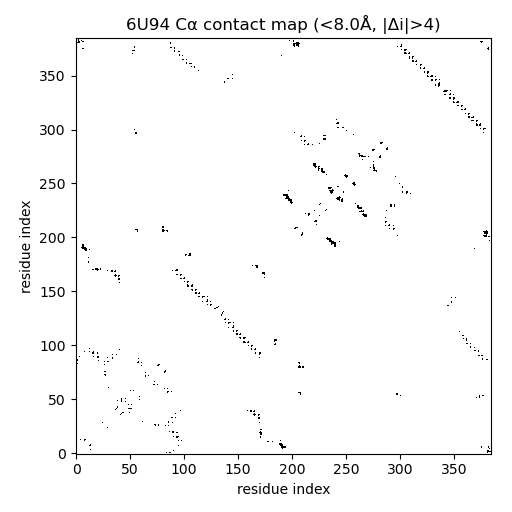00 1.000 135.76101 416 GLY A N 1
ATOM 2520 C CA . GLY A 1 416 ? 16.24200 48.53800 201.08000 1.000 138.65083 416 GLY A CA 1
ATOM 2521 C C . GLY A 1 416 ? 16.30500 50.00200 201.45400 1.000 142.11441 416 GLY A C 1
ATOM 2522 O O . GLY A 1 416 ? 15.30700 50.53800 201.95100 1.000 144.48574 416 GLY A O 1
ATOM 2523 N N . VAL A 1 417 ? 17.44100 50.66700 201.22600 1.000 142.49866 417 VAL A N 1
ATOM 2524 C CA . VAL A 1 417 ? 17.58000 52.06200 201.63200 1.000 144.66471 417 VAL A CA 1
ATOM 2525 C C . VAL A 1 417 ? 16.68000 52.96600 200.80000 1.000 147.84931 417 VAL A C 1
ATOM 2526 O O . VAL A 1 417 ? 16.18300 53.98400 201.29900 1.000 151.10233 417 VAL A O 1
ATOM 2528 N N . ASP A 1 418 ? 16.44900 52.62000 199.53400 1.000 146.18332 418 ASP A N 1
ATOM 2529 C CA . ASP A 1 418 ? 15.61200 53.41000 198.64300 1.000 146.62284 418 ASP A CA 1
ATOM 2530 C C . ASP A 1 418 ? 14.62200 52.50700 197.91800 1.000 142.24863 418 ASP A C 1
ATOM 2531 O O . ASP A 1 418 ? 14.76200 51.28100 197.89700 1.000 140.09048 418 ASP A O 1
ATOM 2536 N N . ASP A 1 419 ? 13.61400 53.13600 197.31600 1.000 140.52738 419 ASP A N 1
ATOM 2537 C CA . ASP A 1 419 ? 12.56200 52.41400 196.62100 1.000 138.90613 419 ASP A CA 1
ATOM 2538 C C . ASP A 1 419 ? 13.00100 52.04200 195.20400 1.000 131.13678 419 ASP A C 1
ATOM 2539 O O . ASP A 1 419 ? 14.04000 52.48300 194.70300 1.000 125.16764 419 ASP A O 1
ATOM 2544 N N . TYR A 1 420 ? 12.17900 51.22100 194.54600 1.000 129.25760 420 TYR A N 1
ATOM 2545 C CA . TYR A 1 420 ? 12.52800 50.70600 193.22700 1.000 127.83638 420 TYR A CA 1
ATOM 2546 C C . TYR A 1 420 ? 12.45400 51.75900 192.12700 1.000 120.46971 420 TYR A C 1
ATOM 2547 O O . TYR A 1 420 ? 12.97500 51.51600 191.03300 1.000 116.62188 420 TYR A O 1
ATOM 2556 N N . PHE A 1 421 ? 11.83800 52.91600 192.38300 1.000 118.78529 421 PHE A N 1
ATOM 2557 C CA . PHE A 1 421 ? 11.70300 53.92300 191.33500 1.000 112.90038 421 PHE A CA 1
ATOM 2558 C C . PHE A 1 421 ? 13.06000 54.33300 190.77200 1.000 106.25748 421 PHE A C 1
ATOM 2559 O O . PHE A 1 421 ? 13.18400 54.60900 189.57300 1.000 104.96522 421 PHE A O 1
ATOM 2567 N N . GLY A 1 422 ? 14.09100 54.36900 191.61900 1.000 102.85970 422 GLY A N 1
ATOM 2568 C CA . GLY A 1 422 ? 15.40500 54.78600 191.15400 1.000 95.96677 422 GLY A CA 1
ATOM 2569 C C . GLY A 1 422 ? 16.00100 53.83500 190.13300 1.000 89.84498 422 GLY A C 1
ATOM 2570 O O . GLY A 1 422 ? 16.62800 54.26800 189.16200 1.000 86.38141 422 GLY A O 1
ATOM 2571 N N . VAL A 1 423 ? 15.82100 52.52900 190.34000 1.000 91.55308 423 VAL A N 1
ATOM 2572 C CA . VAL A 1 423 ? 16.25600 51.55200 189.34500 1.000 87.68420 423 VAL A CA 1
ATOM 2573 C C . VAL A 1 423 ? 15.43800 51.70100 188.07000 1.000 94.93243 423 VAL A C 1
ATOM 2574 O O . VAL A 1 423 ? 15.98000 51.67300 186.95700 1.000 91.89523 423 VAL A O 1
ATOM 2578 N N . PHE A 1 424 ? 14.12200 51.87700 188.21500 1.000 101.52533 424 PHE A N 1
ATOM 2579 C CA . PHE A 1 424 ? 13.24700 52.02400 187.05600 1.000 104.54148 424 PHE A CA 1
ATOM 2580 C C . PHE A 1 424 ? 13.64900 53.22400 186.20700 1.000 101.33320 424 PHE A C 1
ATOM 2581 O O . PHE A 1 424 ? 13.80200 53.11200 184.98500 1.000 100.58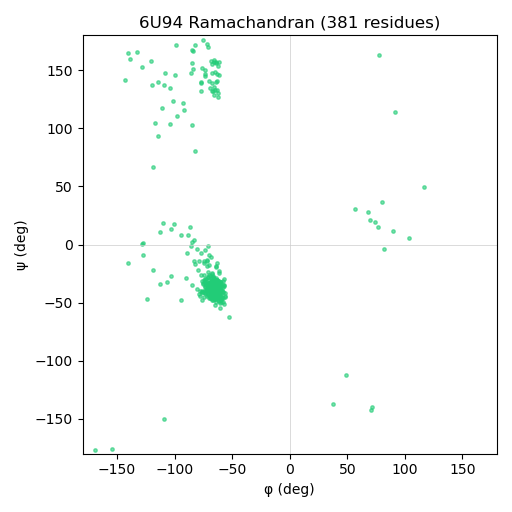574 424 PHE A O 1
ATOM 2589 N N . ASP A 1 425 ? 13.82900 54.38400 186.84200 1.000 101.57534 425 ASP A N 1
ATOM 2590 C CA . ASP A 1 425 ? 14.13000 55.59900 186.09200 1.000 101.95433 425 ASP A CA 1
ATOM 2591 C C . ASP A 1 425 ? 15.50000 55.52100 185.42900 1.000 97.28798 425 ASP A C 1
ATOM 2592 O O . ASP A 1 425 ? 15.67300 55.97500 184.29100 1.000 96.73002 425 ASP A O 1
ATOM 2597 N N . ALA A 1 426 ? 16.48800 54.95000 186.12300 1.000 93.07695 426 ALA A N 1
ATOM 2598 C CA . ALA A 1 426 ? 17.83500 54.88500 185.56500 1.000 86.98938 426 ALA A CA 1
ATOM 2599 C C . ALA A 1 426 ? 17.91200 53.89500 184.40700 1.000 83.91006 426 ALA A C 1
ATOM 2600 O O . ALA A 1 426 ? 18.55000 54.17700 183.38600 1.000 82.97574 426 ALA A O 1
ATOM 2602 N N . GLN A 1 427 ? 17.27400 52.73000 184.55100 1.000 84.11535 427 GLN A N 1
ATOM 2603 C CA . GLN A 1 427 ? 17.28800 51.74000 183.47900 1.000 87.17624 427 GLN A CA 1
ATOM 2604 C C . GLN A 1 427 ? 16.60100 52.27300 182.22900 1.000 89.26597 427 GLN A C 1
ATOM 2605 O O . GLN A 1 427 ? 17.08300 52.06500 181.10900 1.000 83.00469 427 GLN A O 1
ATOM 2611 N N . ARG A 1 428 ? 15.46800 52.95700 182.40200 1.000 93.61649 428 ARG A N 1
ATOM 2612 C CA . ARG A 1 428 ? 14.73300 53.48900 181.26000 1.000 95.42197 428 ARG A CA 1
ATOM 2613 C C . ARG A 1 428 ? 15.54600 54.54700 180.52300 1.000 92.76639 428 ARG A C 1
ATOM 2614 O O . ARG A 1 428 ? 15.50400 54.62500 179.28800 1.000 91.48202 428 ARG A O 1
ATOM 2622 N N . GLN A 1 429 ? 16.30100 55.36600 181.26100 1.000 89.96342 429 GLN A N 1
ATOM 2623 C CA . GLN A 1 429 ? 17.17600 56.33600 180.61300 1.000 87.18414 429 GLN A CA 1
ATOM 2624 C C . GLN A 1 429 ? 18.38200 55.65900 179.97800 1.000 81.00445 429 GLN A C 1
ATOM 2625 O O . GLN A 1 429 ? 18.86000 56.10300 178.92700 1.000 77.95935 429 GLN A O 1
ATOM 2631 N N . LEU A 1 430 ? 18.88900 54.59100 180.59800 1.000 79.55164 430 LEU A N 1
ATOM 2632 C CA . LEU A 1 430 ? 20.04400 53.89100 180.04500 1.000 73.55619 430 LEU A CA 1
ATOM 2633 C C . LEU A 1 430 ? 19.69700 53.22200 178.72000 1.000 71.24802 430 LEU A C 1
ATOM 2634 O O . LEU A 1 430 ? 20.43100 53.35500 177.73400 1.000 69.58992 430 LEU A O 1
ATOM 2639 N N . PHE A 1 431 ? 18.57000 52.50500 178.67800 1.000 72.96401 431 PHE A N 1
ATOM 2640 C CA . PHE A 1 431 ? 18.17000 51.81900 177.45500 1.000 74.26680 431 PHE A CA 1
ATOM 2641 C C . PHE A 1 431 ? 17.87200 52.80400 176.33100 1.000 76.63024 431 PHE A C 1
ATOM 2642 O O . PHE A 1 431 ? 18.15200 52.51500 175.16200 1.000 77.33559 431 PHE A O 1
ATOM 2650 N N . ALA A 1 432 ? 17.32000 53.97300 176.66000 1.000 76.67761 432 ALA A N 1
ATOM 2651 C CA . ALA A 1 432 ? 17.08900 54.98300 175.63300 1.000 71.08221 432 ALA A CA 1
ATOM 2652 C C . ALA A 1 432 ? 18.40500 55.53800 175.10500 1.000 72.13233 432 ALA A C 1
ATOM 2653 O O . ALA A 1 432 ? 18.54200 55.79700 173.90200 1.000 71.71386 432 ALA A O 1
ATOM 2655 N N . ALA A 1 433 ? 19.38900 55.71300 175.98900 1.000 69.60308 433 ALA A N 1
ATOM 2656 C CA . ALA A 1 433 ? 20.67500 56.25200 175.56200 1.000 67.12121 433 ALA A CA 1
ATOM 2657 C C . ALA A 1 433 ? 21.46800 55.24200 174.74600 1.000 65.37363 433 ALA A C 1
ATOM 2658 O O . ALA A 1 433 ? 22.21100 55.63000 173.83700 1.000 64.21296 433 ALA A O 1
ATOM 2660 N N . GLN A 1 434 ? 21.33100 53.94900 175.05400 1.000 63.11546 434 GLN A N 1
ATOM 2661 C CA . GLN A 1 434 ? 22.05300 52.93000 174.30100 1.000 63.41550 434 GLN A CA 1
ATOM 2662 C C . GLN A 1 434 ? 21.51000 52.80400 172.88200 1.000 65.59207 434 GLN A C 1
ATOM 2663 O O . GLN A 1 434 ? 22.27100 52.55500 171.94100 1.000 60.34934 434 GLN A O 1
ATOM 2669 N N . GLN A 1 435 ? 20.19600 52.96300 172.71100 1.000 67.52389 435 GLN A N 1
ATOM 2670 C CA . GLN A 1 435 ? 19.62700 52.96600 171.36900 1.000 70.39791 435 GLN A CA 1
ATOM 2671 C C . GLN A 1 435 ? 20.10100 54.17700 170.57800 1.000 71.36382 435 GLN A C 1
ATOM 2672 O O . GLN A 1 435 ? 20.45500 54.05400 169.40100 1.000 66.17636 435 GLN A O 1
ATOM 2678 N N . LEU A 1 436 ? 20.13200 55.35200 171.21400 1.000 72.10075 436 LEU A N 1
ATOM 2679 C CA . LEU A 1 436 ? 20.57800 56.55600 170.52300 1.000 67.56863 436 LEU A CA 1
ATOM 2680 C C . LEU A 1 436 ? 22.02600 56.44800 170.07200 1.000 67.72391 436 LEU A C 1
ATOM 2681 O O . LEU A 1 436 ? 22.39500 57.02300 169.04400 1.000 67.38966 436 LEU A O 1
ATOM 2686 N N . LEU A 1 437 ? 22.86300 55.73200 170.82800 1.000 65.69735 437 LEU A N 1
ATOM 2687 C CA . LEU A 1 437 ? 24.26500 55.59700 170.44700 1.000 61.05995 437 LEU A CA 1
ATOM 2688 C C . LEU A 1 437 ? 24.40900 54.89100 169.10300 1.000 62.38906 437 LEU A C 1
ATOM 2689 O O . LEU A 1 437 ? 25.23500 55.28700 168.27200 1.000 57.94905 437 LEU A O 1
ATOM 2694 N N . VAL A 1 438 ? 23.62000 53.83800 168.87700 1.000 58.69651 438 VAL A N 1
ATOM 2695 C CA . VAL A 1 438 ? 23.69500 53.10900 167.61500 1.000 61.25734 438 VAL A CA 1
ATOM 2696 C C . VAL A 1 438 ? 23.27200 54.00800 166.46000 1.000 63.15231 438 VAL A C 1
ATOM 2697 O O . VAL A 1 438 ? 23.94100 54.06700 165.42300 1.000 63.03124 438 VAL A O 1
ATOM 2701 N N . THR A 1 439 ? 22.16300 54.73300 166.63100 1.000 66.23689 439 THR A N 1
ATOM 2702 C CA . THR A 1 439 ? 21.67700 55.60600 165.56600 1.000 70.04261 439 THR A CA 1
ATOM 2703 C C . THR A 1 439 ? 22.68000 56.71000 165.25300 1.000 67.72128 439 THR A C 1
ATOM 2704 O O . THR A 1 439 ? 22.85200 57.08900 164.08900 1.000 75.32219 439 THR A O 1
ATOM 2708 N N . TYR A 1 440 ? 23.35100 57.23900 166.27900 1.000 60.88625 440 TYR A N 1
ATOM 2709 C CA . TYR A 1 440 ? 24.36500 58.26300 166.05400 1.000 61.53369 440 TYR A CA 1
ATOM 2710 C C . TYR A 1 440 ? 25.60000 57.69400 165.36800 1.000 59.30185 440 TYR A C 1
ATOM 2711 O O . TYR A 1 440 ? 26.25100 58.39600 164.58500 1.000 56.18042 440 TYR A O 1
ATOM 2720 N N . LYS A 1 441 ? 25.95200 56.44000 165.66300 1.000 58.27278 441 LYS A N 1
ATOM 2721 C CA . LYS A 1 441 ? 27.06300 55.81200 164.95700 1.000 57.26213 441 LYS A CA 1
ATOM 2722 C C . LYS A 1 441 ? 26.72400 55.60600 163.48600 1.000 54.17492 441 LYS A C 1
ATOM 2723 O O . LYS A 1 441 ? 27.56500 55.83900 162.61000 1.000 53.77487 441 LYS A O 1
ATOM 2729 N N . LEU A 1 442 ? 25.49200 55.17800 163.19800 1.000 53.40377 442 LEU A N 1
ATOM 2730 C CA . LEU A 1 442 ? 25.08500 54.95800 161.81500 1.000 61.19155 442 LEU A CA 1
ATOM 2731 C C . LEU A 1 442 ? 25.05500 56.26500 161.03600 1.000 61.72056 442 LEU A C 1
ATOM 2732 O O . LEU A 1 442 ? 25.46200 56.30700 159.87000 1.000 65.09201 442 LEU A O 1
ATOM 2737 N N . ALA A 1 443 ? 24.58700 57.34500 161.66600 1.000 61.01784 443 ALA A N 1
ATOM 2738 C CA . ALA A 1 443 ? 24.57300 58.64000 160.99700 1.000 56.10673 443 ALA A CA 1
ATOM 2739 C C . ALA A 1 443 ? 25.98100 59.06900 160.60600 1.000 60.95204 443 ALA A C 1
ATOM 2740 O O . ALA A 1 443 ? 26.18600 59.64100 159.52700 1.000 54.91448 443 ALA A O 1
ATOM 2742 N N . GLY A 1 444 ? 26.96400 58.80300 161.47000 1.000 58.17540 444 GLY A N 1
ATOM 2743 C CA . GLY A 1 444 ? 28.34300 59.09500 161.11400 1.000 56.26464 444 GLY A CA 1
ATOM 2744 C C . GLY A 1 444 ? 28.80800 58.30900 159.90300 1.000 63.33917 444 GLY A C 1
ATOM 2745 O O . GLY A 1 444 ? 29.48400 58.84700 159.02200 1.000 66.83696 444 GLY A O 1
ATOM 2746 N N . LEU A 1 445 ? 28.44800 57.02500 159.84000 1.000 62.87070 445 LEU A N 1
ATOM 2747 C CA . LEU A 1 445 ? 28.77600 56.22100 158.66800 1.000 61.03627 445 LEU A CA 1
ATOM 2748 C C . LEU A 1 445 ? 28.03200 56.72600 157.44000 1.000 59.62031 445 LEU A C 1
ATOM 2749 O O . LEU A 1 445 ? 28.62200 56.89100 156.36500 1.000 56.80944 445 LEU A O 1
ATOM 2754 N N . THR A 1 446 ? 26.72900 56.98600 157.59000 1.000 59.49134 446 THR A N 1
ATOM 2755 C CA . THR A 1 446 ? 25.92500 57.48100 156.47900 1.000 61.42315 446 THR A CA 1
ATOM 2756 C C . THR A 1 446 ? 26.51100 58.76000 155.89400 1.000 63.19442 446 THR A C 1
ATOM 2757 O O . THR A 1 446 ? 26.55500 58.92700 154.66900 1.000 66.35796 446 THR A O 1
ATOM 2761 N N . SER A 1 447 ? 26.97500 59.66900 156.75200 1.000 54.59602 447 SER A N 1
ATOM 2762 C CA . SER A 1 447 ? 27.51400 60.93000 156.25900 1.000 56.26201 447 SER A CA 1
ATOM 2763 C C . SER A 1 447 ? 28.84500 60.73600 155.54300 1.000 55.22767 447 SER A C 1
ATOM 2764 O O . SER A 1 447 ? 29.20500 61.55200 154.68800 1.000 55.37769 447 SER A O 1
ATOM 2767 N N . ARG A 1 448 ? 29.59300 59.68300 155.88200 1.000 50.41131 448 ARG A N 1
ATOM 2768 C CA . ARG A 1 448 ? 30.80200 59.37000 155.12600 1.000 50.73766 448 ARG A CA 1
ATOM 2769 C C . ARG A 1 448 ? 30.44800 58.83800 153.74400 1.000 57.69639 448 ARG A C 1
ATOM 2770 O O . ARG A 1 448 ? 31.14000 59.12800 152.76000 1.000 54.66445 448 ARG A O 1
ATOM 2778 N N . VAL A 1 449 ? 29.37100 58.05400 153.65500 1.000 58.95181 449 VAL A N 1
ATOM 2779 C CA . VAL A 1 449 ? 28.87600 57.59000 152.36500 1.000 58.60966 449 VAL A CA 1
ATOM 2780 C C . VAL A 1 449 ? 28.44400 58.77200 151.50800 1.000 62.33905 449 VAL A C 1
ATOM 2781 O O . VAL A 1 449 ? 28.73800 58.82800 150.30700 1.000 58.98865 449 VAL A O 1
ATOM 2785 N N . THR A 1 450 ? 27.75600 59.74300 152.11300 1.000 59.62031 450 THR A N 1
ATOM 2786 C CA . THR A 1 450 ? 27.31700 60.91500 151.36400 1.000 58.98339 450 THR A CA 1
ATOM 2787 C C . THR A 1 450 ? 28.50200 61.76000 150.91000 1.000 62.06534 450 THR A C 1
ATOM 2788 O O . THR A 1 450 ? 28.48900 62.31600 149.80500 1.000 62.28378 450 THR A O 1
ATOM 2792 N N . LEU A 1 451 ? 29.53800 61.86600 151.74500 1.000 57.30950 451 LEU A N 1
ATOM 2793 C CA . LEU A 1 451 ? 30.73600 62.58600 151.33300 1.000 54.65129 451 LEU A CA 1
ATOM 2794 C C . LEU A 1 451 ? 31.46000 61.87000 150.19800 1.000 58.15171 451 LEU A C 1
ATOM 2795 O O . LEU A 1 451 ? 32.06500 62.52400 149.33900 1.000 63.45234 451 LEU A O 1
ATOM 2800 N N . TYR A 1 452 ? 31.41400 60.53400 150.17500 1.000 53.27218 452 TYR A N 1
ATOM 2801 C CA . TYR A 1 452 ? 31.95200 59.80000 149.03400 1.000 57.41215 452 TYR A CA 1
ATOM 2802 C C . TYR A 1 452 ? 31.29000 60.23700 147.73100 1.000 57.05158 452 TYR A C 1
ATOM 2803 O O . TYR A 1 452 ? 31.94500 60.27400 146.68300 1.000 55.81722 452 TYR A O 1
ATOM 2812 N N . LYS A 1 453 ? 29.99600 60.55900 147.77600 1.000 57.62270 453 LYS A N 1
ATOM 2813 C CA . LYS A 1 453 ? 29.28400 61.00800 146.58500 1.000 52.16678 453 LYS A CA 1
ATOM 2814 C C . LYS A 1 453 ? 29.62100 62.45400 146.23900 1.000 58.43595 453 LYS A C 1
ATOM 2815 O O . LYS A 1 453 ? 29.92200 62.76800 145.08100 1.000 63.40760 453 LYS A O 1
ATOM 2821 N N . ALA A 1 454 ? 29.57900 63.34600 147.23300 1.000 58.38068 454 ALA A N 1
ATOM 2822 C CA . ALA A 1 454 ? 29.81000 64.76600 146.98600 1.000 53.96700 454 ALA A CA 1
ATOM 2823 C C . ALA A 1 454 ? 31.19800 65.04200 146.42200 1.000 52.25627 454 ALA A C 1
ATOM 2824 O O . ALA A 1 454 ? 31.40200 66.08700 145.79500 1.000 51.89306 454 ALA A O 1
ATOM 2826 N N . LEU A 1 455 ? 32.15600 64.13900 146.63700 1.000 54.71445 455 LEU A N 1
ATOM 2827 C CA . LEU A 1 455 ? 33.48100 64.27100 146.04600 1.000 53.59064 455 LEU A CA 1
ATOM 2828 C C . LEU A 1 455 ? 33.50900 63.88000 144.57700 1.000 57.65428 455 LEU A C 1
ATOM 2829 O O . LEU A 1 455 ? 34.53700 64.07700 143.92000 1.000 60.80203 455 LEU A O 1
ATOM 2834 N N . GLY A 1 456 ? 32.41600 63.33800 144.05000 1.000 57.98064 456 GLY A N 1
ATOM 2835 C CA . GLY A 1 456 ? 32.40400 62.80600 142.70800 1.000 59.57820 456 GLY A CA 1
ATOM 2836 C C . GLY A 1 456 ? 32.77400 61.34600 142.60700 1.000 59.91245 456 GLY A C 1
ATOM 2837 O O . GLY A 1 456 ? 33.00300 60.85900 141.49400 1.000 58.21751 456 GLY A O 1
ATOM 2838 N N . GLY A 1 457 ? 32.84100 60.63000 143.72800 1.000 58.11223 457 GLY A N 1
ATOM 2839 C CA . GLY A 1 457 ? 33.20100 59.22700 143.71000 1.000 55.13293 457 GLY A CA 1
ATOM 2840 C C . GLY A 1 457 ? 34.48700 58.92600 144.45200 1.000 61.10996 457 GLY A C 1
ATOM 2841 O O . GLY A 1 457 ? 35.37600 58.25600 143.92000 1.000 61.41789 457 GLY A O 1
ATOM 2842 N N . GLY A 1 458 ? 34.59700 59.42200 145.68300 1.000 64.92094 458 GLY A N 1
ATOM 2843 C CA . GLY A 1 458 ? 35.73900 59.07400 146.51300 1.000 61.49948 458 GLY A CA 1
ATOM 2844 C C . GLY A 1 458 ? 37.02400 59.72100 146.03300 1.000 60.74149 458 GLY A C 1
ATOM 2845 O O . GLY A 1 458 ? 37.05400 60.88600 145.62200 1.000 60.78887 458 GLY A O 1
ATOM 2846 N N . TRP A 1 459 ? 38.10700 58.94900 146.09100 1.000 62.26273 459 TRP A N 1
ATOM 2847 C CA . TRP A 1 459 ? 39.43800 59.44300 145.78100 1.000 66.86854 459 TRP A CA 1
ATOM 2848 C C . TRP A 1 459 ? 40.18800 58.39400 144.97500 1.000 77.79091 459 TRP A C 1
ATOM 2849 O O . TRP A 1 459 ? 39.84600 57.20900 144.99000 1.000 82.99679 459 TRP A O 1
ATOM 2860 N N . VAL A 1 460 ? 41.22700 58.84200 144.27600 1.000 84.32853 460 VAL A N 1
ATOM 2861 C CA . VAL A 1 460 ? 42.07700 57.93000 143.52100 1.000 96.24838 460 VAL A CA 1
ATOM 2862 C C . VAL A 1 460 ? 43.12700 57.33400 144.45100 1.000 116.40080 460 VAL A C 1
ATOM 2863 O O . VAL A 1 460 ? 43.53700 57.94800 145.44300 1.000 113.76101 460 VAL A O 1
ATOM 2867 N N . GLU A 1 461 ? 43.55800 56.11700 144.13200 0.820 84.84000 461 GLU A N 1
ATOM 2868 C CA . GLU A 1 461 ? 44.52300 55.40000 144.96000 1.000 105.01000 461 GLU A CA 1
ATOM 2869 C C . GLU A 1 461 ? 45.86900 56.11600 144.99400 1.000 105.49000 461 GLU A C 1
ATOM 2870 O O . GLU A 1 461 ? 46.87600 55.54700 145.41300 1.000 107.79000 461 GLU A O 1
#

Sequence (385 aa):
ELGWRNNFLADAQLQQLVALALANNRDLRVATLDIDEARALYRIQRAAQDASVGLTHFEIDLFGRVRSLSHAAQEQYLATEEARRSVHISLVAEVANTYLTLLADRALLALAQDTLRSQQDAADMIHRGKQAGAMAQLDEHRADTQVQTARVAAEQYTRQIAQDENALAVLIGGPLPAGVSRAAPLGDRALLAEFPAGLPSTLLERRPDIMAAEHHRLIAANAQIGAARAAFFPRITLTGALGVASASLAGLFSGGVAWLFVPQLTLPIFNAGSNQANLDLATVRRDINVAGYEHTIQDAFREVADNLAARATYEREVKAQEAMIRDLAETKRLADMRFRNGVDDYFGVFDAQRQLFAAQQLLVTYKLAGLTSRVTLYKALGGGWVE

Solvent-accessible surface area: 18263 Å² total; per-residue (Å²): 152,23,37,16,144,49,2,1,55,21,80,28,0,36,79,0,0,33,74,2,57,75,50,152,42,68,28,40,53,1,10,99,25,0,83,93,0,9,58,63,6,26,36,155,65,52,105,139,124,72,38,45,22,26,1,77,5,0,76,88,4,29,44,36,8,85,96,69,72,109,74,37,21,87,142,79,5,80,58,125,33,4,126,36,2,0,30,0,1,6,2,3,2,0,1,4,0,0,0,8,0,2,0,3,55,27,9,25,49,35,0,90,95,16,37,56,68,12,88,94,30,9,96,70,26,103,86,54,99,78,81,48,100,93,26,60,88,14,21,56,50,0,74,69,4,27,52,81,0,34,94,10,12,119,92,16,65,53,29,23,54,69,0,63,87,0,0,31,33,0,7,41,25,126,51,28,88,33,3,85,93,27,53,107,12,50,105,78,86,6,8,29,66,3,48,72,34,10,65,1,68,11,0,45,54,0,7,20,0,37,21,2,15,110,135,0,107,84,39,112,11,85,22,33,1,0,83,58,1,2,17,5,222,42,62,0,4,20,65,141,2,84,40,7,91,52,0,57,34,21,31,57,76,35,137,66,33,101,43,119,25,118,19,88,84,60,0,41,132,76,64,73,98,77,41,9,88,61,46,60,46,7,87,172,42,142,44,0,21,33,1,23,105,33,0,36,65,0,0,75,18,0,18,86,23,7,61,36,26,47,55,73,60,156,66,16,144,58,9,69,37,89,25,158,98,24,47,72,69,58,121,78,6,51,89,98,75,88,126,56,78,69,74,8,91,23,9,27,33,6,12,118,84,23,15,56,3,53,34,75,26,19,54,52,68,30,24,4,31,28,8,28,4,13,2,1,3,0,0,0,1,0,26,112,132

InterPro domains:
  IPR003423 Outer membrane efflux protein [PF02321] (81-268)
  IPR003423 Outer membrane efflux protein [PF02321] (293-476)
  IPR010131 Multidrug resistance outer membrane protein MdtP/Nodulation protein T-like [PTHR30203] (17-485)
  IPR010131 Multidrug resistance outer membrane protein MdtP/Nodulation protein T-like [TIGR01845] (17-477)